Protein AF-A0A9W6B743-F1 (afdb_monomer_lite)

Structure (mmCIF, N/CA/C/O backbone):
data_AF-A0A9W6B743-F1
#
_entry.id   AF-A0A9W6B743-F1
#
loop_
_atom_site.group_PDB
_atom_site.id
_atom_site.type_symbol
_atom_site.label_atom_id
_atom_site.label_alt_id
_atom_site.label_comp_id
_atom_site.label_asym_id
_atom_site.label_entity_id
_atom_site.label_seq_id
_atom_site.pdbx_PDB_ins_code
_atom_site.Cartn_x
_atom_site.Cartn_y
_atom_site.Cartn_z
_atom_site.occupancy
_atom_site.B_iso_or_equiv
_atom_site.auth_seq_id
_atom_site.auth_comp_id
_atom_site.auth_asym_id
_atom_site.auth_atom_id
_atom_site.pdbx_PDB_model_num
ATOM 1 N N . MET A 1 1 ? -15.825 15.349 13.143 1.00 51.44 1 MET A N 1
ATOM 2 C CA . MET A 1 1 ? -16.443 15.523 14.476 1.00 51.44 1 MET A CA 1
ATOM 3 C C . MET A 1 1 ? -15.326 15.690 15.490 1.00 51.44 1 MET A C 1
ATOM 5 O O . MET A 1 1 ? -14.362 14.942 15.382 1.00 51.44 1 MET A O 1
ATOM 9 N N . THR A 1 2 ? -15.443 16.677 16.383 1.00 74.19 2 THR A N 1
ATOM 10 C CA . THR A 1 2 ? -14.440 17.073 17.397 1.00 74.19 2 THR A CA 1
ATOM 11 C C . THR A 1 2 ? -14.872 16.599 18.791 1.00 74.19 2 THR A C 1
ATOM 13 O O . THR A 1 2 ? -16.073 16.420 19.014 1.00 74.19 2 THR A O 1
ATOM 16 N N . ALA A 1 3 ? -13.926 16.357 19.707 1.00 82.81 3 ALA A N 1
ATOM 17 C CA . ALA A 1 3 ? -14.220 15.984 21.091 1.00 82.81 3 ALA A CA 1
ATOM 18 C C . ALA A 1 3 ? -15.004 17.115 21.773 1.00 82.81 3 ALA A C 1
ATOM 20 O O . ALA A 1 3 ? -14.620 18.278 21.638 1.00 82.81 3 ALA A O 1
ATOM 21 N N . GLN A 1 4 ? -16.113 16.783 22.437 1.00 88.75 4 GLN A N 1
ATOM 22 C CA . GLN A 1 4 ? -16.964 17.776 23.099 1.00 88.75 4 GLN A CA 1
ATOM 23 C C . GLN A 1 4 ? -16.544 17.960 24.559 1.00 88.75 4 GLN A C 1
ATOM 25 O O . GLN A 1 4 ? -16.124 17.009 25.216 1.00 88.75 4 GLN A O 1
ATOM 30 N N . ALA A 1 5 ? -16.665 19.185 25.068 1.00 91.94 5 ALA A N 1
ATOM 31 C CA . ALA A 1 5 ? -16.438 19.494 26.470 1.00 91.94 5 ALA A CA 1
ATOM 32 C C . ALA A 1 5 ? -17.481 18.774 27.329 1.00 91.94 5 ALA A C 1
ATOM 34 O O . ALA A 1 5 ? -18.670 18.778 26.993 1.00 91.94 5 ALA A O 1
ATOM 35 N N . PHE A 1 6 ? -17.038 18.167 28.426 1.00 95.56 6 PHE A N 1
ATOM 36 C CA . PHE A 1 6 ? -17.925 17.499 29.368 1.00 95.56 6 PHE A CA 1
ATOM 37 C C . PHE A 1 6 ? -18.788 18.502 30.129 1.00 95.56 6 PHE A C 1
ATOM 39 O O . PHE A 1 6 ? -18.414 19.660 30.332 1.00 95.56 6 PHE A O 1
ATOM 46 N N . GLU A 1 7 ? -19.964 18.042 30.533 1.00 96.38 7 GLU A N 1
ATOM 47 C CA . GLU A 1 7 ? -20.745 18.708 31.567 1.00 96.38 7 GLU A CA 1
ATOM 48 C C . GLU A 1 7 ? -20.257 18.265 32.948 1.00 96.38 7 GLU A C 1
ATOM 50 O O . GLU A 1 7 ? -19.462 17.334 33.062 1.00 96.38 7 GLU A O 1
ATOM 55 N N . LYS A 1 8 ? -20.707 18.928 34.012 1.00 97.62 8 LYS A N 1
ATOM 56 C CA . LYS A 1 8 ? -20.326 18.563 35.383 1.00 97.62 8 LYS A CA 1
ATOM 57 C C . LYS A 1 8 ? -21.458 17.813 36.055 1.00 97.62 8 LYS A C 1
ATOM 59 O O . LYS A 1 8 ? -22.624 18.148 35.853 1.00 97.62 8 LYS A O 1
ATOM 64 N N . ILE A 1 9 ? -21.140 16.842 36.901 1.00 98.19 9 ILE A N 1
ATOM 65 C CA . ILE A 1 9 ? -22.142 16.156 37.718 1.00 98.19 9 ILE A CA 1
ATOM 66 C C . ILE A 1 9 ? -21.630 15.873 39.125 1.00 98.19 9 ILE A C 1
ATOM 68 O O . ILE A 1 9 ? -20.561 15.306 39.319 1.00 98.19 9 ILE A O 1
ATOM 72 N N . ILE A 1 10 ? -22.435 16.239 40.117 1.00 97.88 10 ILE A N 1
ATOM 73 C CA . ILE A 1 10 ? -22.211 15.913 41.520 1.00 97.88 10 ILE A CA 1
ATOM 74 C C . ILE A 1 10 ? -22.958 14.618 41.825 1.00 97.88 10 ILE A C 1
ATOM 76 O O . ILE A 1 10 ? -24.191 14.560 41.761 1.00 97.88 10 ILE A O 1
ATOM 80 N N . PHE A 1 11 ? -22.218 13.574 42.177 1.00 96.12 11 PHE A N 1
ATOM 81 C CA . PHE A 1 11 ? -22.769 12.266 42.504 1.00 96.12 11 PHE A CA 1
ATOM 82 C C . PHE A 1 11 ? -22.083 11.701 43.744 1.00 96.12 11 PHE A C 1
ATOM 84 O O . PHE A 1 11 ? -20.864 11.717 43.852 1.00 96.12 11 PHE A O 1
ATOM 91 N N . ASN A 1 12 ? -22.864 11.217 44.714 1.00 90.88 12 ASN A N 1
ATOM 92 C CA . ASN A 1 12 ? -22.347 10.740 46.004 1.00 90.88 12 ASN A CA 1
ATOM 93 C C . ASN A 1 12 ? -21.459 11.758 46.760 1.00 90.88 12 ASN A C 1
ATOM 95 O O . ASN A 1 12 ? -20.627 11.366 47.571 1.00 90.88 12 ASN A O 1
ATOM 99 N N . GLY A 1 13 ? -21.668 13.059 46.531 1.00 91.31 13 GLY A N 1
ATOM 100 C CA . GLY A 1 13 ? -20.910 14.134 47.179 1.00 91.31 13 GLY A CA 1
ATOM 101 C C . GLY A 1 13 ? -19.589 14.500 46.496 1.00 91.31 13 GLY A C 1
ATOM 102 O O . GLY A 1 13 ? -18.921 15.413 46.971 1.00 91.31 13 GLY A O 1
ATOM 103 N N . GLU A 1 14 ? -19.237 13.846 45.387 1.00 95.44 14 GLU A N 1
ATOM 104 C CA . GLU A 1 14 ? -18.054 14.158 44.576 1.00 95.44 14 GLU A CA 1
ATOM 105 C C . GLU A 1 14 ? -18.462 14.742 43.216 1.00 95.44 14 GLU A C 1
ATOM 107 O O . GLU A 1 14 ? -19.536 14.428 42.700 1.00 95.44 14 GLU A O 1
ATOM 112 N N . GLU A 1 15 ? -17.617 15.608 42.654 1.00 97.06 15 GLU A N 1
ATOM 113 C CA . GLU A 1 15 ? -17.788 16.191 41.317 1.00 97.06 15 GLU A CA 1
ATOM 114 C C . GLU A 1 15 ? -17.073 15.328 40.271 1.00 97.06 15 GLU A C 1
ATOM 116 O O . GLU A 1 15 ? -15.934 14.908 40.477 1.00 97.06 15 GLU A O 1
ATOM 121 N N . TYR A 1 16 ? -17.744 15.078 39.149 1.00 97.38 16 TYR A N 1
ATOM 122 C CA . TYR A 1 16 ? -17.241 14.282 38.035 1.00 97.38 16 TYR A CA 1
ATOM 123 C C . TYR A 1 16 ? -17.573 14.922 36.683 1.00 97.38 16 TYR A C 1
ATOM 125 O O . TYR A 1 16 ? -18.474 15.760 36.580 1.00 97.38 16 TYR A O 1
ATOM 133 N N . ASP A 1 17 ? -16.905 14.431 35.639 1.00 97.38 17 ASP A N 1
ATOM 134 C CA . ASP A 1 17 ? -17.206 14.759 34.249 1.00 97.38 17 ASP A CA 1
ATOM 135 C C . ASP A 1 17 ? -18.375 13.909 33.724 1.00 97.38 17 ASP A C 1
ATOM 137 O O . ASP A 1 17 ? -18.391 12.675 33.815 1.00 97.38 17 ASP A O 1
ATOM 141 N N . LEU A 1 18 ? -19.365 14.582 33.142 1.00 97.31 18 LEU A N 1
ATOM 142 C CA . LEU A 1 18 ? -20.550 14.003 32.524 1.00 97.31 18 LEU A CA 1
ATOM 143 C C . LEU A 1 18 ? -20.397 14.002 30.997 1.00 97.31 18 LEU A C 1
ATOM 145 O O . LEU A 1 18 ? -20.399 15.039 30.335 1.00 97.31 18 LEU A O 1
ATOM 149 N N . ALA A 1 19 ? -20.308 12.798 30.442 1.00 95.00 19 ALA A N 1
ATOM 150 C CA . ALA A 1 19 ? -20.199 12.478 29.022 1.00 95.00 19 ALA A CA 1
ATOM 151 C C . ALA A 1 19 ? -21.579 12.249 28.380 1.00 95.00 19 ALA A C 1
ATOM 153 O O . ALA A 1 19 ? -21.806 11.275 27.659 1.00 95.00 19 ALA A O 1
ATOM 154 N N . THR A 1 20 ? -22.547 13.092 28.725 1.00 93.00 20 THR A N 1
ATOM 155 C CA . THR A 1 20 ? -23.944 13.042 28.270 1.00 93.00 20 THR A CA 1
ATOM 156 C C . THR A 1 20 ? -24.509 14.459 28.333 1.00 93.00 20 THR A C 1
ATOM 158 O O . THR A 1 20 ? -24.020 15.258 29.127 1.00 93.00 20 THR A O 1
ATOM 161 N N . GLU A 1 21 ? -25.524 14.764 27.524 1.00 94.06 21 GLU A N 1
ATOM 162 C CA . GLU A 1 21 ? -26.088 16.114 27.364 1.00 94.06 21 GLU A CA 1
ATOM 163 C C . GLU A 1 21 ? -27.587 16.116 27.750 1.00 94.06 21 GLU A C 1
ATOM 165 O O . GLU A 1 21 ? -28.455 16.228 26.891 1.00 94.06 21 GLU A O 1
ATOM 170 N N . PRO A 1 22 ? -27.960 15.967 29.041 1.00 94.25 22 PRO A N 1
ATOM 171 C CA . PRO A 1 22 ? -29.348 15.685 29.446 1.00 94.25 22 PRO A CA 1
ATOM 172 C C . PRO A 1 22 ? -30.294 16.884 29.286 1.00 94.25 22 PRO A C 1
ATOM 174 O O . PRO A 1 22 ? -31.513 16.752 29.412 1.00 94.25 22 PRO A O 1
ATOM 177 N N . LEU A 1 23 ? -29.739 18.079 29.068 1.00 93.94 23 LEU A N 1
ATOM 178 C CA . LEU A 1 23 ? -30.514 19.281 28.776 1.00 93.94 23 LEU A CA 1
ATOM 179 C C . LEU A 1 23 ? -31.015 19.291 27.326 1.00 93.94 23 LEU A C 1
ATOM 181 O O . LEU A 1 23 ? -32.033 19.924 27.064 1.00 93.94 23 LEU A O 1
ATOM 185 N N . GLU A 1 24 ? -30.359 18.575 26.408 1.00 90.62 24 GLU A N 1
ATOM 186 C CA . GLU A 1 24 ? -30.736 18.544 24.989 1.00 90.62 24 GLU A CA 1
ATOM 187 C C . GLU A 1 24 ? -32.181 18.053 24.808 1.00 90.62 24 GLU A C 1
ATOM 189 O O . GLU A 1 24 ? -32.949 18.656 24.061 1.00 90.62 24 GLU A O 1
ATOM 194 N N . ASP A 1 25 ? -32.602 17.057 25.595 1.00 88.19 25 ASP A N 1
ATOM 195 C CA . ASP A 1 25 ? -33.978 16.542 25.598 1.00 88.19 25 ASP A CA 1
ATOM 196 C C . ASP A 1 25 ? -35.018 17.615 25.953 1.00 88.19 25 ASP A C 1
ATOM 198 O O . ASP A 1 25 ? -36.106 17.635 25.386 1.00 88.19 25 ASP A O 1
ATOM 202 N N . TYR A 1 26 ? -34.692 18.535 26.867 1.00 89.94 26 TYR A N 1
ATOM 203 C CA . TYR A 1 26 ? -35.569 19.666 27.188 1.00 89.94 26 TYR A CA 1
ATOM 204 C C . TYR A 1 26 ? -35.590 20.701 26.063 1.00 89.94 26 TYR A C 1
ATOM 206 O O . TYR A 1 26 ? -36.628 21.296 25.773 1.00 89.94 26 TYR A O 1
ATOM 214 N N . LEU A 1 27 ? -34.430 20.944 25.447 1.00 88.88 27 LEU A N 1
ATOM 215 C CA . LEU A 1 27 ? -34.277 21.969 24.422 1.00 88.88 27 LEU A CA 1
ATOM 216 C C . LEU A 1 27 ? -34.954 21.585 23.110 1.00 88.88 27 LEU A C 1
ATOM 218 O O . LEU A 1 27 ? -35.492 22.475 22.455 1.00 88.88 27 LEU A O 1
ATOM 222 N N . ASN A 1 28 ? -34.991 20.294 22.774 1.00 83.12 28 ASN A N 1
ATOM 223 C CA . ASN A 1 28 ? -35.679 19.770 21.591 1.00 83.12 28 ASN A CA 1
ATOM 224 C C . ASN A 1 28 ? -37.174 20.137 21.555 1.00 83.12 28 ASN A C 1
ATOM 226 O O . ASN A 1 28 ? -37.721 20.359 20.475 1.00 83.12 28 ASN A O 1
ATOM 230 N N . ASP A 1 29 ? -37.809 20.272 22.722 1.00 75.19 29 ASP A N 1
ATOM 231 C CA . ASP A 1 29 ? -39.212 20.682 22.863 1.00 75.19 29 ASP A CA 1
ATOM 232 C C . ASP A 1 29 ? -39.383 22.204 23.069 1.00 75.19 29 ASP A C 1
ATOM 234 O O . ASP A 1 29 ? -40.498 22.704 23.250 1.00 75.19 29 ASP A O 1
ATOM 238 N N . SER A 1 30 ? -38.287 22.969 23.035 1.00 76.38 30 SER A N 1
ATOM 239 C CA . SER A 1 30 ? -38.258 24.415 23.270 1.00 76.38 30 SER A CA 1
ATOM 240 C C . SER A 1 30 ? -37.907 25.198 21.997 1.00 76.38 30 SER A C 1
ATOM 242 O O . SER A 1 30 ? -37.222 24.709 21.107 1.00 76.38 30 SER A O 1
ATOM 244 N N . ALA A 1 31 ? -38.316 26.467 21.917 1.00 80.44 31 ALA A N 1
ATOM 245 C CA . ALA A 1 31 ? -37.880 27.378 20.849 1.00 80.44 31 ALA A CA 1
ATOM 246 C C . ALA A 1 31 ? -36.506 28.030 21.133 1.00 80.44 31 ALA A C 1
ATOM 248 O O . ALA A 1 31 ? -36.194 29.083 20.577 1.00 80.44 31 ALA A O 1
ATOM 249 N N . ILE A 1 32 ? -35.720 27.463 22.052 1.00 83.88 32 ILE A N 1
ATOM 250 C CA . ILE A 1 32 ? -34.496 28.065 22.584 1.00 83.88 32 ILE A CA 1
ATOM 251 C C . ILE A 1 32 ? -33.283 27.450 21.886 1.00 83.88 32 ILE A C 1
ATOM 253 O O . ILE A 1 32 ? -33.117 26.234 21.869 1.00 83.88 32 ILE A O 1
ATOM 257 N N . SER A 1 33 ? -32.407 28.299 21.350 1.00 85.31 33 SER A N 1
ATOM 258 C CA . SER A 1 33 ? -31.156 27.892 20.706 1.00 85.31 33 SER A CA 1
ATOM 259 C C . SER A 1 33 ? -29.963 28.589 21.347 1.00 85.31 33 SER A C 1
ATOM 261 O O . SER A 1 33 ? -30.036 29.778 21.648 1.00 85.31 33 SER A O 1
ATOM 263 N N . PHE A 1 34 ? -28.858 27.866 21.493 1.00 90.25 34 PHE A N 1
ATOM 264 C CA . PHE A 1 34 ? -27.587 28.400 21.973 1.00 90.25 34 PHE A CA 1
ATOM 265 C C . PHE A 1 34 ? -26.638 28.700 20.813 1.00 90.25 34 PHE A C 1
ATOM 267 O O . PHE A 1 34 ? -26.711 28.077 19.751 1.00 90.25 34 PHE A O 1
ATOM 274 N N . ASP A 1 35 ? -25.725 29.640 21.032 1.00 89.94 35 ASP A N 1
ATOM 275 C CA . ASP A 1 35 ? -24.734 30.031 20.039 1.00 89.94 35 ASP A CA 1
ATOM 276 C C . ASP A 1 35 ? -23.651 28.956 19.885 1.00 89.94 35 ASP A C 1
ATOM 278 O O . ASP A 1 35 ? -23.135 28.401 20.859 1.00 89.94 35 ASP A O 1
ATOM 282 N N . PHE A 1 36 ? -23.223 28.717 18.646 1.00 88.19 36 PHE A N 1
ATOM 283 C CA . PHE A 1 36 ? -22.034 27.915 18.382 1.00 88.19 36 PHE A CA 1
ATOM 284 C C . PHE A 1 36 ? -20.788 28.670 18.862 1.00 88.19 36 PHE A C 1
ATOM 286 O O . PHE A 1 36 ? -20.385 29.662 18.255 1.00 88.19 36 PHE A O 1
ATOM 293 N N . LEU A 1 37 ? -20.148 28.191 19.931 1.00 82.75 37 LEU A N 1
ATOM 294 C CA . LEU A 1 37 ? -18.958 28.846 20.481 1.00 82.75 37 LEU A CA 1
ATOM 295 C C . LEU A 1 37 ? -17.676 28.395 19.775 1.00 82.75 37 LEU A C 1
ATOM 297 O O . LEU A 1 37 ? -16.874 29.212 19.326 1.00 82.75 37 LEU A O 1
ATOM 301 N N . ASN A 1 38 ? -17.454 27.085 19.689 1.00 83.62 38 ASN A N 1
ATOM 302 C CA . ASN A 1 38 ? -16.325 26.482 18.985 1.00 83.62 38 ASN A CA 1
ATOM 303 C C . ASN A 1 38 ? -16.590 24.990 18.741 1.00 83.62 38 ASN A C 1
ATOM 305 O O . ASN A 1 38 ? -17.550 24.418 19.248 1.00 83.62 38 ASN A O 1
ATOM 309 N N . THR A 1 39 ? -15.707 24.324 17.996 1.00 80.94 39 THR A N 1
ATOM 310 C CA . THR A 1 39 ? -15.897 22.910 17.639 1.00 80.94 39 THR A CA 1
ATOM 311 C C . THR A 1 39 ? -15.857 21.945 18.827 1.00 80.94 39 THR A C 1
ATOM 313 O O . THR A 1 39 ? -16.353 20.833 18.684 1.00 80.94 39 THR A O 1
ATOM 316 N N . SER A 1 40 ? -15.264 22.328 19.965 1.00 83.12 40 SER A N 1
ATOM 317 C CA . SER A 1 40 ? -15.258 21.531 21.206 1.00 83.12 40 SER A CA 1
ATOM 318 C C . SER A 1 40 ? -16.431 21.835 22.143 1.00 83.12 40 SER A C 1
ATOM 320 O O . SER A 1 40 ? -16.584 21.165 23.155 1.00 83.12 40 SER A O 1
ATOM 322 N N . LEU A 1 41 ? -17.260 22.829 21.825 1.00 88.38 41 LEU A N 1
ATOM 323 C CA . LEU A 1 41 ? -18.476 23.164 22.561 1.00 88.38 41 LEU A CA 1
ATOM 324 C C . LEU A 1 41 ? -19.526 23.660 21.565 1.00 88.38 41 LEU A C 1
ATOM 326 O O . LEU A 1 41 ? -19.962 24.812 21.601 1.00 88.38 41 LEU A O 1
ATOM 330 N N . SER A 1 42 ? -19.892 22.794 20.619 1.00 86.06 42 SER A N 1
ATOM 331 C CA . SER A 1 42 ? -20.794 23.186 19.533 1.00 86.06 42 SER A CA 1
ATOM 332 C C . SER A 1 42 ? -22.211 23.458 20.024 1.00 86.06 42 SER A C 1
ATOM 334 O O . SER A 1 42 ? -22.916 24.243 19.402 1.00 86.06 42 SER A O 1
ATOM 336 N N . ARG A 1 43 ? -22.604 22.839 21.145 1.00 90.56 43 ARG A N 1
ATOM 337 C CA . ARG A 1 43 ? -23.909 23.034 21.793 1.00 90.56 43 ARG A CA 1
ATOM 338 C C . ARG A 1 43 ? -24.060 24.379 22.512 1.00 90.56 43 ARG A C 1
ATOM 340 O O . ARG A 1 43 ? -25.166 24.731 22.888 1.00 90.56 43 ARG A O 1
ATOM 347 N N . GLY A 1 44 ? -22.968 25.110 22.750 1.00 90.88 44 GLY A N 1
ATOM 348 C CA . GLY A 1 44 ? -23.027 26.465 23.312 1.00 90.88 44 GLY A CA 1
ATOM 349 C C . GLY A 1 44 ? -23.357 26.587 24.807 1.00 90.88 44 GLY A C 1
ATOM 350 O O . GLY A 1 44 ? -23.489 27.712 25.292 1.00 90.88 44 GLY A O 1
ATOM 351 N N . TYR A 1 45 ? -23.463 25.476 25.548 1.00 94.19 45 TYR A N 1
ATOM 352 C CA . TYR A 1 45 ? -23.708 25.480 26.996 1.00 94.19 45 TYR A CA 1
ATOM 353 C C . TYR A 1 45 ? -22.996 24.351 27.757 1.00 94.19 45 TYR A C 1
ATOM 355 O O . TYR A 1 45 ? -22.685 23.296 27.206 1.00 94.19 45 TYR A O 1
ATOM 363 N N . ILE A 1 46 ? -22.785 24.549 29.057 1.00 95.94 46 ILE A N 1
ATOM 364 C CA . ILE A 1 46 ? -22.311 23.543 30.010 1.00 95.94 46 ILE A CA 1
ATOM 365 C C . ILE A 1 46 ? -23.274 23.519 31.200 1.00 95.94 46 ILE A C 1
ATOM 367 O O . ILE A 1 46 ? -23.452 24.524 31.890 1.00 95.94 46 ILE A O 1
ATOM 371 N N . GLY A 1 47 ? -23.901 22.366 31.434 1.00 95.94 47 GLY A N 1
ATOM 372 C CA . GLY A 1 47 ? -24.712 22.114 32.619 1.00 95.94 47 GLY A CA 1
ATOM 373 C C . GLY A 1 47 ? -23.870 21.630 33.798 1.00 95.94 47 GLY A C 1
ATOM 374 O O . GLY A 1 47 ? -22.886 20.905 33.634 1.00 95.94 47 GLY A O 1
ATOM 375 N N . THR A 1 48 ? -24.282 22.011 35.005 1.00 97.19 48 THR A N 1
ATOM 376 C CA . THR A 1 48 ? -23.827 21.386 36.251 1.00 97.19 48 THR A CA 1
ATOM 377 C C . THR A 1 48 ? -24.997 20.650 36.881 1.00 97.19 48 THR A C 1
ATOM 379 O O . THR A 1 48 ? -25.982 21.264 37.291 1.00 97.19 48 THR A O 1
ATOM 382 N N . TRP A 1 49 ? -24.886 19.333 36.980 1.00 98.12 49 TRP A N 1
ATOM 383 C CA . TRP A 1 49 ? -25.932 18.441 37.463 1.00 98.12 49 TRP A CA 1
ATOM 384 C C . TRP A 1 49 ? -25.645 17.942 38.874 1.00 98.12 49 TRP A C 1
ATOM 386 O O . TRP A 1 49 ? -24.508 17.925 39.335 1.00 98.12 49 TRP A O 1
ATOM 396 N N . GLU A 1 50 ? -26.680 17.502 39.574 1.00 97.88 50 GLU A N 1
ATOM 397 C CA . GLU A 1 50 ? -26.566 16.866 40.882 1.00 97.88 50 GLU A CA 1
ATOM 398 C C . GLU A 1 50 ? -27.579 15.728 40.983 1.00 97.88 50 GLU A C 1
ATOM 400 O O . GLU A 1 50 ? -28.766 15.915 40.714 1.00 97.88 50 GLU A O 1
ATOM 405 N N . VAL A 1 51 ? -27.121 14.549 41.400 1.00 97.50 51 VAL A N 1
ATOM 406 C CA . VAL A 1 51 ? -28.016 13.457 41.787 1.00 97.50 51 VAL A CA 1
ATOM 407 C C . VAL A 1 51 ? -28.115 13.431 43.306 1.00 97.50 51 VAL A C 1
ATOM 409 O O . VAL A 1 51 ? -27.167 13.061 44.000 1.00 97.50 51 VAL A O 1
ATOM 412 N N . LYS A 1 52 ? -29.288 13.798 43.823 1.00 95.25 52 LYS A N 1
ATOM 413 C CA . LYS A 1 52 ? -29.578 13.876 45.257 1.00 95.25 52 LYS A CA 1
ATOM 414 C C . LYS A 1 52 ? -30.866 13.127 45.563 1.00 95.25 52 LYS A C 1
ATOM 416 O O . LYS A 1 52 ? -31.873 13.346 44.903 1.00 95.25 52 LYS A O 1
ATOM 421 N N . GLU A 1 53 ? -30.833 12.232 46.553 1.00 93.81 53 GLU A N 1
ATOM 422 C CA . GLU A 1 53 ? -31.999 11.419 46.954 1.00 93.81 53 GLU A CA 1
ATOM 423 C C . GLU A 1 53 ? -32.657 10.685 45.762 1.00 93.81 53 GLU A C 1
ATOM 425 O O . GLU A 1 53 ? -33.876 10.691 45.599 1.00 93.81 53 GLU A O 1
ATOM 430 N N . ASN A 1 54 ? -31.832 10.069 44.903 1.00 95.19 54 ASN A N 1
ATOM 431 C CA . ASN A 1 54 ? -32.237 9.384 43.663 1.00 95.19 54 ASN A CA 1
ATOM 432 C C . ASN A 1 54 ? -32.991 10.263 42.653 1.00 95.19 54 ASN A C 1
ATOM 434 O O . ASN A 1 54 ? -33.719 9.750 41.806 1.00 95.19 54 ASN A O 1
ATOM 438 N N . LYS A 1 55 ? -32.816 11.581 42.715 1.00 97.56 55 LYS A N 1
ATOM 439 C CA . LYS A 1 55 ? -33.389 12.533 41.766 1.00 97.56 55 LYS A CA 1
ATOM 440 C C . LYS A 1 55 ? -32.278 13.313 41.082 1.00 97.56 55 LYS A C 1
ATOM 442 O O . LYS A 1 55 ? -31.334 13.746 41.740 1.00 97.56 55 LYS A O 1
ATOM 447 N N . LEU A 1 56 ? -32.405 13.481 39.773 1.00 98.31 56 LEU A N 1
ATOM 448 C CA . LEU A 1 56 ? -31.523 14.294 38.951 1.00 98.31 56 LEU A CA 1
ATOM 449 C C . LEU A 1 56 ? -31.987 15.752 38.981 1.00 98.31 56 LEU A C 1
ATOM 451 O O . LEU A 1 56 ? -33.158 16.058 38.741 1.00 98.31 56 LEU A O 1
ATOM 455 N N . TYR A 1 57 ? -31.050 16.651 39.247 1.00 97.31 57 TYR A N 1
ATOM 456 C CA . TYR A 1 57 ? -31.264 18.088 39.230 1.00 97.31 57 TYR A CA 1
ATOM 457 C C . TYR A 1 57 ? -30.250 18.759 38.314 1.00 97.31 57 TYR A C 1
ATOM 459 O O . TYR A 1 57 ? -29.066 18.438 38.369 1.00 97.31 57 TYR A O 1
ATOM 467 N N . LEU A 1 58 ? -30.699 19.742 37.540 1.00 97.19 58 LEU A N 1
ATOM 468 C CA . LEU A 1 58 ? -29.810 20.737 36.951 1.00 97.19 58 LEU A CA 1
ATOM 469 C C . LEU A 1 58 ? -29.597 21.836 37.994 1.00 97.19 58 LEU A C 1
ATOM 471 O O . LEU A 1 58 ? -30.554 22.492 38.406 1.00 97.19 58 LEU A O 1
ATOM 475 N N . LYS A 1 59 ? -28.370 21.984 38.483 1.00 95.06 59 LYS A N 1
ATOM 476 C CA . LYS A 1 59 ? -27.997 22.903 39.565 1.00 95.06 59 LYS A CA 1
ATOM 477 C C . LYS A 1 59 ? -27.565 24.262 39.040 1.00 95.06 59 LYS A C 1
ATOM 479 O O . LYS A 1 59 ? -27.904 25.273 39.648 1.00 95.06 59 LYS A O 1
ATOM 484 N N . ASP A 1 60 ? -26.830 24.253 37.937 1.00 95.06 60 ASP A N 1
ATOM 485 C CA . ASP A 1 60 ? -26.343 25.457 37.284 1.00 95.06 60 ASP A CA 1
ATOM 486 C C . ASP A 1 60 ? -26.246 25.259 35.772 1.00 95.06 60 ASP A C 1
ATOM 488 O O . ASP A 1 60 ? -26.177 24.126 35.285 1.00 95.06 60 ASP A O 1
ATOM 492 N N . LEU A 1 61 ? -26.239 26.367 35.044 1.00 94.56 61 LEU A N 1
ATOM 493 C CA . LEU A 1 61 ? -26.120 26.403 33.598 1.00 94.56 61 LEU A CA 1
ATOM 494 C C . LEU A 1 61 ? -25.276 27.604 33.200 1.00 94.56 61 LEU A C 1
ATOM 496 O O . LEU A 1 61 ? -25.602 28.736 33.547 1.00 94.56 61 LEU A O 1
ATOM 500 N N . GLU A 1 62 ? -24.257 27.353 32.391 1.00 94.31 62 GLU A N 1
ATOM 501 C CA . GLU A 1 62 ? -23.493 28.392 31.716 1.00 94.31 62 GLU A CA 1
ATOM 502 C C . GLU A 1 62 ? -23.693 28.235 30.212 1.00 94.31 62 GLU A C 1
ATOM 504 O O . GLU A 1 62 ? -23.275 27.235 29.633 1.00 94.31 62 GLU A O 1
ATOM 509 N N . GLY A 1 63 ? -24.326 29.203 29.555 1.00 93.00 63 GLY A N 1
ATOM 510 C CA . GLY A 1 63 ? -24.510 29.171 28.106 1.00 93.00 63 GLY A CA 1
ATOM 511 C C . GLY A 1 63 ? -24.447 30.550 27.471 1.00 93.00 63 GLY A C 1
ATOM 512 O O . GLY A 1 63 ? -24.352 31.564 28.161 1.00 93.00 63 GLY A O 1
ATOM 513 N N . THR A 1 64 ? -24.459 30.595 26.142 1.00 90.94 64 THR A N 1
ATOM 514 C CA . THR A 1 64 ? -24.494 31.851 25.377 1.00 90.94 64 THR A CA 1
ATOM 515 C C . THR A 1 64 ? -25.606 31.810 24.333 1.00 90.94 64 THR A C 1
ATOM 517 O O . THR A 1 64 ? -25.747 30.813 23.630 1.00 90.94 64 THR A O 1
ATOM 520 N N . THR A 1 65 ? -26.392 32.880 24.237 1.00 89.50 65 THR A N 1
ATOM 521 C CA . THR A 1 65 ? -27.393 33.094 23.180 1.00 89.50 65 THR A CA 1
ATOM 522 C C . THR A 1 65 ? -27.328 34.546 22.728 1.00 89.50 65 THR A C 1
ATOM 524 O O . THR A 1 65 ? -27.273 35.447 23.563 1.00 89.50 65 THR A O 1
ATOM 527 N N . ASN A 1 66 ? -27.359 34.801 21.420 1.00 87.75 66 ASN A N 1
ATOM 528 C CA . ASN A 1 66 ? -27.256 36.154 20.855 1.00 87.75 66 ASN A CA 1
ATOM 529 C C . ASN A 1 66 ? -26.043 36.957 21.382 1.00 87.75 66 ASN A C 1
ATOM 531 O O . ASN A 1 66 ? -26.127 38.171 21.563 1.00 87.75 66 ASN A O 1
ATOM 535 N N . ASN A 1 67 ? -24.909 36.290 21.613 1.00 85.50 67 ASN A N 1
ATOM 536 C CA . ASN A 1 67 ? -23.690 36.818 22.237 1.00 85.50 67 ASN A CA 1
ATOM 537 C C . ASN A 1 67 ? -23.836 37.282 23.701 1.00 85.50 67 ASN A C 1
ATOM 539 O O . ASN A 1 67 ? -22.934 37.938 24.227 1.00 85.50 67 ASN A O 1
ATOM 543 N N . GLU A 1 68 ? -24.925 36.927 24.382 1.00 89.31 68 GLU A N 1
ATOM 544 C CA . GLU A 1 68 ? -25.133 37.203 25.802 1.00 89.31 68 GLU A CA 1
ATOM 545 C C . GLU A 1 68 ? -25.003 35.925 26.630 1.00 89.31 68 GLU A C 1
ATOM 547 O O . GLU A 1 68 ? -25.493 34.858 26.254 1.00 89.31 68 GLU A O 1
ATOM 552 N N . LYS A 1 69 ? -24.333 36.030 27.783 1.00 91.25 69 LYS A N 1
ATOM 553 C CA . LYS A 1 69 ? -24.229 34.918 28.730 1.00 91.25 69 LYS A CA 1
ATOM 554 C C . LYS A 1 69 ? -25.559 34.719 29.437 1.00 91.25 69 LYS A C 1
ATOM 556 O O . LYS A 1 69 ? -26.095 35.664 30.012 1.00 91.25 69 LYS A O 1
ATOM 561 N N . ILE A 1 70 ? -26.031 33.481 29.459 1.00 91.88 70 ILE A N 1
ATOM 562 C CA . ILE A 1 70 ? -27.254 33.092 30.151 1.00 91.88 70 ILE A CA 1
ATOM 563 C C . ILE A 1 70 ? -26.989 31.941 31.113 1.00 91.88 70 ILE A C 1
ATOM 565 O O . ILE A 1 70 ? -25.989 31.229 31.002 1.00 91.88 70 ILE A O 1
ATOM 569 N N . GLY A 1 71 ? -27.914 31.763 32.049 1.00 91.69 71 GLY A N 1
ATOM 570 C CA . GLY A 1 71 ? -27.905 30.638 32.970 1.00 91.69 71 GLY A CA 1
ATOM 571 C C . GLY A 1 71 ? -29.310 30.207 33.358 1.00 91.69 71 GLY A C 1
ATOM 572 O O . GLY A 1 71 ? -30.260 30.392 32.598 1.00 91.69 71 GLY A O 1
ATOM 573 N N . MET A 1 72 ? -29.453 29.636 34.550 1.00 92.19 72 MET A N 1
ATOM 574 C CA . MET A 1 72 ? -30.692 28.980 34.997 1.00 92.19 72 MET A CA 1
ATOM 575 C C . MET A 1 72 ? -31.956 29.844 34.876 1.00 92.19 72 MET A C 1
ATOM 577 O O . MET A 1 72 ? -33.012 29.345 34.478 1.00 92.19 72 MET A O 1
ATOM 581 N N . GLU A 1 73 ? -31.853 31.138 35.183 1.00 89.75 73 GLU A N 1
ATOM 582 C CA . GLU A 1 73 ? -32.988 32.068 35.153 1.00 89.75 73 GLU A CA 1
ATOM 583 C C . GLU A 1 73 ? -33.586 32.221 33.754 1.00 89.75 73 GLU A C 1
ATOM 585 O O . GLU A 1 73 ? -34.798 32.368 33.632 1.00 89.75 73 GLU A O 1
ATOM 590 N N . PHE A 1 74 ? -32.764 32.108 32.710 1.00 89.06 74 PHE A N 1
ATOM 591 C CA . PHE A 1 74 ? -33.207 32.218 31.323 1.00 89.06 74 PHE A CA 1
ATOM 592 C C . PHE A 1 74 ? -34.087 31.036 30.896 1.00 89.06 74 PHE A C 1
ATOM 594 O O . PHE A 1 74 ? -35.067 31.230 30.182 1.00 89.06 74 PHE A O 1
ATOM 601 N N . LEU A 1 75 ? -33.776 29.816 31.353 1.00 87.25 75 LEU A N 1
ATOM 602 C CA . LEU A 1 75 ? -34.548 28.623 30.984 1.00 87.25 75 LEU A CA 1
ATOM 603 C C . LEU A 1 75 ? -35.758 28.373 31.887 1.00 87.25 75 LEU A C 1
ATOM 605 O O . LEU A 1 75 ? -36.778 27.871 31.416 1.00 87.25 75 LEU A O 1
ATOM 609 N N . PHE A 1 76 ? -35.650 28.676 33.184 1.00 86.69 76 PHE A N 1
ATOM 610 C CA . PHE A 1 76 ? -36.645 28.250 34.175 1.00 86.69 76 PHE A CA 1
ATOM 611 C C . PHE A 1 76 ? -37.329 29.400 34.920 1.00 86.69 76 PHE A C 1
ATOM 613 O O . PHE A 1 76 ? -38.137 29.128 35.811 1.00 86.69 76 PHE A O 1
ATOM 620 N N . ASN A 1 77 ? -37.021 30.663 34.592 1.00 82.62 77 ASN A N 1
ATOM 621 C CA . ASN A 1 77 ? -37.532 31.857 35.283 1.00 82.62 77 ASN A CA 1
ATOM 622 C C . ASN A 1 77 ? -37.367 31.796 36.816 1.00 82.62 77 ASN A C 1
ATOM 624 O O . ASN A 1 77 ? -38.169 32.352 37.568 1.00 82.62 77 ASN A O 1
ATOM 628 N N . LYS A 1 78 ? -36.343 31.079 37.294 1.00 80.31 78 LYS A N 1
ATOM 629 C CA . LYS A 1 78 ? -36.004 30.943 38.713 1.00 80.31 78 LYS A CA 1
ATOM 630 C C . LYS A 1 78 ? -34.513 30.687 38.885 1.00 80.31 78 LYS A C 1
ATOM 632 O O . LYS A 1 78 ? -33.894 30.018 38.059 1.00 80.31 78 LYS A O 1
ATOM 637 N N . SER A 1 79 ? -33.974 31.157 40.001 1.00 73.88 79 SER A N 1
ATOM 638 C CA . SER A 1 79 ? -32.622 30.831 40.444 1.00 73.88 79 SER A CA 1
ATOM 639 C C . SER A 1 79 ? -32.630 29.512 41.238 1.00 73.88 79 SER A C 1
ATOM 641 O O . SER A 1 79 ? -33.580 29.213 41.967 1.00 73.88 79 SER A O 1
ATOM 643 N N . GLY A 1 80 ? -31.557 28.727 41.122 1.00 81.62 80 GLY A N 1
ATOM 644 C CA . GLY A 1 80 ? -31.350 27.488 41.881 1.00 81.62 80 GLY A CA 1
ATOM 645 C C . GLY A 1 80 ? -31.742 26.199 41.151 1.00 81.62 80 GLY A C 1
ATOM 646 O O . GLY A 1 80 ? -32.154 26.204 39.992 1.00 81.62 80 GLY A O 1
ATOM 647 N N . SER A 1 81 ? -31.592 25.071 41.851 1.00 89.06 81 SER A N 1
ATOM 648 C CA . SER A 1 81 ? -31.694 23.739 41.252 1.00 89.06 81 SER A CA 1
ATOM 649 C C . SER A 1 81 ? -33.085 23.425 40.687 1.00 89.06 81 SER A C 1
ATOM 651 O O . SER A 1 81 ? -34.116 23.606 41.345 1.00 89.06 81 SER A O 1
ATOM 653 N N . CYS A 1 82 ? -33.120 22.877 39.475 1.00 94.12 82 CYS A N 1
ATOM 654 C CA . CYS A 1 82 ? -34.329 22.437 38.792 1.00 94.12 82 CYS A CA 1
ATOM 655 C C . CYS A 1 82 ? -34.392 20.908 38.740 1.00 94.12 82 CYS A C 1
ATOM 657 O O . CYS A 1 82 ? -33.445 20.268 38.293 1.00 94.12 82 CYS A O 1
ATOM 659 N N . PHE A 1 83 ? -35.498 20.316 39.203 1.00 96.06 83 PHE A N 1
ATOM 660 C CA . PHE A 1 83 ? -35.707 18.872 39.081 1.00 96.06 83 PHE A CA 1
ATOM 661 C C . PHE A 1 83 ? -35.893 18.500 37.608 1.00 96.06 83 PHE A C 1
ATOM 663 O O . PHE A 1 83 ? -36.777 19.044 36.945 1.00 96.06 83 PHE A O 1
ATOM 670 N N . ALA A 1 84 ? -35.078 17.567 37.121 1.00 95.62 84 ALA A N 1
ATOM 671 C CA . ALA A 1 84 ? -34.980 17.207 35.712 1.00 95.62 84 ALA A CA 1
ATOM 672 C C . ALA A 1 84 ? -36.059 16.206 35.276 1.00 95.62 84 ALA A C 1
ATOM 674 O O . ALA A 1 84 ? -35.756 15.143 34.741 1.00 95.62 84 ALA A O 1
ATOM 675 N N . TYR A 1 85 ? -37.332 16.528 35.526 1.00 95.06 85 TYR A N 1
ATOM 676 C CA . TYR A 1 85 ? -38.463 15.627 35.261 1.00 95.06 85 TYR A CA 1
ATOM 677 C C . TYR A 1 85 ? -38.614 15.237 33.781 1.00 95.06 85 TYR A C 1
ATOM 679 O O . TYR A 1 85 ? -39.289 14.256 33.474 1.00 95.06 85 TYR A O 1
ATOM 687 N N . TRP A 1 86 ? -38.017 16.015 32.875 1.00 94.69 86 TRP A N 1
ATOM 688 C CA . TRP A 1 86 ? -38.045 15.783 31.433 1.00 94.69 86 TRP A CA 1
ATOM 689 C C . TRP A 1 86 ? -37.120 14.640 30.995 1.00 94.69 86 TRP A C 1
ATOM 691 O O . TRP A 1 86 ? -37.425 13.956 30.024 1.00 94.69 86 TRP A O 1
ATOM 701 N N . TYR A 1 87 ? -36.010 14.403 31.700 1.00 96.31 87 TYR A N 1
ATOM 702 C CA . TYR A 1 87 ? -34.962 13.509 31.214 1.00 96.31 87 TYR A CA 1
ATOM 703 C C . TYR A 1 87 ? -35.274 12.039 31.515 1.00 96.31 87 TYR A C 1
ATOM 705 O O . TYR A 1 87 ? -35.518 11.671 32.669 1.00 96.31 87 TYR A O 1
ATOM 713 N N . SER A 1 88 ? -35.224 11.194 30.482 1.00 94.94 88 SER A N 1
ATOM 714 C CA . SER A 1 88 ? -35.296 9.732 30.597 1.00 94.94 88 SER A CA 1
ATOM 715 C C . SER A 1 88 ? -34.241 9.101 29.690 1.00 94.94 88 SER A C 1
ATOM 717 O O . SER A 1 88 ? -34.383 9.107 28.471 1.00 94.94 88 SER A O 1
ATOM 719 N N . GLY A 1 89 ? -33.172 8.561 30.269 1.00 94.25 89 GLY A N 1
ATOM 720 C CA . GLY A 1 89 ? -32.011 8.116 29.508 1.00 94.25 89 GLY A CA 1
ATOM 721 C C . GLY A 1 89 ? -30.878 7.593 30.382 1.00 94.25 89 GLY A C 1
ATOM 722 O O . GLY A 1 89 ? -31.040 7.365 31.580 1.00 94.25 89 GLY A O 1
ATOM 723 N N . SER A 1 90 ? -29.719 7.366 29.769 1.00 96.12 90 SER A N 1
ATOM 724 C CA . SER A 1 90 ? -28.511 6.917 30.467 1.00 96.12 90 SER A CA 1
ATOM 725 C C . SER A 1 90 ? -27.509 8.056 30.585 1.00 96.12 90 SER A C 1
ATOM 727 O O . SER A 1 90 ? -27.006 8.533 29.573 1.00 96.12 90 SER A O 1
ATOM 729 N N . LEU A 1 91 ? -27.166 8.433 31.814 1.00 96.81 91 LEU A N 1
ATOM 730 C CA . LEU A 1 91 ? -26.060 9.340 32.096 1.00 96.81 91 LEU A CA 1
ATOM 731 C C . LEU A 1 91 ? -24.759 8.544 32.171 1.00 96.81 91 LEU A C 1
ATOM 733 O O . LEU A 1 91 ? -24.645 7.607 32.968 1.00 96.81 91 LEU A O 1
ATOM 737 N N . LYS A 1 92 ? -23.768 8.942 31.377 1.00 97.00 92 LYS A N 1
ATOM 738 C CA . LYS A 1 92 ? -22.412 8.398 31.420 1.00 97.00 92 LYS A CA 1
ATOM 739 C C . LYS A 1 92 ? -21.491 9.361 32.166 1.00 97.00 92 LYS A C 1
ATOM 741 O O . LYS A 1 92 ? -21.162 10.423 31.654 1.00 97.00 92 LYS A O 1
ATOM 746 N N . ILE A 1 93 ? -21.046 8.973 33.355 1.00 97.12 93 ILE A N 1
ATOM 747 C CA . ILE A 1 93 ? -20.040 9.702 34.140 1.00 97.12 93 ILE A CA 1
ATOM 748 C C . ILE A 1 93 ? -18.686 9.043 33.905 1.00 97.12 93 ILE A C 1
ATOM 750 O O . ILE A 1 93 ? -18.601 7.820 34.013 1.00 97.12 93 ILE A O 1
ATOM 754 N N . VAL A 1 94 ? -17.641 9.816 33.620 1.00 95.50 94 VAL A N 1
ATOM 755 C CA . VAL A 1 94 ? -16.277 9.310 33.392 1.00 95.50 94 VAL A CA 1
ATOM 756 C C . VAL A 1 94 ? -15.321 9.830 34.467 1.00 95.50 94 VAL A C 1
ATOM 758 O O . VAL A 1 94 ? -15.435 10.978 34.887 1.00 95.50 94 VAL A O 1
ATOM 761 N N . PHE A 1 95 ? -14.418 8.978 34.965 1.00 94.00 95 PHE A N 1
ATOM 762 C CA . PHE A 1 95 ? -13.465 9.352 36.019 1.00 94.00 95 PHE A CA 1
ATOM 763 C C . PHE A 1 95 ? -12.252 8.411 36.096 1.00 94.00 95 PHE A C 1
ATOM 765 O O . PHE A 1 95 ? -12.285 7.270 35.623 1.00 94.00 95 PHE A O 1
ATOM 772 N N . GLY A 1 96 ? -11.189 8.892 36.744 1.00 92.12 96 GLY A N 1
ATOM 773 C CA . GLY A 1 96 ? -9.861 8.274 36.712 1.00 92.12 96 GLY A CA 1
ATOM 774 C C . GLY A 1 96 ? -9.067 8.709 35.481 1.00 92.12 96 GLY A C 1
ATOM 775 O O . GLY A 1 96 ? -9.444 9.670 34.803 1.00 92.12 96 GLY A O 1
ATOM 776 N N . ASP A 1 97 ? -7.975 8.009 35.191 1.00 85.69 97 ASP A N 1
ATOM 777 C CA . ASP A 1 97 ? -7.107 8.365 34.068 1.00 85.69 97 ASP A CA 1
ATOM 778 C C . ASP A 1 97 ? -7.798 8.125 32.710 1.00 85.69 97 ASP A C 1
ATOM 780 O O . ASP A 1 97 ? -8.600 7.200 32.524 1.00 85.69 97 ASP A O 1
ATOM 784 N N . MET A 1 98 ? -7.499 8.981 31.728 1.00 85.12 98 MET A N 1
ATOM 785 C CA . MET A 1 98 ? -7.935 8.777 30.346 1.00 85.12 98 MET A CA 1
ATOM 786 C C . MET A 1 98 ? -7.028 7.732 29.692 1.00 85.12 98 MET A C 1
ATOM 788 O O . MET A 1 98 ? -5.866 8.000 29.402 1.00 85.12 98 MET A O 1
ATOM 792 N N . LEU A 1 99 ? -7.585 6.553 29.428 1.00 78.00 99 LEU A N 1
ATOM 793 C CA . LEU A 1 99 ? -6.869 5.402 28.878 1.00 78.00 99 LEU A CA 1
ATOM 794 C C . LEU A 1 99 ? -6.697 5.487 27.357 1.00 78.00 99 LEU A C 1
ATOM 796 O O . LEU A 1 99 ? -5.729 4.982 26.800 1.00 78.00 99 LEU A O 1
ATOM 800 N N . SER A 1 100 ? -7.657 6.098 26.657 1.00 74.44 100 SER A N 1
ATOM 801 C CA . SER A 1 100 ? -7.588 6.292 25.207 1.00 74.44 100 SER A CA 1
ATOM 802 C C . SER A 1 100 ? -8.343 7.547 24.793 1.00 74.44 100 SER A C 1
ATOM 804 O O . SER A 1 100 ? -9.508 7.742 25.154 1.00 74.44 100 SER A O 1
ATOM 806 N N . TYR A 1 101 ? -7.676 8.396 24.015 1.00 76.25 101 TYR A N 1
ATOM 807 C CA . TYR A 1 101 ? -8.256 9.623 23.490 1.00 76.25 101 TYR A CA 1
ATOM 808 C C . TYR A 1 101 ? -8.999 9.367 22.176 1.00 76.25 101 TYR A C 1
ATOM 810 O O . TYR A 1 101 ? -8.450 8.787 21.240 1.00 76.25 101 TYR A O 1
ATOM 818 N N . SER A 1 102 ? -10.224 9.886 22.066 1.00 74.19 102 SER A N 1
ATOM 819 C CA . SER A 1 102 ? -10.950 9.965 20.800 1.00 74.19 102 SER A CA 1
ATOM 820 C C . SER A 1 102 ? -11.254 11.413 20.452 1.00 74.19 102 SER A C 1
ATOM 822 O O . SER A 1 102 ? -11.864 12.146 21.226 1.00 74.19 102 SER A O 1
ATOM 824 N N . HIS A 1 103 ? -10.916 11.812 19.227 1.00 76.50 103 HIS A N 1
ATOM 825 C CA . HIS A 1 103 ? -11.228 13.148 18.721 1.00 76.50 103 HIS A CA 1
ATOM 826 C C . HIS A 1 103 ? -12.729 13.313 18.388 1.00 76.50 103 HIS A C 1
ATOM 828 O O . HIS A 1 103 ? -13.133 14.335 17.849 1.00 76.50 103 HIS A O 1
ATOM 834 N N . ARG A 1 104 ? -13.599 12.331 18.642 1.00 62.09 104 ARG A N 1
ATOM 835 C CA . ARG A 1 104 ? -15.027 12.410 18.294 1.00 62.09 104 ARG A CA 1
ATOM 836 C C . ARG A 1 104 ? -15.878 12.450 19.566 1.00 62.09 104 ARG A C 1
ATOM 838 O O . ARG A 1 104 ? -15.842 11.501 20.340 1.00 62.09 104 ARG A O 1
ATOM 845 N N . GLY A 1 105 ? -16.682 13.503 19.744 1.00 79.38 105 GLY A N 1
ATOM 846 C CA . GLY A 1 105 ? -17.728 13.561 20.773 1.00 79.38 105 GLY A CA 1
ATOM 847 C C . GLY A 1 105 ? -17.225 13.200 22.173 1.00 79.38 105 GLY A C 1
ATOM 848 O O . GLY A 1 105 ? -16.218 13.741 22.621 1.00 79.38 105 GLY A O 1
ATOM 849 N N . PHE A 1 106 ? -17.902 12.245 22.812 1.00 83.31 106 PHE A N 1
ATOM 850 C CA . PHE A 1 106 ? -17.543 11.689 24.121 1.00 83.31 106 PHE A CA 1
ATOM 851 C C . PHE A 1 106 ? -16.994 10.252 24.043 1.00 83.31 106 PHE A C 1
ATOM 853 O O . PHE A 1 106 ? -17.188 9.445 24.951 1.00 83.31 106 PHE A O 1
ATOM 860 N N . PHE A 1 107 ? -16.337 9.893 22.934 1.00 79.56 107 PHE A N 1
ATOM 861 C CA . PHE A 1 107 ? -15.870 8.521 22.695 1.00 79.56 107 PHE A CA 1
ATOM 862 C C . PHE A 1 107 ? -14.513 8.188 23.342 1.00 79.56 107 PHE A C 1
ATOM 864 O O . PHE A 1 107 ? -14.000 7.093 23.116 1.00 79.56 107 PHE A O 1
ATOM 871 N N . SER A 1 108 ? -13.915 9.100 24.117 1.00 77.69 108 SER A N 1
ATOM 872 C CA . SER A 1 108 ? -12.714 8.791 24.904 1.00 77.69 108 SER A CA 1
ATOM 873 C C . SER A 1 108 ? -13.017 7.730 25.966 1.00 77.69 108 SER A C 1
ATOM 875 O O . SER A 1 108 ? -14.124 7.663 26.505 1.00 77.69 108 SER A O 1
ATOM 877 N N . ILE A 1 109 ? -12.024 6.894 26.261 1.00 81.31 109 ILE A N 1
ATOM 878 C CA . ILE A 1 109 ? -12.127 5.805 27.234 1.00 81.31 109 ILE A CA 1
ATOM 879 C C . ILE A 1 109 ? -11.388 6.225 28.500 1.00 81.31 109 ILE A C 1
ATOM 881 O O . ILE A 1 109 ? -10.211 6.573 28.440 1.00 81.31 109 ILE A O 1
ATOM 885 N N . PHE A 1 110 ? -12.071 6.149 29.637 1.00 87.06 110 PHE A N 1
ATOM 886 C CA . PHE A 1 110 ? -11.516 6.426 30.964 1.00 87.06 110 PHE A CA 1
ATOM 887 C C . PHE A 1 110 ? -11.441 5.150 31.791 1.00 87.06 110 PHE A C 1
ATOM 889 O O . PHE A 1 110 ? -12.153 4.187 31.499 1.00 87.06 110 PHE A O 1
ATOM 896 N N . GLU A 1 111 ? -10.605 5.143 32.828 1.00 88.12 111 GLU A N 1
ATOM 897 C CA . GLU A 1 111 ? -10.449 4.012 33.748 1.00 88.12 111 GLU A CA 1
ATOM 898 C C . GLU A 1 111 ? -11.775 3.491 34.285 1.00 88.12 111 GLU A C 1
ATOM 900 O O . GLU A 1 111 ? -11.993 2.274 34.327 1.00 88.12 111 GLU A O 1
ATOM 905 N N . ASN A 1 112 ? -12.664 4.404 34.673 1.00 91.31 112 ASN A N 1
ATOM 906 C CA . ASN A 1 112 ? -13.936 4.071 35.276 1.00 91.31 112 ASN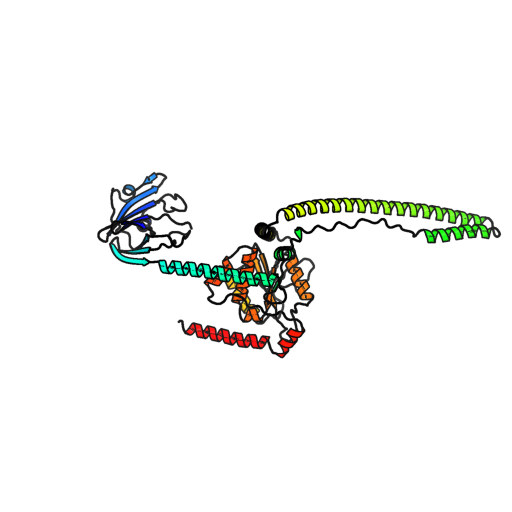 A CA 1
ATOM 907 C C . ASN A 1 112 ? -15.071 4.881 34.650 1.00 91.31 112 ASN A C 1
ATOM 909 O O . ASN A 1 112 ? -14.928 6.060 34.322 1.00 91.31 112 ASN A O 1
ATOM 913 N N . GLU A 1 113 ? -16.228 4.237 34.525 1.00 94.62 113 GLU A N 1
ATOM 914 C CA . GLU A 1 113 ? -17.458 4.879 34.075 1.00 94.62 113 GLU A CA 1
ATOM 915 C C . GLU A 1 113 ? -18.613 4.498 35.008 1.00 94.62 113 GLU A C 1
ATOM 917 O O . GLU A 1 113 ? -18.788 3.318 35.331 1.00 94.62 113 GLU A O 1
ATOM 922 N N . TYR A 1 114 ? -19.434 5.467 35.419 1.00 96.00 114 TYR A N 1
ATOM 923 C CA . TYR A 1 114 ? -20.776 5.167 35.918 1.00 96.00 114 TYR A CA 1
ATOM 924 C C . TYR A 1 114 ? -21.782 5.296 34.782 1.00 96.00 114 TYR A C 1
ATOM 926 O O . TYR A 1 114 ? -21.814 6.314 34.097 1.00 96.00 114 TYR A O 1
ATOM 934 N N . ILE A 1 115 ? -22.642 4.290 34.637 1.00 96.94 115 ILE A N 1
ATOM 935 C CA . ILE A 1 115 ? -23.851 4.367 33.818 1.00 96.94 115 ILE A CA 1
ATOM 936 C C . ILE A 1 115 ? -25.038 4.458 34.767 1.00 96.94 115 ILE A C 1
ATOM 938 O O . ILE A 1 115 ? -25.332 3.505 35.500 1.00 96.94 115 ILE A O 1
ATOM 942 N N . LEU A 1 116 ? -25.679 5.621 34.788 1.00 96.50 116 LEU A N 1
ATOM 943 C CA . LEU A 1 116 ? -26.857 5.891 35.600 1.00 96.50 116 LEU A CA 1
ATOM 944 C C . LEU A 1 116 ? -28.088 5.917 34.693 1.00 96.50 116 LEU A C 1
ATOM 946 O O . LEU A 1 116 ? -28.208 6.799 33.849 1.00 96.50 116 LEU A O 1
ATOM 950 N N . GLU A 1 117 ? -29.000 4.965 34.858 1.00 96.56 117 GLU A N 1
ATOM 951 C CA . GLU A 1 117 ? -30.271 4.962 34.129 1.00 96.56 117 GLU A CA 1
ATOM 952 C C . GLU A 1 117 ? -31.282 5.815 34.899 1.00 96.56 117 GLU A C 1
ATOM 954 O O . GLU A 1 117 ? -31.515 5.597 36.094 1.00 96.56 117 GLU A O 1
ATOM 959 N N . VAL A 1 118 ? -31.867 6.792 34.213 1.00 97.69 118 VAL A N 1
ATOM 960 C CA . VAL A 1 118 ? -32.813 7.768 34.752 1.00 97.69 118 VAL A CA 1
ATOM 961 C C . VAL A 1 118 ? -34.144 7.634 34.016 1.00 97.69 118 VAL A C 1
ATOM 963 O O . VAL A 1 118 ? -34.163 7.586 32.790 1.00 97.69 118 VAL A O 1
ATOM 966 N N . ASP A 1 119 ? -35.250 7.605 34.755 1.00 96.81 119 ASP A N 1
ATOM 967 C CA . ASP A 1 119 ? -36.619 7.651 34.229 1.00 96.81 119 ASP A CA 1
ATOM 968 C C . ASP A 1 119 ? -37.339 8.872 34.810 1.00 96.81 119 ASP A C 1
ATOM 970 O O . ASP A 1 119 ? -37.517 8.978 36.026 1.00 96.81 119 ASP A O 1
ATOM 974 N N . LYS A 1 120 ? -37.708 9.829 33.952 1.00 96.25 120 LYS A N 1
ATOM 975 C CA . LYS A 1 120 ? -38.378 11.095 34.313 1.00 96.25 120 LYS A CA 1
ATOM 976 C C . LYS A 1 120 ? -37.721 11.817 35.493 1.00 96.25 120 LYS A C 1
ATOM 978 O O . LYS A 1 120 ? -38.380 12.233 36.450 1.00 96.25 120 LYS A O 1
ATOM 983 N N . GLY A 1 121 ? -36.397 11.925 35.444 1.00 96.56 121 GLY A N 1
ATOM 984 C CA . GLY A 1 121 ? -35.576 12.547 36.483 1.00 96.56 121 GLY A CA 1
ATOM 985 C C . GLY A 1 121 ? -35.304 11.679 37.716 1.00 96.56 121 GLY A C 1
ATOM 986 O O . GLY A 1 121 ? -34.558 12.113 38.593 1.00 96.56 121 GLY A O 1
ATOM 987 N N . PHE A 1 122 ? -35.848 10.463 37.814 1.00 97.75 122 PHE A N 1
ATOM 988 C CA . PHE A 1 122 ? -35.555 9.528 38.904 1.00 97.75 122 PHE A CA 1
ATOM 989 C C . PHE A 1 122 ? -34.450 8.551 38.510 1.00 97.75 122 PHE A C 1
ATOM 991 O O . PHE A 1 122 ? -34.549 7.864 37.499 1.00 97.75 122 PHE A O 1
ATOM 998 N N . LEU A 1 123 ? -33.407 8.445 39.331 1.00 97.31 123 LEU A N 1
ATOM 999 C CA . LEU A 1 123 ? -32.369 7.430 39.181 1.00 97.31 123 LEU A CA 1
ATOM 1000 C C . LEU A 1 123 ? -32.955 6.050 39.503 1.00 97.31 123 LEU A C 1
ATOM 1002 O O . LEU A 1 123 ? -33.293 5.778 40.657 1.00 97.31 123 LEU A O 1
ATOM 1006 N N . VAL A 1 124 ? -33.028 5.172 38.503 1.00 96.25 124 VAL A N 1
ATOM 1007 C CA . VAL A 1 124 ? -33.595 3.820 38.645 1.00 96.25 124 VAL A CA 1
ATOM 1008 C C . VAL A 1 124 ? -32.529 2.732 38.718 1.00 96.25 124 VAL A C 1
ATOM 1010 O O . VAL A 1 124 ? -32.745 1.707 39.366 1.00 96.25 124 VAL A O 1
ATOM 1013 N N . LYS A 1 125 ? -31.357 2.942 38.105 1.00 96.00 125 LYS A N 1
ATOM 1014 C CA . LYS A 1 125 ? -30.264 1.962 38.129 1.00 96.00 125 LYS A CA 1
ATOM 1015 C C . LYS A 1 125 ? -28.895 2.620 38.035 1.00 96.00 125 LYS A C 1
ATOM 1017 O O . LYS A 1 125 ? -28.708 3.623 37.357 1.00 96.00 125 LYS A O 1
ATOM 1022 N N . LYS A 1 126 ? -27.922 2.006 38.708 1.00 96.31 126 LYS A N 1
ATOM 1023 C CA . LYS A 1 126 ? -26.508 2.387 38.694 1.00 96.31 126 LYS A CA 1
ATOM 1024 C C . LYS A 1 126 ? -25.665 1.181 38.301 1.00 96.31 126 LYS A C 1
ATOM 1026 O O . LYS A 1 126 ? -25.744 0.141 38.950 1.00 96.31 126 LYS A O 1
ATOM 1031 N N . THR A 1 127 ? -24.801 1.357 37.309 1.00 93.75 127 THR A N 1
ATOM 1032 C CA . THR A 1 127 ? -23.774 0.383 36.920 1.00 93.75 127 THR A CA 1
ATOM 1033 C C . THR A 1 127 ? -22.406 1.055 36.967 1.00 93.75 127 THR A C 1
ATOM 1035 O O . THR A 1 127 ? -22.284 2.211 36.574 1.00 93.75 127 THR A O 1
ATOM 1038 N N . ILE A 1 128 ? -21.378 0.351 37.448 1.00 93.62 128 ILE A N 1
ATOM 1039 C CA . ILE A 1 128 ? -19.980 0.796 37.358 1.00 93.62 128 ILE A CA 1
ATOM 1040 C C . ILE A 1 128 ? -19.228 -0.105 36.379 1.00 93.62 128 ILE A C 1
ATOM 1042 O O . ILE A 1 128 ? -19.316 -1.330 36.463 1.00 93.62 128 ILE A O 1
ATOM 1046 N N . ILE A 1 129 ? -18.498 0.505 35.452 1.00 87.56 129 ILE A N 1
ATOM 1047 C CA . ILE A 1 129 ? -17.674 -0.174 34.454 1.00 87.56 129 ILE A CA 1
ATOM 1048 C C . ILE A 1 129 ? -16.218 0.198 34.727 1.00 87.56 129 ILE A C 1
ATOM 1050 O O . ILE A 1 129 ? -15.898 1.375 34.854 1.00 87.56 129 ILE A O 1
ATOM 1054 N N . LYS A 1 130 ? -15.339 -0.807 34.806 1.00 88.94 130 LYS A N 1
ATOM 1055 C CA . LYS A 1 130 ? -13.883 -0.623 34.895 1.00 88.94 130 LYS A CA 1
ATOM 1056 C C . LYS A 1 130 ? -13.250 -1.022 33.566 1.00 88.94 130 LYS A C 1
ATOM 1058 O O . LYS A 1 130 ? -13.436 -2.153 33.120 1.00 88.94 130 LYS A O 1
ATOM 1063 N N . ASN A 1 131 ? -12.511 -0.117 32.932 1.00 77.56 131 ASN A N 1
ATOM 1064 C CA . ASN A 1 131 ? -11.955 -0.306 31.587 1.00 77.56 131 ASN A CA 1
ATOM 1065 C C . ASN A 1 131 ? -10.471 -0.737 31.576 1.00 77.56 131 ASN A C 1
ATOM 1067 O O . ASN A 1 131 ? -9.897 -0.879 30.500 1.00 77.56 131 ASN A O 1
ATOM 1071 N N . ILE A 1 132 ? -9.863 -1.022 32.731 1.00 66.19 132 ILE A N 1
ATOM 1072 C CA . ILE A 1 132 ? -8.439 -1.405 32.855 1.00 66.19 132 ILE A CA 1
ATOM 1073 C C . ILE A 1 132 ? -8.087 -2.651 32.004 1.00 66.19 132 ILE A C 1
ATOM 1075 O O . ILE A 1 132 ? -7.028 -2.721 31.384 1.00 66.19 132 ILE A O 1
ATOM 1079 N N . ASP A 1 133 ? -9.000 -3.623 31.877 1.00 60.50 133 ASP A N 1
ATOM 1080 C CA . ASP A 1 133 ? -8.789 -4.795 31.006 1.00 60.50 133 ASP A CA 1
ATOM 1081 C C . ASP A 1 133 ? -8.971 -4.487 29.507 1.00 60.50 133 ASP A C 1
ATOM 1083 O O . ASP A 1 133 ? -8.469 -5.222 28.651 1.00 60.50 133 ASP A O 1
ATOM 1087 N N . LYS A 1 134 ? -9.682 -3.404 29.160 1.00 54.16 134 LYS A N 1
ATOM 1088 C CA . LYS A 1 134 ? -9.810 -2.939 27.771 1.00 54.16 134 LYS A CA 1
ATOM 1089 C C . LYS A 1 134 ? -8.547 -2.231 27.302 1.00 54.16 134 LYS A C 1
ATOM 1091 O O . LYS A 1 134 ? -8.161 -2.462 26.166 1.00 54.16 134 LYS A O 1
ATOM 1096 N N . GLU A 1 135 ? -7.888 -1.443 28.145 1.00 52.34 135 GLU A N 1
ATOM 1097 C CA . GLU A 1 135 ? -6.614 -0.793 27.802 1.00 52.34 135 GLU A CA 1
ATOM 1098 C C . GLU A 1 135 ? -5.538 -1.819 27.456 1.00 52.34 135 GLU A C 1
ATOM 1100 O O . GLU A 1 135 ? -4.944 -1.746 26.386 1.00 52.34 135 GLU A O 1
ATOM 1105 N N . LYS A 1 136 ? -5.370 -2.858 28.286 1.00 50.44 136 LYS A N 1
ATOM 1106 C CA . LYS A 1 136 ? -4.458 -3.965 27.963 1.00 50.44 136 LYS A CA 1
ATOM 1107 C C . LYS A 1 136 ? -4.803 -4.614 26.626 1.00 50.44 136 LYS A C 1
ATOM 1109 O O . LYS A 1 136 ? -3.901 -4.909 25.857 1.00 50.44 136 LYS A O 1
ATOM 1114 N N . LYS A 1 137 ? -6.088 -4.807 26.307 1.00 51.34 137 LYS A N 1
ATOM 1115 C CA . LYS A 1 137 ? -6.515 -5.331 24.997 1.00 51.34 137 LYS A CA 1
ATOM 1116 C C . LYS A 1 137 ? -6.266 -4.355 23.843 1.00 51.34 137 LYS A C 1
ATOM 1118 O O . LYS A 1 137 ? -5.988 -4.822 22.747 1.00 51.34 137 LYS A O 1
ATOM 1123 N N . ILE A 1 138 ? -6.376 -3.047 24.063 1.00 54.59 138 ILE A N 1
ATOM 1124 C CA . ILE A 1 138 ? -6.103 -2.010 23.057 1.00 54.59 138 ILE A CA 1
ATOM 1125 C C . ILE A 1 138 ? -4.602 -1.942 22.780 1.00 54.59 138 ILE A C 1
ATOM 1127 O O . ILE A 1 138 ? -4.209 -2.080 21.632 1.00 54.59 138 ILE A O 1
ATOM 1131 N N . ILE A 1 139 ? -3.773 -1.859 23.821 1.00 52.72 139 ILE A N 1
ATOM 1132 C CA . ILE A 1 139 ? -2.310 -1.856 23.703 1.00 52.72 139 ILE A CA 1
ATOM 1133 C C . ILE A 1 139 ? -1.822 -3.157 23.057 1.00 52.72 139 ILE A C 1
ATOM 1135 O O . ILE A 1 139 ? -1.000 -3.120 22.149 1.00 52.72 139 ILE A O 1
ATOM 1139 N N . LEU A 1 140 ? -2.355 -4.315 23.468 1.00 53.22 140 LEU A N 1
ATOM 1140 C CA . LEU A 1 140 ? -2.017 -5.594 22.836 1.00 53.22 140 LEU A CA 1
ATOM 1141 C C . LEU A 1 140 ? -2.421 -5.625 21.356 1.00 53.22 140 LEU A C 1
ATOM 1143 O O . LEU A 1 140 ? -1.649 -6.132 20.555 1.00 53.22 140 LEU A O 1
ATOM 1147 N N . ARG A 1 141 ? -3.576 -5.055 20.979 1.00 60.59 141 ARG A N 1
ATOM 1148 C CA . ARG A 1 141 ? -3.994 -4.938 19.571 1.00 60.59 141 ARG A CA 1
ATOM 1149 C C . ARG A 1 141 ? -3.127 -3.965 18.777 1.00 60.59 141 ARG A C 1
ATOM 1151 O O . ARG A 1 141 ? -2.779 -4.274 17.651 1.00 60.59 141 ARG A O 1
ATOM 1158 N N . GLU A 1 142 ? -2.750 -2.820 19.336 1.00 58.84 142 GLU A N 1
ATOM 1159 C CA . GLU A 1 142 ? -1.864 -1.861 18.661 1.00 58.84 142 GLU A CA 1
ATOM 1160 C C . GLU A 1 142 ? -0.447 -2.421 18.470 1.00 58.84 142 GLU A C 1
ATOM 1162 O O . GLU A 1 142 ? 0.154 -2.237 17.412 1.00 58.84 142 GLU A O 1
ATOM 1167 N N . ILE A 1 143 ? 0.077 -3.149 19.462 1.00 57.06 143 ILE A N 1
ATOM 1168 C CA . ILE A 1 143 ? 1.352 -3.872 19.350 1.00 57.06 143 ILE A CA 1
ATOM 1169 C C . ILE A 1 143 ? 1.255 -4.970 18.281 1.00 57.06 143 ILE A C 1
ATOM 1171 O O . ILE A 1 143 ? 2.164 -5.094 17.462 1.00 57.06 143 ILE A O 1
ATOM 1175 N N . ASP A 1 144 ? 0.153 -5.724 18.253 1.00 68.94 144 ASP A N 1
ATOM 1176 C CA . ASP A 1 144 ? -0.104 -6.766 17.252 1.00 68.94 144 ASP A CA 1
ATOM 1177 C C . ASP A 1 144 ? -0.192 -6.172 15.834 1.00 68.94 144 ASP A C 1
ATOM 1179 O O . ASP A 1 144 ? 0.457 -6.653 14.908 1.00 68.94 144 ASP A O 1
ATOM 1183 N N . TYR A 1 145 ? -0.883 -5.038 15.669 1.00 80.00 145 TYR A N 1
ATOM 1184 C CA . TYR A 1 145 ? -0.995 -4.348 14.380 1.00 80.00 145 TYR A CA 1
ATOM 1185 C C . TYR A 1 145 ? 0.366 -3.882 13.874 1.00 80.00 145 TYR A C 1
ATOM 1187 O O . TYR A 1 145 ? 0.717 -4.162 12.730 1.00 80.00 145 TYR A O 1
ATOM 1195 N N . ASN A 1 146 ? 1.149 -3.213 14.724 1.00 79.25 146 ASN A N 1
ATOM 1196 C CA . ASN A 1 146 ? 2.481 -2.743 14.350 1.00 79.25 146 ASN A CA 1
ATOM 1197 C C . ASN A 1 146 ? 3.408 -3.910 13.990 1.00 79.25 146 ASN A C 1
ATOM 1199 O O . ASN A 1 146 ? 4.121 -3.824 12.996 1.00 79.25 146 ASN A O 1
ATOM 1203 N N . SER A 1 147 ? 3.345 -5.021 14.731 1.00 84.44 147 SER A N 1
ATOM 1204 C CA . SER A 1 147 ? 4.127 -6.223 14.426 1.00 84.44 147 SER A CA 1
ATOM 1205 C C . SER A 1 147 ? 3.780 -6.801 13.052 1.00 84.44 147 SER A C 1
ATOM 1207 O O . SER A 1 147 ? 4.678 -7.095 12.264 1.00 84.44 147 SER A O 1
ATOM 1209 N N . ILE A 1 148 ? 2.487 -6.940 12.742 1.00 87.25 148 ILE A N 1
ATOM 1210 C CA . ILE A 1 148 ? 2.018 -7.475 11.456 1.00 87.25 148 ILE A CA 1
ATOM 1211 C C . ILE A 1 148 ? 2.394 -6.532 10.303 1.00 87.25 148 ILE A C 1
ATOM 1213 O O . ILE A 1 148 ? 2.830 -6.992 9.247 1.00 87.25 148 ILE A O 1
ATOM 1217 N N . ILE A 1 149 ? 2.255 -5.215 10.500 1.00 88.44 149 ILE A N 1
ATOM 1218 C CA . ILE A 1 149 ? 2.655 -4.198 9.517 1.00 88.44 149 ILE A CA 1
ATOM 1219 C C . ILE A 1 149 ? 4.167 -4.264 9.261 1.00 88.44 149 ILE A C 1
ATOM 1221 O O . ILE A 1 149 ? 4.603 -4.280 8.112 1.00 88.44 149 ILE A O 1
ATOM 1225 N N . ASP A 1 150 ? 4.984 -4.319 10.312 1.00 87.94 150 ASP A N 1
ATOM 1226 C CA . ASP A 1 150 ? 6.440 -4.366 10.178 1.00 87.94 150 ASP A CA 1
ATOM 1227 C C . ASP A 1 150 ? 6.905 -5.640 9.460 1.00 87.94 150 ASP A C 1
ATOM 1229 O O . ASP A 1 150 ? 7.800 -5.592 8.606 1.00 87.94 150 ASP A O 1
ATOM 1233 N N . GLU A 1 151 ? 6.276 -6.778 9.760 1.00 91.19 151 GLU A N 1
ATOM 1234 C CA . GLU A 1 151 ? 6.558 -8.047 9.094 1.00 91.19 151 GLU A CA 1
ATOM 1235 C C . GLU A 1 151 ? 6.131 -8.027 7.618 1.00 91.19 151 GLU A C 1
ATOM 1237 O O . GLU A 1 151 ? 6.904 -8.449 6.753 1.00 91.19 151 GLU A O 1
ATOM 1242 N N . SER A 1 152 ? 4.971 -7.450 7.283 1.00 91.81 152 SER A N 1
ATOM 1243 C CA . SER A 1 152 ? 4.534 -7.331 5.886 1.00 91.81 152 SER A CA 1
ATOM 1244 C C . SER A 1 152 ? 5.431 -6.395 5.075 1.00 91.81 152 SER A C 1
ATOM 1246 O O . SER A 1 152 ? 5.790 -6.706 3.936 1.00 91.81 152 SER A O 1
ATOM 1248 N N . LEU A 1 153 ? 5.886 -5.290 5.674 1.00 91.75 153 LEU A N 1
ATOM 1249 C CA . LEU A 1 153 ? 6.858 -4.387 5.060 1.00 91.75 153 LEU A CA 1
ATOM 1250 C C . LEU A 1 153 ? 8.222 -5.052 4.858 1.00 91.75 153 LEU A C 1
ATOM 1252 O O . LEU A 1 153 ? 8.932 -4.720 3.906 1.00 91.75 153 LEU A O 1
ATOM 1256 N N . LYS A 1 154 ? 8.611 -5.992 5.724 1.00 91.75 154 LYS A N 1
ATOM 1257 C CA . LYS A 1 154 ? 9.821 -6.796 5.522 1.00 91.75 154 LYS A CA 1
ATOM 1258 C C . LYS A 1 154 ? 9.677 -7.711 4.306 1.00 91.75 154 LYS A C 1
ATOM 1260 O O . LYS A 1 154 ? 10.582 -7.736 3.477 1.00 91.75 154 LYS A O 1
ATOM 1265 N N . VAL A 1 155 ? 8.538 -8.392 4.155 1.00 93.00 155 VAL A N 1
ATOM 1266 C CA . VAL A 1 155 ? 8.259 -9.213 2.962 1.00 93.00 155 VAL A CA 1
ATOM 1267 C C . VAL A 1 155 ? 8.265 -8.358 1.694 1.00 93.00 155 VAL A C 1
ATOM 1269 O O . VAL A 1 155 ? 8.912 -8.734 0.720 1.00 93.00 155 VAL A O 1
ATOM 1272 N N . LEU A 1 156 ? 7.633 -7.179 1.719 1.00 94.25 156 LEU A N 1
ATOM 1273 C CA . LEU A 1 156 ? 7.650 -6.232 0.600 1.00 94.25 156 LEU A CA 1
ATOM 1274 C C . LEU A 1 156 ? 9.079 -5.824 0.215 1.00 94.25 156 LEU A C 1
ATOM 1276 O O . LEU A 1 156 ? 9.442 -5.901 -0.957 1.00 94.25 156 LEU A O 1
ATOM 1280 N N . ARG A 1 157 ? 9.907 -5.417 1.186 1.00 90.94 157 ARG A N 1
ATOM 1281 C CA . ARG A 1 157 ? 11.307 -5.035 0.933 1.00 90.94 157 ARG A CA 1
ATOM 1282 C C . ARG A 1 157 ? 12.125 -6.189 0.374 1.00 90.94 157 ARG A C 1
ATOM 1284 O O . ARG A 1 157 ? 12.910 -5.983 -0.548 1.00 90.94 157 ARG A O 1
ATOM 1291 N N . ASP A 1 158 ? 11.930 -7.396 0.892 1.00 91.81 158 ASP A N 1
ATOM 1292 C CA . ASP A 1 158 ? 12.588 -8.576 0.346 1.00 91.81 158 ASP A CA 1
ATOM 1293 C C . ASP A 1 158 ? 12.194 -8.808 -1.118 1.00 91.81 158 ASP A C 1
ATOM 1295 O O . ASP A 1 158 ? 13.069 -9.107 -1.925 1.00 91.81 158 ASP A O 1
ATOM 1299 N N . SER A 1 159 ? 10.914 -8.649 -1.471 1.00 93.62 159 SER A N 1
ATOM 1300 C CA . SER A 1 159 ? 10.441 -8.754 -2.857 1.00 93.62 159 SER A CA 1
ATOM 1301 C C . SER A 1 159 ? 11.024 -7.664 -3.759 1.00 93.62 159 SER A C 1
ATOM 1303 O O . SER A 1 159 ? 11.324 -7.935 -4.918 1.00 93.62 159 SER A O 1
ATOM 1305 N N . ILE A 1 160 ? 11.224 -6.444 -3.244 1.00 91.00 160 ILE A N 1
ATOM 1306 C CA . ILE A 1 160 ? 11.895 -5.360 -3.985 1.00 91.00 160 ILE A CA 1
ATOM 1307 C C . ILE A 1 160 ? 13.347 -5.741 -4.297 1.00 91.00 160 ILE A C 1
ATOM 1309 O O . ILE A 1 160 ? 13.836 -5.473 -5.392 1.00 91.00 160 ILE A O 1
ATOM 1313 N N . MET A 1 161 ? 14.036 -6.375 -3.346 1.00 87.00 161 MET A N 1
ATOM 1314 C CA . MET A 1 161 ? 15.458 -6.709 -3.470 1.00 87.00 161 MET A CA 1
ATOM 1315 C C . MET A 1 161 ? 15.720 -8.038 -4.195 1.00 87.00 161 MET A C 1
ATOM 1317 O O . MET A 1 161 ? 16.792 -8.216 -4.773 1.00 87.00 161 MET A O 1
ATOM 1321 N N . ASN A 1 162 ? 14.778 -8.982 -4.156 1.00 85.56 162 ASN A N 1
ATOM 1322 C CA . ASN A 1 162 ? 14.928 -10.326 -4.706 1.00 85.56 162 ASN A CA 1
ATOM 1323 C C . ASN A 1 162 ? 13.825 -10.636 -5.723 1.00 85.56 162 ASN A C 1
ATOM 1325 O O . ASN A 1 162 ? 12.648 -10.710 -5.390 1.00 85.56 162 ASN A O 1
ATOM 1329 N N . SER A 1 163 ? 14.233 -10.902 -6.964 1.00 83.81 163 SER A N 1
ATOM 1330 C CA . SER A 1 163 ? 13.325 -11.128 -8.092 1.00 83.81 163 SER A CA 1
ATOM 1331 C C . SER A 1 163 ? 12.993 -12.600 -8.375 1.00 83.81 163 SER A C 1
ATOM 1333 O O . SER A 1 163 ? 12.252 -12.873 -9.322 1.00 83.81 163 SER A O 1
ATOM 1335 N N . ASN A 1 164 ? 13.504 -13.536 -7.565 1.00 88.12 164 ASN A N 1
ATOM 1336 C CA . ASN A 1 164 ? 13.400 -14.983 -7.807 1.00 88.12 164 ASN A CA 1
ATOM 1337 C C . ASN A 1 164 ? 12.130 -15.631 -7.228 1.00 88.12 164 ASN A C 1
ATOM 1339 O O . ASN A 1 164 ? 11.884 -16.812 -7.464 1.00 88.12 164 ASN A O 1
ATOM 1343 N N . SER A 1 165 ? 11.331 -14.895 -6.457 1.00 93.75 165 SER A N 1
ATOM 1344 C CA . SER A 1 165 ? 10.132 -15.422 -5.796 1.00 93.75 165 SER A CA 1
ATOM 1345 C C . SER A 1 165 ? 8.919 -14.529 -6.017 1.00 93.75 165 SER A C 1
ATOM 1347 O O . SER A 1 165 ? 9.058 -13.311 -6.122 1.00 93.75 165 SER A O 1
ATOM 1349 N N . TYR A 1 166 ? 7.737 -15.134 -6.018 1.00 95.06 166 TYR A N 1
ATOM 135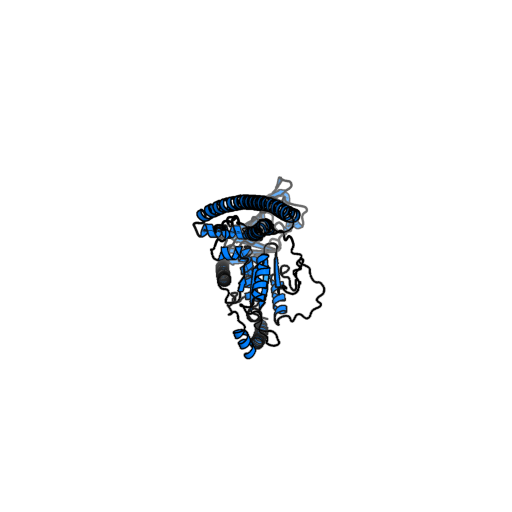0 C CA . TYR A 1 166 ? 6.486 -14.437 -5.778 1.00 95.06 166 TYR A CA 1
ATOM 1351 C C . TYR A 1 166 ? 6.289 -14.164 -4.270 1.00 95.06 166 TYR A C 1
ATOM 1353 O O . TYR A 1 166 ? 6.773 -14.952 -3.456 1.00 95.06 166 TYR A O 1
ATOM 1361 N N . PRO A 1 167 ? 5.578 -13.092 -3.863 1.00 96.31 167 PRO A N 1
ATOM 1362 C CA . PRO A 1 167 ? 5.122 -12.009 -4.730 1.00 96.31 167 PRO A CA 1
ATOM 1363 C C . PRO A 1 167 ? 6.323 -11.257 -5.314 1.00 96.31 167 PRO A C 1
ATOM 1365 O O . PRO A 1 167 ? 7.266 -10.911 -4.598 1.00 96.31 167 PRO A O 1
ATOM 1368 N N . PHE A 1 168 ? 6.301 -11.042 -6.625 1.00 95.25 168 PHE A N 1
ATOM 1369 C CA . PHE A 1 168 ? 7.350 -10.328 -7.341 1.00 95.25 168 PHE A CA 1
ATOM 1370 C C . PHE A 1 168 ? 6.922 -8.876 -7.501 1.00 95.25 168 PHE A C 1
ATOM 1372 O O . PHE A 1 168 ? 5.762 -8.603 -7.800 1.00 95.25 168 PHE A O 1
ATOM 1379 N N . ILE A 1 169 ? 7.856 -7.945 -7.326 1.00 95.06 169 ILE A N 1
ATOM 1380 C CA . ILE A 1 169 ? 7.593 -6.525 -7.528 1.00 95.06 169 ILE A CA 1
ATOM 1381 C C . ILE A 1 169 ? 8.652 -5.921 -8.441 1.00 95.06 169 ILE A C 1
ATOM 1383 O O . ILE A 1 169 ? 9.855 -6.126 -8.264 1.00 95.06 169 ILE A O 1
ATOM 1387 N N . LYS A 1 170 ? 8.201 -5.147 -9.425 1.00 93.56 170 LYS A N 1
ATOM 1388 C CA . LYS A 1 170 ? 9.070 -4.331 -10.263 1.00 93.56 170 LYS A CA 1
ATOM 1389 C C . LYS A 1 170 ? 8.692 -2.869 -10.098 1.00 93.56 170 LYS A C 1
ATOM 1391 O O . LYS A 1 170 ? 7.567 -2.459 -10.368 1.00 93.56 170 LYS A O 1
ATOM 1396 N N . LEU A 1 171 ? 9.669 -2.085 -9.660 1.00 92.12 171 LEU A N 1
ATOM 1397 C CA . LEU A 1 171 ? 9.525 -0.648 -9.475 1.00 92.12 171 LEU A CA 1
ATOM 1398 C C . LEU A 1 171 ? 10.050 0.105 -10.708 1.00 92.12 171 LEU A C 1
ATOM 1400 O O . LEU A 1 171 ? 10.988 -0.375 -11.358 1.00 92.12 171 LEU A O 1
ATOM 1404 N N . PRO A 1 172 ? 9.524 1.312 -10.988 1.00 89.19 172 PRO A N 1
ATOM 1405 C CA . PRO A 1 172 ? 10.175 2.274 -11.873 1.00 89.19 172 PRO A CA 1
ATOM 1406 C C . PRO A 1 172 ? 11.649 2.440 -11.506 1.00 89.19 172 PRO A C 1
ATOM 1408 O O . PRO A 1 172 ? 11.968 2.550 -10.321 1.00 89.19 172 PRO A O 1
ATOM 1411 N N . GLN A 1 173 ? 12.545 2.484 -12.502 1.00 84.44 173 GLN A N 1
ATOM 1412 C CA . GLN A 1 173 ? 14.000 2.452 -12.275 1.00 84.44 173 GLN A CA 1
ATOM 1413 C C . GLN A 1 173 ? 14.451 3.486 -11.234 1.00 84.44 173 GLN A C 1
ATOM 1415 O O . GLN A 1 173 ? 15.185 3.148 -10.314 1.00 84.44 173 GLN A O 1
ATOM 1420 N N . LYS A 1 174 ? 13.926 4.714 -11.311 1.00 79.94 174 LYS A N 1
ATOM 1421 C CA . LYS A 1 174 ? 14.239 5.784 -10.351 1.00 79.94 174 LYS A CA 1
ATOM 1422 C C . LYS A 1 174 ? 13.914 5.405 -8.903 1.00 79.94 174 LYS A C 1
ATOM 1424 O O . LYS A 1 174 ? 14.720 5.653 -8.013 1.00 79.94 174 LYS A O 1
ATOM 1429 N N . ILE A 1 175 ? 12.754 4.790 -8.669 1.00 84.19 175 ILE A N 1
ATOM 1430 C CA . ILE A 1 175 ? 12.352 4.321 -7.336 1.00 84.19 175 ILE A CA 1
ATOM 1431 C C . ILE A 1 175 ? 13.214 3.122 -6.933 1.00 84.19 175 ILE A C 1
ATOM 1433 O O . ILE A 1 175 ? 13.753 3.102 -5.832 1.00 84.19 175 ILE A O 1
ATOM 1437 N N . HIS A 1 176 ? 13.385 2.145 -7.826 1.00 84.62 176 HIS A N 1
ATOM 1438 C CA . HIS A 1 176 ? 14.175 0.945 -7.553 1.00 84.62 176 HIS A CA 1
ATOM 1439 C C . HIS A 1 176 ? 15.596 1.284 -7.085 1.00 84.62 176 HIS A C 1
ATOM 1441 O O . HIS A 1 176 ? 16.063 0.768 -6.072 1.00 84.62 176 HIS A O 1
ATOM 1447 N N . SER A 1 177 ? 16.276 2.190 -7.788 1.00 78.00 177 SER A N 1
ATOM 1448 C CA . SER A 1 177 ? 17.628 2.623 -7.441 1.00 78.00 177 SER A CA 1
ATOM 1449 C C . SER A 1 177 ? 17.665 3.256 -6.046 1.00 78.00 177 SER A C 1
ATOM 1451 O O . SER A 1 177 ? 18.499 2.876 -5.216 1.00 78.00 177 SER A O 1
ATOM 1453 N N . LEU A 1 178 ? 16.700 4.129 -5.727 1.00 78.00 178 LEU A N 1
ATOM 1454 C CA . LEU A 1 178 ? 16.565 4.717 -4.390 1.00 78.00 178 LEU A CA 1
ATOM 1455 C C . LEU A 1 178 ? 16.392 3.663 -3.293 1.00 78.00 178 LEU A C 1
ATOM 1457 O O . LEU A 1 178 ? 17.044 3.777 -2.247 1.00 78.00 178 LEU A O 1
ATOM 1461 N N . GLU A 1 179 ? 15.565 2.643 -3.528 1.00 79.75 179 GLU A N 1
ATOM 1462 C CA . GLU A 1 179 ? 15.334 1.536 -2.592 1.00 79.75 179 GLU A CA 1
ATOM 1463 C C . GLU A 1 179 ? 16.604 0.711 -2.362 1.00 79.75 179 GLU A C 1
ATOM 1465 O O . GLU A 1 179 ? 17.003 0.495 -1.216 1.00 79.75 179 GLU A O 1
ATOM 1470 N N . CYS A 1 180 ? 17.339 0.382 -3.428 1.00 71.62 180 CYS A N 1
ATOM 1471 C CA . CYS A 1 180 ? 18.626 -0.312 -3.338 1.00 71.62 180 CYS A CA 1
ATOM 1472 C C . CYS A 1 180 ? 19.747 0.530 -2.693 1.00 71.62 180 CYS A C 1
ATOM 1474 O O . CYS A 1 180 ? 20.871 0.052 -2.546 1.00 71.62 180 CYS A O 1
ATOM 1476 N N . GLY A 1 181 ? 19.481 1.790 -2.327 1.00 65.75 181 GLY A N 1
ATOM 1477 C CA . GLY A 1 181 ? 20.495 2.710 -1.796 1.00 65.75 181 GLY A CA 1
ATOM 1478 C C . GLY A 1 181 ? 21.452 3.240 -2.861 1.00 65.75 181 GLY A C 1
ATOM 1479 O O . GLY A 1 181 ? 22.408 3.948 -2.540 1.00 65.75 181 GLY A O 1
ATOM 1480 N N . VAL A 1 182 ? 21.169 2.944 -4.129 1.00 59.25 182 VAL A N 1
ATOM 1481 C CA . VAL A 1 182 ? 21.850 3.506 -5.286 1.00 59.25 182 VAL A CA 1
ATOM 1482 C C . VAL A 1 182 ? 21.136 4.803 -5.631 1.00 59.25 182 VAL A C 1
ATOM 1484 O O . VAL A 1 182 ? 20.128 4.838 -6.327 1.00 59.25 182 VAL A O 1
ATOM 1487 N N . LEU A 1 183 ? 21.648 5.914 -5.119 1.00 63.88 183 LEU A N 1
ATOM 1488 C CA . LEU A 1 183 ? 21.176 7.233 -5.520 1.00 63.88 183 LEU A CA 1
ATOM 1489 C C . LEU A 1 183 ? 21.673 7.515 -6.951 1.00 63.88 183 LEU A C 1
ATOM 1491 O O . LEU A 1 183 ? 22.619 8.274 -7.127 1.00 63.88 183 LEU A O 1
ATOM 1495 N N . GLU A 1 184 ? 21.069 6.876 -7.960 1.00 56.88 184 GLU A N 1
ATOM 1496 C CA . GLU A 1 184 ? 21.386 7.043 -9.394 1.00 56.88 184 GLU A CA 1
ATOM 1497 C C . GLU A 1 184 ? 21.324 8.523 -9.795 1.00 56.88 184 GLU A C 1
ATOM 1499 O O . GLU A 1 184 ? 22.204 9.028 -10.487 1.00 56.88 184 GLU A O 1
ATOM 1504 N N . ASP A 1 185 ? 20.356 9.262 -9.244 1.00 57.91 185 ASP A N 1
ATOM 1505 C CA . ASP A 1 185 ? 20.240 10.713 -9.414 1.00 57.91 185 ASP A CA 1
ATOM 1506 C C . ASP A 1 185 ? 21.431 11.500 -8.839 1.00 57.91 185 ASP A C 1
ATOM 1508 O O . ASP A 1 185 ? 21.578 12.680 -9.151 1.00 57.91 185 ASP A O 1
ATOM 1512 N N . LEU A 1 186 ? 22.295 10.886 -8.025 1.00 61.88 186 LEU A N 1
ATOM 1513 C CA . LEU A 1 186 ? 23.547 11.460 -7.520 1.00 61.88 186 LEU A CA 1
ATOM 1514 C C . LEU A 1 186 ? 24.791 10.932 -8.237 1.00 61.88 186 LEU A C 1
ATOM 1516 O O . LEU A 1 186 ? 25.884 11.453 -7.978 1.00 61.88 186 LEU A O 1
ATOM 1520 N N . GLU A 1 187 ? 24.665 9.926 -9.105 1.00 68.56 187 GLU A N 1
ATOM 1521 C CA . GLU A 1 187 ? 25.797 9.497 -9.914 1.00 68.56 187 GLU A CA 1
ATOM 1522 C C . GLU A 1 187 ? 26.207 10.615 -10.884 1.00 68.56 187 GLU A C 1
ATOM 1524 O O . GLU A 1 187 ? 25.358 11.354 -11.398 1.00 68.56 187 GLU A O 1
ATOM 1529 N N . PRO A 1 188 ? 27.516 10.798 -11.130 1.00 74.56 188 PRO A N 1
ATOM 1530 C CA . PRO A 1 188 ? 27.966 11.805 -12.074 1.00 74.56 188 PRO A CA 1
ATOM 1531 C C . PRO A 1 188 ? 27.447 11.471 -13.475 1.00 74.56 188 PRO A C 1
ATOM 1533 O O . PRO A 1 188 ? 27.745 10.409 -14.020 1.00 74.56 188 PRO A O 1
ATOM 1536 N N . LEU A 1 189 ? 26.723 12.406 -14.091 1.00 83.31 189 LEU A N 1
ATOM 1537 C CA . LEU A 1 189 ? 26.361 12.319 -15.500 1.00 83.31 189 LEU A CA 1
ATOM 1538 C C . LEU A 1 189 ? 27.626 12.164 -16.344 1.00 83.31 189 LEU A C 1
ATOM 1540 O O . LEU A 1 189 ? 28.619 12.873 -16.135 1.00 83.31 189 LEU A O 1
ATOM 1544 N N . LYS A 1 190 ? 27.562 11.258 -17.323 1.00 84.94 190 LYS A N 1
ATOM 1545 C CA . LYS A 1 190 ? 28.633 11.055 -18.299 1.00 84.94 190 LYS A CA 1
ATOM 1546 C C . LYS A 1 190 ? 28.796 12.309 -19.154 1.00 84.94 190 LYS A C 1
ATOM 1548 O O . LYS A 1 190 ? 27.817 12.875 -19.637 1.00 84.94 190 LYS A O 1
ATOM 1553 N N . ALA A 1 191 ? 30.043 12.724 -19.352 1.00 84.38 191 ALA A N 1
ATOM 1554 C CA . ALA A 1 191 ? 30.354 13.818 -20.260 1.00 84.38 191 ALA A CA 1
ATOM 1555 C C . ALA A 1 191 ? 30.000 13.425 -21.709 1.00 84.38 191 ALA A C 1
ATOM 1557 O O . ALA A 1 191 ? 30.204 12.264 -22.080 1.00 84.38 191 ALA A O 1
ATOM 1558 N N . PRO A 1 192 ? 29.500 14.365 -22.533 1.00 87.31 192 PRO A N 1
ATOM 1559 C CA . PRO A 1 192 ? 29.269 14.108 -23.951 1.00 87.31 192 PRO A CA 1
ATOM 1560 C C . PRO A 1 192 ? 30.579 13.729 -24.657 1.00 87.31 192 PRO A C 1
ATOM 1562 O O . PRO A 1 192 ? 31.670 14.107 -24.227 1.00 87.31 192 PRO A O 1
ATOM 1565 N N . GLU A 1 193 ? 30.490 12.990 -25.761 1.00 87.88 193 GLU A N 1
ATOM 1566 C CA . GLU A 1 193 ? 31.676 12.630 -26.541 1.00 87.88 193 GLU A CA 1
ATOM 1567 C C . GLU A 1 193 ? 32.248 13.846 -27.275 1.00 87.88 193 GLU A C 1
ATOM 1569 O O . GLU A 1 193 ? 31.535 14.614 -27.928 1.00 87.88 193 GLU A O 1
ATOM 1574 N N . LYS A 1 194 ? 33.571 14.015 -27.201 1.00 88.62 194 LYS A N 1
ATOM 1575 C CA . LYS A 1 194 ? 34.252 15.127 -27.863 1.00 88.62 194 LYS A CA 1
ATOM 1576 C C . LYS A 1 194 ? 34.196 14.948 -29.388 1.00 88.62 194 LYS A C 1
ATOM 1578 O O . LYS A 1 194 ? 34.604 13.897 -29.885 1.00 88.62 194 LYS A O 1
ATOM 1583 N N . PRO A 1 195 ? 33.767 15.963 -30.161 1.00 87.00 195 PRO A N 1
ATOM 1584 C CA . PRO A 1 195 ? 33.711 15.851 -31.612 1.00 87.00 195 PRO A CA 1
ATOM 1585 C C . PRO A 1 195 ? 35.112 15.678 -32.208 1.00 87.00 195 PRO A C 1
ATOM 1587 O O . PRO A 1 195 ? 36.073 16.320 -31.785 1.00 87.00 195 PRO A O 1
ATOM 1590 N N . ILE A 1 196 ? 35.211 14.830 -33.233 1.00 83.88 196 ILE A N 1
ATOM 1591 C CA . ILE A 1 196 ? 36.454 14.542 -33.958 1.00 83.88 196 ILE A CA 1
ATOM 1592 C C . ILE A 1 196 ? 36.336 15.099 -35.378 1.00 83.88 196 ILE A C 1
ATOM 1594 O O . ILE A 1 196 ? 35.352 14.845 -36.079 1.00 83.88 196 ILE A O 1
ATOM 1598 N N . LEU A 1 197 ? 37.348 15.848 -35.822 1.00 81.44 197 LEU A N 1
ATOM 1599 C CA . LEU A 1 197 ? 37.433 16.324 -37.200 1.00 81.44 197 LEU A CA 1
ATOM 1600 C C . LEU A 1 197 ? 37.846 15.160 -38.112 1.00 81.44 197 LEU A C 1
ATOM 1602 O O . LEU A 1 197 ? 38.982 14.693 -38.056 1.00 81.44 197 LEU A O 1
ATOM 1606 N N . LYS A 1 198 ? 36.930 14.685 -38.960 1.00 70.12 198 LYS A N 1
ATOM 1607 C CA . LYS A 1 198 ? 37.236 13.634 -39.940 1.00 70.12 198 LYS A CA 1
ATOM 1608 C C . LYS A 1 198 ? 38.018 14.229 -41.116 1.00 70.12 198 LYS A C 1
ATOM 1610 O O . LYS A 1 198 ? 37.503 15.093 -41.820 1.00 70.12 198 LYS A O 1
ATOM 1615 N N . SER A 1 199 ? 39.239 13.754 -41.368 1.00 61.16 199 SER A N 1
ATOM 1616 C CA . SER A 1 199 ? 39.979 14.100 -42.588 1.00 61.16 199 SER A CA 1
ATOM 1617 C C . SER A 1 199 ? 39.456 13.280 -43.770 1.00 61.16 199 SER A C 1
ATOM 1619 O O . SER A 1 199 ? 39.622 12.061 -43.796 1.00 61.16 199 SER A O 1
ATOM 1621 N N . LYS A 1 200 ? 38.834 13.925 -44.762 1.00 61.19 200 LYS A N 1
ATOM 1622 C CA . LYS A 1 200 ? 38.408 13.254 -45.999 1.00 61.19 200 LYS A CA 1
ATOM 1623 C C . LYS A 1 200 ? 39.570 13.259 -47.005 1.00 61.19 200 LYS A C 1
ATOM 1625 O O . LYS A 1 200 ? 39.888 14.306 -47.561 1.00 61.19 200 LYS A O 1
ATOM 1630 N N . ASN A 1 201 ? 40.209 12.109 -47.224 1.00 56.97 201 ASN A N 1
ATOM 1631 C CA . ASN A 1 201 ? 41.330 11.936 -48.166 1.00 56.97 201 ASN A CA 1
ATOM 1632 C C . ASN A 1 201 ? 40.878 11.309 -49.504 1.00 56.97 201 ASN A C 1
ATOM 1634 O O . ASN A 1 201 ? 41.521 10.405 -50.022 1.00 56.97 201 ASN A O 1
ATOM 1638 N N . GLU A 1 202 ? 39.765 11.765 -50.083 1.00 56.50 202 GLU A N 1
ATOM 1639 C CA . GLU A 1 202 ? 39.212 11.179 -51.325 1.00 56.50 202 GLU A CA 1
ATOM 1640 C C . GLU A 1 202 ? 39.753 11.824 -52.621 1.00 56.50 202 GLU A C 1
ATOM 1642 O O . GLU A 1 202 ? 39.527 11.312 -53.714 1.00 56.50 202 GLU A O 1
ATOM 1647 N N . GLY A 1 203 ? 40.525 12.913 -52.528 1.00 58.59 203 GLY A N 1
ATOM 1648 C CA . GLY A 1 203 ? 41.047 13.631 -53.703 1.00 58.59 203 GLY A CA 1
ATOM 1649 C C . GLY A 1 203 ? 42.219 12.953 -54.429 1.00 58.59 203 GLY A C 1
ATOM 1650 O O . GLY A 1 203 ? 42.566 13.365 -55.534 1.00 58.59 203 GLY A O 1
ATOM 1651 N N . TYR A 1 204 ? 42.830 11.921 -53.836 1.00 60.78 204 TYR A N 1
ATOM 1652 C CA . TYR A 1 204 ? 44.084 11.341 -54.335 1.00 60.78 204 TYR A CA 1
ATOM 1653 C C . TYR A 1 204 ? 43.903 10.574 -55.659 1.00 60.78 204 TYR A C 1
ATOM 1655 O O . TYR A 1 204 ? 44.735 10.669 -56.561 1.00 60.78 204 TYR A O 1
ATOM 1663 N N . LEU A 1 205 ? 42.777 9.872 -55.826 1.00 59.97 205 LEU A N 1
ATOM 1664 C CA . LEU A 1 205 ? 42.491 9.086 -57.034 1.00 59.97 205 LEU A CA 1
ATOM 1665 C C . LEU A 1 205 ? 42.259 9.974 -58.265 1.00 59.97 205 LEU A C 1
ATOM 1667 O O . LEU A 1 205 ? 42.763 9.686 -59.350 1.00 59.97 205 LEU A O 1
ATOM 1671 N N . TRP A 1 206 ? 41.573 11.103 -58.085 1.00 62.72 206 TRP A N 1
ATOM 1672 C CA . TRP A 1 206 ? 41.320 12.064 -59.158 1.00 62.72 206 TRP A CA 1
ATOM 1673 C C . TRP A 1 206 ? 42.584 12.826 -59.576 1.00 62.72 206 TRP A C 1
ATOM 1675 O O . TRP A 1 206 ? 42.785 13.075 -60.765 1.00 62.72 206 TRP A O 1
ATOM 1685 N N . SER A 1 207 ? 43.490 13.121 -58.633 1.00 66.25 207 SER A N 1
ATOM 1686 C CA . SER A 1 207 ? 44.785 13.734 -58.964 1.00 66.25 207 SER A CA 1
ATOM 1687 C C . SER A 1 207 ? 45.674 12.837 -59.831 1.00 66.25 207 SER A C 1
ATOM 1689 O O . SER A 1 207 ? 46.373 13.346 -60.705 1.00 66.25 207 SER A O 1
ATOM 1691 N N . VAL A 1 208 ? 45.608 11.511 -59.660 1.00 70.50 208 VAL A N 1
ATOM 1692 C CA . VAL A 1 208 ? 46.361 10.552 -60.488 1.00 70.50 208 VAL A CA 1
ATOM 1693 C C . VAL A 1 208 ? 45.816 10.505 -61.920 1.00 70.50 208 VAL A C 1
ATOM 1695 O O . VAL A 1 208 ? 46.598 10.528 -62.869 1.00 70.50 208 VAL A O 1
ATOM 1698 N N . GLY A 1 209 ? 44.489 10.521 -62.097 1.00 70.69 209 GLY A N 1
ATOM 1699 C CA . GLY A 1 209 ? 43.858 10.563 -63.423 1.00 70.69 209 GLY A CA 1
ATOM 1700 C C . GLY A 1 209 ? 44.166 11.845 -64.208 1.00 70.69 209 GLY A C 1
ATOM 1701 O O . GLY A 1 209 ? 44.414 11.794 -65.411 1.00 70.69 209 GLY A O 1
ATOM 1702 N N . ILE A 1 210 ? 44.235 12.993 -63.529 1.00 71.25 210 ILE A N 1
ATOM 1703 C CA . ILE A 1 210 ? 44.605 14.271 -64.160 1.00 71.25 210 ILE A CA 1
ATOM 1704 C C . ILE A 1 210 ? 46.087 14.311 -64.527 1.00 71.25 210 ILE A C 1
ATOM 1706 O O . ILE A 1 210 ? 46.426 14.750 -65.625 1.00 71.25 210 ILE A O 1
ATOM 1710 N N . LEU A 1 211 ? 46.973 13.821 -63.654 1.00 75.81 211 LEU A N 1
ATOM 1711 C CA . LEU A 1 211 ? 48.398 13.688 -63.973 1.00 75.81 211 LEU A CA 1
ATOM 1712 C C . LEU A 1 211 ? 48.615 12.777 -65.187 1.00 75.81 211 LEU A C 1
ATOM 1714 O O . LEU A 1 211 ? 49.473 13.065 -66.017 1.00 75.81 211 LEU A O 1
ATOM 1718 N N . PHE A 1 212 ? 47.806 11.726 -65.334 1.00 76.94 212 PHE A N 1
ATOM 1719 C CA . PHE A 1 212 ? 47.823 10.856 -66.507 1.00 76.94 212 PHE A CA 1
ATOM 1720 C C . PHE A 1 212 ? 47.368 11.578 -67.786 1.00 76.94 212 PHE A C 1
ATOM 1722 O O . PHE A 1 212 ? 48.028 11.442 -68.813 1.00 76.94 212 PHE A O 1
ATOM 1729 N N . LEU A 1 213 ? 46.309 12.397 -67.733 1.00 72.25 213 LEU A N 1
ATOM 1730 C CA . LEU A 1 213 ? 45.860 13.215 -68.873 1.00 72.25 213 LEU A CA 1
ATOM 1731 C C . LEU A 1 213 ? 46.902 14.268 -69.286 1.00 72.25 213 LEU A C 1
ATOM 1733 O O . LEU A 1 213 ? 47.191 14.414 -70.473 1.00 72.25 213 LEU A O 1
ATOM 1737 N N . LEU A 1 214 ? 47.514 14.947 -68.311 1.00 72.62 214 LEU A N 1
ATOM 1738 C CA . LEU A 1 214 ? 48.608 15.900 -68.537 1.00 72.62 214 LEU A CA 1
ATOM 1739 C C . LEU A 1 214 ? 49.872 15.209 -69.084 1.00 72.62 214 LEU A C 1
ATOM 1741 O O . LEU A 1 214 ? 50.603 15.772 -69.897 1.00 72.62 214 LEU A O 1
ATOM 1745 N N . PHE A 1 215 ? 50.131 13.964 -68.679 1.00 77.69 215 PHE A N 1
ATOM 1746 C CA . PHE A 1 215 ? 51.213 13.149 -69.231 1.00 77.69 215 PHE A CA 1
ATOM 1747 C C . PHE A 1 215 ? 50.920 12.693 -70.670 1.00 77.69 215 PHE A C 1
ATOM 1749 O O . PHE A 1 215 ? 51.809 12.725 -71.525 1.00 77.69 215 PHE A O 1
ATOM 1756 N N . LEU A 1 216 ? 49.669 12.326 -70.970 1.00 70.50 216 LEU A N 1
ATOM 1757 C CA . LEU A 1 216 ? 49.215 11.972 -72.317 1.00 70.50 216 LEU A CA 1
ATOM 1758 C C . LEU A 1 216 ? 49.360 13.141 -73.296 1.00 70.50 216 LEU A C 1
ATOM 1760 O O . LEU A 1 216 ? 49.828 12.917 -74.413 1.00 70.50 216 LEU A O 1
ATOM 1764 N N . SER A 1 217 ? 49.065 14.379 -72.876 1.00 68.69 217 SER A N 1
ATOM 1765 C CA . SER A 1 217 ? 49.295 15.560 -73.724 1.00 68.69 217 SER A CA 1
ATOM 1766 C C . SER A 1 217 ? 50.775 15.748 -74.082 1.00 68.69 217 SER A C 1
ATOM 1768 O O . SER A 1 217 ? 51.096 16.127 -75.202 1.00 68.69 217 SER A O 1
ATOM 1770 N N . ILE A 1 218 ? 51.704 15.396 -73.186 1.00 71.12 218 ILE A N 1
ATOM 1771 C CA . ILE A 1 218 ? 53.151 15.485 -73.460 1.00 71.12 218 ILE A CA 1
ATOM 1772 C C . ILE A 1 218 ? 53.601 14.394 -74.452 1.00 71.12 218 ILE A C 1
ATOM 1774 O O . ILE A 1 218 ? 54.430 14.652 -75.326 1.00 71.12 218 ILE A O 1
ATOM 1778 N N . LYS A 1 219 ? 53.053 13.175 -74.340 1.00 68.50 219 LYS A N 1
ATOM 1779 C CA . LYS A 1 219 ? 53.392 12.021 -75.199 1.00 68.50 219 LYS A CA 1
ATOM 1780 C C . LYS A 1 219 ? 52.785 12.095 -76.607 1.00 68.50 219 LYS A C 1
ATOM 1782 O O . LYS A 1 219 ? 53.384 11.557 -77.533 1.00 68.50 219 LYS A O 1
ATOM 1787 N N . LEU A 1 220 ? 51.635 12.753 -76.776 1.00 63.25 220 LEU A N 1
ATOM 1788 C CA . LEU A 1 220 ? 50.909 12.868 -78.052 1.00 63.25 220 LEU A CA 1
ATOM 1789 C C . LEU A 1 220 ? 51.467 13.929 -79.021 1.00 63.25 220 LEU A C 1
ATOM 1791 O O . LEU A 1 220 ? 50.973 14.035 -80.138 1.00 63.25 220 LEU A O 1
ATOM 1795 N N . ASN A 1 221 ? 52.530 14.655 -78.661 1.00 56.78 221 ASN A N 1
ATOM 1796 C CA . ASN A 1 221 ? 53.164 15.708 -79.477 1.00 56.78 221 ASN A CA 1
ATOM 1797 C C . ASN A 1 221 ? 53.716 15.275 -80.862 1.00 56.78 221 ASN A C 1
ATOM 1799 O O . ASN A 1 221 ? 54.347 16.083 -81.537 1.00 56.78 221 ASN A O 1
ATOM 1803 N N . TRP A 1 222 ? 53.504 14.028 -81.296 1.00 59.16 222 TRP A N 1
ATOM 1804 C CA . TRP A 1 222 ? 53.880 13.514 -82.622 1.00 59.16 222 TRP A CA 1
ATOM 1805 C C . TRP A 1 222 ? 52.695 13.361 -83.597 1.00 59.16 222 TRP A C 1
ATOM 1807 O O . TRP A 1 222 ? 52.916 13.041 -84.761 1.00 59.16 222 TRP A O 1
ATOM 1817 N N . ILE A 1 223 ? 51.451 13.608 -83.161 1.00 56.28 223 ILE A N 1
ATOM 1818 C CA . ILE A 1 223 ? 50.242 13.585 -84.005 1.00 56.28 223 ILE A CA 1
ATOM 1819 C C . ILE A 1 223 ? 49.405 14.837 -83.682 1.00 56.28 223 ILE A C 1
ATOM 1821 O O . ILE A 1 223 ? 48.926 14.965 -82.563 1.00 56.28 223 ILE A O 1
ATOM 1825 N N . GLU A 1 224 ? 49.254 15.744 -84.658 1.00 62.22 224 GLU A N 1
ATOM 1826 C CA . GLU A 1 224 ? 48.373 16.938 -84.679 1.00 62.22 224 GLU A CA 1
ATOM 1827 C C . GLU A 1 224 ? 48.385 17.837 -83.411 1.00 62.22 224 GLU A C 1
ATOM 1829 O O . GLU A 1 224 ? 47.742 17.567 -82.393 1.00 62.22 224 GLU A O 1
ATOM 1834 N N . SER A 1 225 ? 49.061 18.991 -83.502 1.00 66.88 225 SER A N 1
ATOM 1835 C CA . SER A 1 225 ? 49.317 19.943 -82.399 1.00 66.88 225 SER A CA 1
ATOM 1836 C C . SER A 1 225 ? 48.071 20.452 -81.656 1.00 66.88 225 SER A C 1
ATOM 1838 O O . SER A 1 225 ? 48.164 20.842 -80.492 1.00 66.88 225 SER A O 1
ATOM 1840 N N . PHE A 1 226 ? 46.896 20.423 -82.285 1.00 71.38 226 PHE A N 1
ATOM 1841 C CA . PHE A 1 226 ? 45.647 20.927 -81.710 1.00 71.38 226 PHE A CA 1
ATOM 1842 C C . PHE A 1 226 ? 45.066 20.019 -80.610 1.00 71.38 226 PHE A C 1
ATOM 1844 O O . PHE A 1 226 ? 44.549 20.505 -79.602 1.00 71.38 226 PHE A O 1
ATOM 1851 N N . ILE A 1 227 ? 45.187 18.697 -80.762 1.00 72.56 227 ILE A N 1
ATOM 1852 C CA . ILE A 1 227 ? 44.594 17.718 -79.835 1.00 72.56 227 ILE A CA 1
ATOM 1853 C C . ILE A 1 227 ? 45.321 17.746 -78.483 1.00 72.56 227 ILE A C 1
ATOM 1855 O O . ILE A 1 227 ? 44.689 17.697 -77.427 1.00 72.56 227 ILE A O 1
ATOM 1859 N N . SER A 1 228 ? 46.648 17.898 -78.508 1.00 70.12 228 SER A N 1
ATOM 1860 C CA . SER A 1 228 ? 47.483 18.018 -77.306 1.00 70.12 228 SER A CA 1
ATOM 1861 C C . SER A 1 228 ? 47.108 19.242 -76.454 1.00 70.12 228 SER A C 1
ATOM 1863 O O . SER A 1 228 ? 46.933 19.128 -75.238 1.00 70.12 228 SER A O 1
ATOM 1865 N N . VAL A 1 229 ? 46.882 20.395 -77.096 1.00 78.19 229 VAL A N 1
ATOM 1866 C CA . VAL A 1 229 ? 46.458 21.634 -76.420 1.00 78.19 229 VAL A CA 1
ATOM 1867 C C . VAL A 1 229 ? 45.078 21.472 -75.775 1.00 78.19 229 VAL A C 1
ATOM 1869 O O . VAL A 1 229 ? 44.877 21.909 -74.641 1.00 78.19 229 VAL A O 1
ATOM 1872 N N . LEU A 1 230 ? 44.140 20.797 -76.447 1.00 80.56 230 LEU A N 1
ATOM 1873 C CA . LEU A 1 230 ? 42.805 20.539 -75.906 1.00 80.56 230 LEU A CA 1
ATOM 1874 C C . LEU A 1 230 ? 42.855 19.662 -74.643 1.00 80.56 230 LEU A C 1
ATOM 1876 O O . LEU A 1 230 ? 42.240 20.013 -73.636 1.00 80.56 230 LEU A O 1
ATOM 1880 N N . PHE A 1 231 ? 43.624 18.566 -74.655 1.00 78.62 231 PHE A N 1
ATOM 1881 C CA . PHE A 1 231 ? 43.794 17.711 -73.472 1.00 78.62 231 PHE A CA 1
ATOM 1882 C C . PHE A 1 231 ? 44.452 18.447 -72.302 1.00 78.62 231 PHE A C 1
ATOM 1884 O O . PHE A 1 231 ? 44.044 18.258 -71.155 1.00 78.62 231 PHE A O 1
ATOM 1891 N N . PHE A 1 232 ? 45.421 19.322 -72.582 1.00 80.88 232 PHE A N 1
ATOM 1892 C CA . PHE A 1 232 ? 46.068 20.136 -71.557 1.00 80.88 232 PHE A CA 1
ATOM 1893 C C . PHE A 1 232 ? 45.090 21.122 -70.898 1.00 80.88 232 PHE A C 1
ATOM 1895 O O . PHE A 1 232 ? 45.025 21.200 -69.671 1.00 80.88 232 PHE A O 1
ATOM 1902 N N . ILE A 1 233 ? 44.280 21.830 -71.694 1.00 82.38 233 ILE A N 1
ATOM 1903 C CA . ILE A 1 233 ? 43.268 22.770 -71.185 1.00 82.38 233 ILE A CA 1
ATOM 1904 C C . ILE A 1 233 ? 42.203 22.033 -70.365 1.00 82.38 233 ILE A C 1
ATOM 1906 O O . ILE A 1 233 ? 41.858 22.480 -69.271 1.00 82.38 233 ILE A O 1
ATOM 1910 N N . VAL A 1 234 ? 41.719 20.883 -70.844 1.00 84.06 234 VAL A N 1
ATOM 1911 C CA . VAL A 1 234 ? 40.756 20.050 -70.105 1.00 84.06 234 VAL A CA 1
ATOM 1912 C C . VAL A 1 234 ? 41.359 19.566 -68.783 1.00 84.06 234 VAL A C 1
ATOM 1914 O O . VAL A 1 234 ? 40.708 19.674 -67.746 1.00 84.06 234 VAL A O 1
ATOM 1917 N N . GLY A 1 235 ? 42.617 19.113 -68.782 1.00 81.31 235 GLY A N 1
ATOM 1918 C CA . GLY A 1 235 ? 43.332 18.737 -67.559 1.00 81.31 235 GLY A CA 1
ATOM 1919 C C . GLY A 1 235 ? 43.454 19.894 -66.561 1.00 81.31 235 GLY A C 1
ATOM 1920 O O . GLY A 1 235 ? 43.218 19.703 -65.366 1.00 81.31 235 GLY A O 1
ATOM 1921 N N . LEU A 1 236 ? 43.740 21.109 -67.042 1.00 83.00 236 LEU A N 1
ATOM 1922 C CA . LEU A 1 236 ? 43.796 22.322 -66.220 1.00 83.00 236 LEU A CA 1
ATOM 1923 C C . LEU A 1 236 ? 42.432 22.664 -65.608 1.00 83.00 236 LEU A C 1
ATOM 1925 O O . LEU A 1 236 ? 42.340 22.864 -64.397 1.00 83.00 236 LEU A O 1
ATOM 1929 N N . ILE A 1 237 ? 41.363 22.666 -66.403 1.00 85.31 237 ILE A N 1
ATOM 1930 C CA . ILE A 1 237 ? 40.003 22.947 -65.918 1.00 85.31 237 ILE A CA 1
ATOM 1931 C C . ILE A 1 237 ? 39.584 21.921 -64.857 1.00 85.31 237 ILE A C 1
ATOM 1933 O O . ILE A 1 237 ? 39.100 22.303 -63.790 1.00 85.31 237 ILE A O 1
ATOM 1937 N N . LEU A 1 238 ? 39.839 20.631 -65.100 1.00 83.00 238 LEU A N 1
ATOM 1938 C CA . LEU A 1 238 ? 39.551 19.567 -64.135 1.00 83.00 238 LEU A CA 1
ATOM 1939 C C . LEU A 1 238 ? 40.360 19.734 -62.840 1.00 83.00 238 LEU A C 1
ATOM 1941 O O . LEU A 1 238 ? 39.818 19.548 -61.751 1.00 83.00 238 LEU A O 1
ATOM 1945 N N . SER A 1 239 ? 41.629 20.145 -62.931 1.00 80.38 239 SER A N 1
ATOM 1946 C CA . SER A 1 239 ? 42.457 20.386 -61.744 1.00 80.38 239 SER A CA 1
ATOM 1947 C C . SER A 1 239 ? 41.956 21.562 -60.902 1.00 80.38 239 SER A C 1
ATOM 1949 O O . SER A 1 239 ? 41.857 21.442 -59.682 1.00 80.38 239 SER A O 1
ATOM 1951 N N . ILE A 1 240 ? 41.561 22.670 -61.537 1.00 83.12 240 ILE A N 1
ATOM 1952 C CA . ILE A 1 240 ? 40.985 23.835 -60.856 1.00 83.12 240 ILE A CA 1
ATOM 1953 C C . ILE A 1 240 ? 39.641 23.468 -60.205 1.00 83.12 240 ILE A C 1
ATOM 1955 O O . ILE A 1 240 ? 39.413 23.824 -59.047 1.00 83.12 240 ILE A O 1
ATOM 1959 N N . SER A 1 241 ? 38.787 22.705 -60.900 1.00 82.12 241 SER A N 1
ATOM 1960 C CA . SER A 1 241 ? 37.500 22.231 -60.368 1.00 82.12 241 SER A CA 1
ATOM 1961 C C . SER A 1 241 ? 37.684 21.382 -59.107 1.00 82.12 241 SER A C 1
ATOM 1963 O O . SER A 1 241 ? 37.045 21.641 -58.088 1.00 82.12 241 SER A O 1
ATOM 1965 N N . LEU A 1 242 ? 38.626 20.431 -59.121 1.00 79.94 242 LEU A N 1
ATOM 1966 C CA . LEU A 1 242 ? 38.937 19.615 -57.943 1.00 79.94 242 LEU A CA 1
ATOM 1967 C C . LEU A 1 242 ? 39.503 20.432 -56.781 1.00 79.94 242 LEU A C 1
ATOM 1969 O O . LEU A 1 242 ? 39.226 20.120 -55.622 1.00 79.94 242 LEU A O 1
ATOM 1973 N N . ILE A 1 243 ? 40.322 21.454 -57.051 1.00 79.88 243 ILE A N 1
ATOM 1974 C CA . ILE A 1 243 ? 40.843 22.339 -56.001 1.00 79.88 243 ILE A CA 1
ATOM 1975 C C . ILE A 1 243 ? 39.686 23.096 -55.340 1.00 79.88 243 ILE A C 1
ATOM 1977 O O . ILE A 1 243 ? 39.621 23.153 -54.110 1.00 79.88 243 ILE A O 1
ATOM 1981 N N . TYR A 1 244 ? 38.756 23.629 -56.136 1.00 79.19 244 TYR A N 1
ATOM 1982 C CA . TYR A 1 244 ? 37.594 24.358 -55.634 1.00 79.19 244 TYR A CA 1
ATOM 1983 C C . TYR A 1 244 ? 36.653 23.457 -54.819 1.00 79.19 244 TYR A C 1
ATOM 1985 O O . TYR A 1 244 ? 36.277 23.813 -53.699 1.00 79.19 244 TYR A O 1
ATOM 1993 N N . GLU A 1 245 ? 36.343 22.256 -55.315 1.00 78.38 245 GLU A N 1
ATOM 1994 C CA . GLU A 1 245 ? 35.533 21.267 -54.593 1.00 78.38 245 GLU A CA 1
ATOM 1995 C C . GLU A 1 245 ? 36.189 20.825 -53.280 1.00 78.38 245 GLU A C 1
ATOM 1997 O O . GLU A 1 245 ? 35.535 20.818 -52.235 1.00 78.38 245 GLU A O 1
ATOM 2002 N N . ASN A 1 246 ? 37.494 20.527 -53.287 1.00 78.25 246 ASN A N 1
ATOM 2003 C CA . ASN A 1 246 ? 38.224 20.155 -52.072 1.00 78.25 246 ASN A CA 1
ATOM 2004 C C . ASN A 1 246 ? 38.273 21.298 -51.052 1.00 78.25 246 ASN A C 1
ATOM 2006 O O . ASN A 1 246 ? 38.167 21.056 -49.846 1.00 78.25 246 ASN A O 1
ATOM 2010 N N . TYR A 1 247 ? 38.426 22.544 -51.507 1.00 77.38 247 TYR A N 1
ATOM 2011 C CA . TYR A 1 247 ? 38.399 23.712 -50.629 1.00 77.38 247 TYR A CA 1
ATOM 2012 C C . TYR A 1 247 ? 37.006 23.913 -50.014 1.00 77.38 247 TYR A C 1
ATOM 2014 O O . TYR A 1 247 ? 36.884 24.082 -48.797 1.00 77.38 247 TYR A O 1
ATOM 2022 N N . GLY A 1 248 ? 35.948 23.810 -50.825 1.00 79.06 248 GLY A N 1
ATOM 2023 C CA . GLY A 1 248 ? 34.558 23.883 -50.373 1.00 79.06 248 GLY A CA 1
ATOM 2024 C C . GLY A 1 248 ? 34.192 22.770 -49.385 1.00 79.06 248 GLY A C 1
ATOM 2025 O O . GLY A 1 248 ? 33.600 23.043 -48.340 1.00 79.06 248 GLY A O 1
ATOM 2026 N N . ALA A 1 249 ? 34.604 21.530 -49.658 1.00 77.81 249 ALA A N 1
ATOM 2027 C CA . ALA A 1 249 ? 34.376 20.383 -48.781 1.00 77.81 249 ALA A CA 1
ATOM 2028 C C . ALA A 1 249 ? 35.111 20.520 -47.436 1.00 77.81 249 ALA A C 1
ATOM 2030 O O . ALA A 1 249 ? 34.515 20.288 -46.382 1.00 77.81 249 ALA A O 1
ATOM 2031 N N . LYS A 1 250 ? 36.380 20.962 -47.444 1.00 79.62 250 LYS A N 1
ATOM 2032 C CA . LYS A 1 250 ? 37.141 21.249 -46.212 1.00 79.62 250 LYS A CA 1
ATOM 2033 C C . LYS A 1 250 ? 36.488 22.351 -45.383 1.00 79.62 250 LYS A C 1
ATOM 2035 O O . LYS A 1 250 ? 36.415 22.230 -44.160 1.00 79.62 250 LYS A O 1
ATOM 2040 N N . ARG A 1 251 ? 35.997 23.411 -46.032 1.00 81.38 251 ARG A N 1
ATOM 2041 C CA . ARG A 1 251 ? 35.291 24.506 -45.358 1.00 81.38 251 ARG A CA 1
ATOM 2042 C C . ARG A 1 251 ? 33.994 24.025 -44.702 1.00 81.38 251 ARG A C 1
ATOM 2044 O O . ARG A 1 251 ? 33.832 24.254 -43.508 1.00 81.38 251 ARG A O 1
ATOM 2051 N N . LYS A 1 252 ? 33.132 23.305 -45.432 1.00 81.69 252 LYS A N 1
ATOM 2052 C CA . LYS A 1 252 ? 31.883 22.735 -44.888 1.00 81.69 252 LYS A CA 1
ATOM 2053 C C . LYS A 1 252 ? 32.144 21.787 -43.717 1.00 81.69 252 LYS A C 1
ATOM 2055 O O . LYS A 1 252 ? 31.524 21.922 -42.671 1.00 81.69 252 LYS A O 1
ATOM 2060 N N . SER A 1 253 ? 33.125 20.891 -43.846 1.00 82.06 253 SER A N 1
ATOM 2061 C CA . SER A 1 253 ? 33.510 19.977 -42.761 1.00 82.06 253 SER A CA 1
ATOM 2062 C C . SER A 1 253 ? 33.996 20.722 -41.509 1.00 82.06 253 SER A C 1
ATOM 2064 O O . SER A 1 253 ? 33.669 20.328 -40.389 1.00 82.06 253 SER A O 1
ATOM 2066 N N . LYS A 1 254 ? 34.730 21.830 -41.679 1.00 85.31 254 LYS A N 1
ATOM 2067 C CA . LYS A 1 254 ? 35.156 22.695 -40.571 1.00 85.31 254 LYS A CA 1
ATOM 2068 C C . LYS A 1 254 ? 33.980 23.445 -39.935 1.00 85.31 254 LYS A C 1
ATOM 2070 O O . LYS A 1 254 ? 33.933 23.551 -38.713 1.00 85.31 254 LYS A O 1
ATOM 2075 N N . GLU A 1 255 ? 33.035 23.942 -40.731 1.00 85.06 255 GLU A N 1
ATOM 2076 C CA . GLU A 1 255 ? 31.808 24.586 -40.237 1.00 85.06 255 GLU A CA 1
ATOM 2077 C C . GLU A 1 255 ? 30.935 23.596 -39.442 1.00 85.06 255 GLU A C 1
ATOM 2079 O O . GLU A 1 255 ? 30.554 23.892 -38.311 1.00 85.06 255 GLU A O 1
ATOM 2084 N N . GLU A 1 256 ? 30.716 22.380 -39.952 1.00 86.56 256 GLU A N 1
ATOM 2085 C CA . GLU A 1 256 ? 30.017 21.304 -39.231 1.00 86.56 256 GLU A CA 1
ATOM 2086 C C . GLU A 1 256 ? 30.721 20.920 -37.924 1.00 86.56 256 GLU A C 1
ATOM 2088 O O . GLU A 1 256 ? 30.072 20.731 -36.892 1.00 86.56 256 GLU A O 1
ATOM 2093 N N . TYR A 1 257 ? 32.052 20.811 -37.947 1.00 87.81 257 TYR A N 1
ATOM 2094 C CA . TYR A 1 257 ? 32.844 20.548 -36.749 1.00 87.81 257 TYR A CA 1
ATOM 2095 C C . TYR A 1 257 ? 32.686 21.667 -35.714 1.00 87.81 257 TYR A C 1
ATOM 2097 O O . TYR A 1 257 ? 32.502 21.376 -34.532 1.00 87.81 257 TYR A O 1
ATOM 2105 N N . ASN A 1 258 ? 32.699 22.934 -36.136 1.00 88.44 258 ASN A N 1
ATOM 2106 C CA . ASN A 1 258 ? 32.495 24.071 -35.240 1.00 88.44 258 ASN A CA 1
ATOM 2107 C C . ASN A 1 258 ? 31.098 24.036 -34.602 1.00 88.44 258 ASN A C 1
ATOM 2109 O O . ASN A 1 258 ? 30.993 24.196 -33.389 1.00 88.44 258 ASN A O 1
ATOM 2113 N N . ILE A 1 259 ? 30.044 23.744 -35.374 1.00 88.56 259 ILE A N 1
ATOM 2114 C CA . ILE A 1 259 ? 28.672 23.596 -34.852 1.00 88.56 259 ILE A CA 1
ATOM 2115 C C . ILE A 1 259 ? 28.603 22.467 -33.815 1.00 88.56 259 ILE A C 1
ATOM 2117 O O . ILE A 1 259 ? 28.082 22.664 -32.716 1.00 88.56 259 ILE A O 1
ATOM 2121 N N . LYS A 1 260 ? 29.175 21.295 -34.126 1.00 89.81 260 LYS A N 1
ATOM 2122 C CA . LYS A 1 260 ? 29.250 20.165 -33.184 1.00 89.81 260 LYS A CA 1
ATOM 2123 C C . LYS A 1 260 ? 30.049 20.516 -31.930 1.00 89.81 260 LYS A C 1
ATOM 2125 O O . LYS A 1 260 ? 29.676 20.103 -30.839 1.00 89.81 260 LYS A O 1
ATOM 2130 N N . THR A 1 261 ? 31.116 21.298 -32.073 1.00 89.88 261 THR A N 1
ATOM 2131 C CA . THR A 1 261 ? 31.954 21.753 -30.956 1.00 89.88 261 THR A CA 1
ATOM 2132 C C . THR A 1 261 ? 31.203 22.715 -30.041 1.00 89.88 261 THR A C 1
ATOM 2134 O O . THR A 1 261 ? 31.279 22.574 -28.824 1.00 89.88 261 THR A O 1
ATOM 2137 N N . GLU A 1 262 ? 30.452 23.665 -30.597 1.00 89.12 262 GLU A N 1
ATOM 2138 C CA . GLU A 1 262 ? 29.626 24.581 -29.803 1.00 89.12 262 GLU A CA 1
ATOM 2139 C C . GLU A 1 262 ? 28.482 23.852 -29.091 1.00 89.12 262 GLU A C 1
ATOM 2141 O O . GLU A 1 262 ? 28.226 24.120 -27.917 1.00 89.12 262 GLU A O 1
ATOM 2146 N N . LYS A 1 263 ? 27.846 22.874 -29.750 1.00 90.81 263 LYS A N 1
ATOM 2147 C CA . LYS A 1 263 ? 26.857 21.992 -29.112 1.00 90.81 263 LYS A CA 1
ATOM 2148 C C . LYS A 1 263 ? 27.475 21.208 -27.946 1.00 90.81 263 LYS A C 1
ATOM 2150 O O . LYS A 1 263 ? 26.967 21.296 -26.832 1.00 90.81 263 LYS A O 1
ATOM 2155 N N . TYR A 1 264 ? 28.614 20.549 -28.178 1.00 91.00 264 TYR A N 1
ATOM 2156 C CA . TYR A 1 264 ? 29.371 19.830 -27.147 1.00 91.00 264 TYR A CA 1
ATOM 2157 C C . TYR A 1 264 ? 29.694 20.720 -25.940 1.00 91.00 264 TYR A C 1
ATOM 2159 O O . TYR A 1 264 ? 29.490 20.307 -24.805 1.00 91.00 264 TYR A O 1
ATOM 2167 N N . LYS A 1 265 ? 30.167 21.958 -26.159 1.00 90.88 265 LYS A N 1
ATOM 2168 C CA . LYS A 1 265 ? 30.494 22.885 -25.061 1.00 90.88 265 LYS A CA 1
ATOM 2169 C C . LYS A 1 265 ? 29.276 23.201 -24.193 1.00 90.88 265 LYS A C 1
ATOM 2171 O O . LYS A 1 265 ? 29.409 23.256 -22.975 1.00 90.88 265 LYS A O 1
ATOM 2176 N N . ARG A 1 266 ? 28.107 23.422 -24.807 1.00 87.44 266 ARG A N 1
ATOM 2177 C CA . ARG A 1 266 ? 26.862 23.707 -24.074 1.00 87.44 266 ARG A CA 1
ATOM 2178 C C . ARG A 1 266 ? 26.434 22.512 -23.228 1.00 87.44 266 ARG A C 1
ATOM 2180 O O . ARG A 1 266 ? 26.234 22.679 -22.031 1.00 87.44 266 ARG A O 1
ATOM 2187 N N . GLU A 1 267 ? 26.371 21.329 -23.837 1.00 89.31 267 GLU A N 1
ATOM 2188 C CA . GLU A 1 267 ? 26.000 20.083 -23.153 1.00 89.31 267 GLU A CA 1
ATOM 2189 C C . GLU A 1 267 ? 26.982 19.751 -22.021 1.00 89.31 267 GLU A C 1
ATOM 2191 O O . GLU A 1 267 ? 26.572 19.400 -20.919 1.00 89.31 267 GLU A O 1
ATOM 2196 N N . PHE A 1 268 ? 28.284 19.937 -22.251 1.00 91.69 268 PHE A N 1
ATOM 2197 C CA . PHE A 1 268 ? 29.317 19.721 -21.241 1.00 91.69 268 PHE A CA 1
ATOM 2198 C C . PHE A 1 268 ? 29.152 20.652 -20.028 1.00 91.69 268 PHE A C 1
ATOM 2200 O O . PHE A 1 268 ? 29.191 20.187 -18.891 1.00 91.69 268 PHE A O 1
ATOM 2207 N N . LEU A 1 269 ? 28.926 21.954 -20.250 1.00 89.88 269 LEU A N 1
ATOM 2208 C CA . LEU A 1 269 ? 28.716 22.927 -19.168 1.00 89.88 269 LEU A CA 1
ATOM 2209 C C . LEU A 1 269 ? 27.449 22.637 -18.354 1.00 89.88 269 LEU A C 1
ATOM 2211 O O . LEU A 1 269 ? 27.412 22.865 -17.144 1.00 89.88 269 LEU A O 1
ATOM 2215 N N . GLU A 1 270 ? 26.396 22.164 -19.014 1.00 88.75 270 GLU A N 1
ATOM 2216 C CA . GLU A 1 270 ? 25.163 21.749 -18.353 1.00 88.75 270 GLU A CA 1
ATOM 2217 C C . GLU A 1 270 ? 25.389 20.509 -17.483 1.00 88.75 270 GLU A C 1
ATOM 2219 O O . GLU A 1 270 ? 25.048 20.523 -16.299 1.00 88.75 270 GLU A O 1
ATOM 2224 N N . VAL A 1 271 ? 26.072 19.496 -18.023 1.00 87.75 271 VAL A N 1
ATOM 2225 C CA . VAL A 1 271 ? 26.491 18.298 -17.284 1.00 87.75 271 VAL A CA 1
ATOM 2226 C C . VAL A 1 271 ? 27.343 18.658 -16.062 1.00 87.75 271 VAL A C 1
ATOM 2228 O O . VAL A 1 271 ? 27.074 18.156 -14.970 1.00 87.75 271 VAL A O 1
ATOM 2231 N N . GLU A 1 272 ? 28.324 19.559 -16.191 1.00 86.25 272 GLU A N 1
ATOM 2232 C CA . GLU A 1 272 ? 29.135 20.013 -15.051 1.00 86.25 272 GLU A CA 1
ATOM 2233 C C . GLU A 1 272 ? 28.299 20.714 -13.976 1.00 86.25 272 GLU A C 1
ATOM 2235 O O . GLU A 1 272 ? 28.463 20.438 -12.783 1.00 86.25 272 GLU A O 1
ATOM 2240 N N . ARG A 1 273 ? 27.374 21.598 -14.375 1.00 85.12 273 ARG A N 1
ATOM 2241 C CA . ARG A 1 273 ? 26.483 22.295 -13.436 1.00 85.12 273 ARG A CA 1
ATOM 2242 C C . ARG A 1 273 ? 25.632 21.303 -12.651 1.00 85.12 273 ARG A C 1
ATOM 2244 O O . ARG A 1 273 ? 25.540 21.407 -11.425 1.00 85.12 273 ARG A O 1
ATOM 2251 N N . GLU A 1 274 ? 25.021 20.352 -13.345 1.00 81.75 274 GLU A N 1
ATOM 2252 C CA . GLU A 1 274 ? 24.159 19.350 -12.730 1.00 81.75 274 GLU A CA 1
ATOM 2253 C C . GLU A 1 274 ? 24.960 18.391 -11.834 1.00 81.75 274 GLU A C 1
ATOM 2255 O O . GLU A 1 274 ? 24.563 18.133 -10.698 1.00 81.75 274 GLU A O 1
ATOM 2260 N N . ASN A 1 275 ? 26.153 17.959 -12.252 1.00 82.94 275 ASN A N 1
ATOM 2261 C CA . ASN A 1 275 ? 27.063 17.183 -11.401 1.00 82.94 275 ASN A CA 1
ATOM 2262 C C . ASN A 1 275 ? 27.495 17.959 -10.143 1.00 82.94 275 ASN A C 1
ATOM 2264 O O . ASN A 1 275 ? 27.609 17.380 -9.061 1.00 82.94 275 ASN A O 1
ATOM 2268 N N . GLY A 1 276 ? 27.660 19.281 -10.240 1.00 81.25 276 GLY A N 1
ATOM 2269 C CA . GLY A 1 276 ? 27.905 20.150 -9.088 1.00 81.25 276 GLY A CA 1
ATOM 2270 C C . GLY A 1 276 ? 26.751 20.157 -8.076 1.00 81.25 276 GLY A C 1
ATOM 2271 O O . GLY A 1 276 ? 26.996 20.114 -6.866 1.00 81.25 276 GLY A O 1
ATOM 2272 N N . LYS A 1 277 ? 25.495 20.170 -8.545 1.00 81.19 277 LYS A N 1
ATOM 2273 C CA . LYS A 1 277 ? 24.305 20.049 -7.680 1.00 81.19 277 LYS A CA 1
ATOM 2274 C C . LYS A 1 277 ? 24.247 18.675 -7.006 1.00 81.19 277 LYS A C 1
ATOM 2276 O O . LYS A 1 277 ? 24.101 18.610 -5.784 1.00 81.19 277 LYS A O 1
ATOM 2281 N N . ARG A 1 278 ? 24.451 17.601 -7.778 1.00 79.50 278 ARG A N 1
ATOM 2282 C CA . ARG A 1 278 ? 24.486 16.211 -7.287 1.00 79.50 278 ARG A CA 1
ATOM 2283 C C . ARG A 1 278 ? 25.525 16.014 -6.189 1.00 79.50 278 ARG A C 1
ATOM 2285 O O . ARG A 1 278 ? 25.202 15.522 -5.113 1.00 79.50 278 ARG A O 1
ATOM 2292 N N . ASN A 1 279 ? 26.751 16.491 -6.400 1.00 76.19 279 ASN A N 1
ATOM 2293 C CA . ASN A 1 279 ? 27.827 16.374 -5.414 1.00 76.19 279 ASN A CA 1
ATOM 2294 C C . ASN A 1 279 ? 27.512 17.100 -4.096 1.00 76.19 279 ASN A C 1
ATOM 2296 O O . ASN A 1 279 ? 27.815 16.584 -3.019 1.00 76.19 279 ASN A O 1
ATOM 2300 N N . LYS A 1 280 ? 26.872 18.277 -4.151 1.00 78.50 280 LYS A N 1
ATOM 2301 C CA . LYS A 1 280 ? 26.419 18.984 -2.939 1.00 78.50 280 LYS A CA 1
ATOM 2302 C C . LYS A 1 280 ? 25.358 18.185 -2.184 1.00 78.50 280 LYS A C 1
ATOM 2304 O O . LYS A 1 280 ? 25.470 18.037 -0.970 1.00 78.50 280 LYS A O 1
ATOM 2309 N N . LEU A 1 281 ? 24.364 17.649 -2.892 1.00 73.81 281 LEU A N 1
ATOM 2310 C CA . LEU A 1 281 ? 23.300 16.844 -2.292 1.00 73.81 281 LEU A CA 1
ATOM 2311 C C . LEU A 1 281 ? 23.859 15.557 -1.665 1.00 73.81 281 LEU A C 1
ATOM 2313 O O . LEU A 1 281 ? 23.583 15.273 -0.501 1.00 73.81 281 LEU A O 1
ATOM 2317 N N . ARG A 1 282 ? 24.753 14.855 -2.371 1.00 74.31 282 ARG A N 1
ATOM 2318 C CA . ARG A 1 282 ? 25.470 13.678 -1.859 1.00 74.31 282 ARG A CA 1
ATOM 2319 C C . ARG A 1 282 ? 26.252 13.978 -0.581 1.00 74.31 282 ARG A C 1
ATOM 2321 O O . ARG A 1 282 ? 26.178 13.221 0.380 1.00 74.31 282 ARG A O 1
ATOM 2328 N N . ASN A 1 283 ? 26.951 15.112 -0.530 1.00 71.94 283 ASN A N 1
ATOM 2329 C CA . ASN A 1 283 ? 27.674 15.537 0.670 1.00 71.94 283 ASN A CA 1
ATOM 2330 C C . ASN A 1 283 ? 26.753 15.890 1.851 1.00 71.94 283 ASN A C 1
ATOM 2332 O O . ASN A 1 283 ? 27.203 15.838 2.996 1.00 71.94 283 ASN A O 1
ATOM 2336 N N . ASN A 1 284 ? 25.486 16.231 1.603 1.00 73.38 284 ASN A N 1
ATOM 2337 C CA . ASN A 1 284 ? 24.503 16.511 2.651 1.00 73.38 284 ASN A CA 1
ATOM 2338 C C . ASN A 1 284 ? 23.845 15.232 3.206 1.00 73.38 284 ASN A C 1
ATOM 2340 O O . ASN A 1 284 ? 23.481 15.199 4.386 1.00 73.38 284 ASN A O 1
ATOM 2344 N N . LEU A 1 285 ? 23.739 14.177 2.392 1.00 75.94 285 LEU A N 1
ATOM 2345 C CA . LEU A 1 285 ? 23.121 12.884 2.717 1.00 75.94 285 LEU A CA 1
ATOM 2346 C C . LEU A 1 285 ? 24.128 11.897 3.341 1.00 75.94 285 LEU A C 1
ATOM 2348 O O . LEU A 1 285 ? 24.409 10.838 2.792 1.00 75.94 285 LEU A O 1
ATOM 2352 N N . LYS A 1 286 ? 24.695 12.252 4.501 1.00 69.19 286 LYS A N 1
ATOM 2353 C CA . LYS A 1 286 ? 25.717 11.434 5.197 1.00 69.19 286 LYS A CA 1
ATOM 2354 C C . LYS A 1 286 ? 25.175 10.463 6.249 1.00 69.19 286 LYS A C 1
ATOM 2356 O O . LYS A 1 286 ? 25.947 9.684 6.795 1.00 69.19 286 LYS A O 1
ATOM 2361 N N . THR A 1 287 ? 23.892 10.546 6.586 1.00 72.50 287 THR A N 1
ATOM 2362 C CA . THR A 1 287 ? 23.278 9.736 7.647 1.00 72.50 287 THR A CA 1
ATOM 2363 C C . THR A 1 287 ? 22.043 9.020 7.127 1.00 72.50 287 THR A C 1
ATOM 2365 O O . THR A 1 287 ? 21.325 9.562 6.284 1.00 72.50 287 THR A O 1
ATOM 2368 N N . GLU A 1 288 ? 21.756 7.836 7.670 1.00 66.81 288 GLU A N 1
ATOM 2369 C CA . GLU A 1 288 ? 20.571 7.046 7.305 1.00 66.81 288 GLU A CA 1
ATOM 2370 C C . GLU A 1 288 ? 19.268 7.833 7.475 1.00 66.81 288 GLU A C 1
ATOM 2372 O O . GLU A 1 288 ? 18.408 7.790 6.603 1.00 66.81 288 GLU A O 1
ATOM 2377 N N . LEU A 1 289 ? 19.149 8.641 8.534 1.00 72.31 289 LEU A N 1
ATOM 2378 C CA . LEU A 1 289 ? 17.982 9.503 8.762 1.00 72.31 289 LEU A CA 1
ATOM 2379 C C . LEU A 1 289 ? 17.766 10.525 7.640 1.00 72.31 289 LEU A C 1
ATOM 2381 O O . LEU A 1 289 ? 16.633 10.765 7.231 1.00 72.31 289 LEU A O 1
ATOM 2385 N N . LYS A 1 290 ? 18.842 11.127 7.123 1.00 77.00 290 LYS A N 1
ATOM 2386 C CA . LYS A 1 290 ? 18.745 12.093 6.022 1.00 77.00 290 LYS A CA 1
ATOM 2387 C C . LYS A 1 290 ? 18.443 11.406 4.697 1.00 77.00 290 LYS A C 1
ATOM 2389 O O . LYS A 1 290 ? 17.690 11.955 3.903 1.00 77.00 290 LYS A O 1
ATOM 2394 N N . ILE A 1 291 ? 19.005 10.217 4.477 1.00 70.38 291 ILE A N 1
ATOM 2395 C CA . ILE A 1 291 ? 18.689 9.382 3.313 1.00 70.38 291 ILE A CA 1
ATOM 2396 C C . ILE A 1 291 ? 17.209 8.995 3.345 1.00 70.38 291 ILE A C 1
ATOM 2398 O O . ILE A 1 291 ? 16.529 9.141 2.336 1.00 70.38 291 ILE A O 1
ATOM 2402 N N . LYS A 1 292 ? 16.693 8.584 4.508 1.00 72.25 292 LYS A N 1
ATOM 2403 C CA . LYS A 1 292 ? 15.277 8.266 4.702 1.00 72.25 292 LYS A CA 1
ATOM 2404 C C . LYS A 1 292 ? 14.381 9.476 4.429 1.00 72.25 292 LYS A C 1
ATOM 2406 O O . LYS A 1 292 ? 13.513 9.392 3.576 1.00 72.25 292 LYS A O 1
ATOM 2411 N N . ALA A 1 293 ? 14.655 10.624 5.048 1.00 75.50 293 ALA A N 1
ATOM 2412 C CA . ALA A 1 293 ? 13.871 11.841 4.816 1.00 75.50 293 ALA A CA 1
ATOM 2413 C C . ALA A 1 293 ? 13.897 12.302 3.345 1.00 75.50 293 ALA A C 1
ATOM 2415 O O . ALA A 1 293 ? 12.896 12.790 2.823 1.00 75.50 293 ALA A O 1
ATOM 2416 N N . TYR A 1 294 ? 15.036 12.138 2.665 1.00 78.31 294 TYR A N 1
ATOM 2417 C CA . TYR A 1 294 ? 15.151 12.414 1.235 1.00 78.31 294 TYR A CA 1
ATOM 2418 C C . TYR A 1 294 ? 14.317 11.445 0.391 1.00 78.31 294 TYR A C 1
ATOM 2420 O O . TYR A 1 294 ? 13.599 11.899 -0.495 1.00 78.31 294 TYR A O 1
ATOM 2428 N N . ARG A 1 295 ? 14.365 10.140 0.691 1.00 74.19 295 ARG A N 1
ATOM 2429 C CA . ARG A 1 295 ? 13.522 9.123 0.042 1.00 74.19 295 ARG A CA 1
ATOM 2430 C C . ARG A 1 295 ? 12.041 9.445 0.215 1.00 74.19 295 ARG A C 1
ATOM 2432 O O . ARG A 1 295 ? 11.335 9.528 -0.781 1.00 74.19 295 ARG A O 1
ATOM 2439 N N . ASP A 1 296 ? 11.602 9.720 1.441 1.00 74.06 296 ASP A N 1
ATOM 2440 C CA . ASP A 1 296 ? 10.204 10.046 1.746 1.00 74.06 296 ASP A CA 1
ATOM 2441 C C . ASP A 1 296 ? 9.740 11.291 0.964 1.00 74.06 296 ASP A C 1
ATOM 2443 O O . ASP A 1 296 ? 8.656 11.310 0.379 1.00 74.06 296 ASP A O 1
ATOM 2447 N N . SER A 1 297 ? 10.588 12.325 0.892 1.00 78.31 297 SER A N 1
ATOM 2448 C CA . SER A 1 297 ? 10.311 13.528 0.097 1.00 78.31 297 SER A CA 1
ATOM 2449 C C . SER A 1 297 ? 10.256 13.239 -1.403 1.00 78.31 297 SER A C 1
ATOM 2451 O O . SER A 1 297 ? 9.386 13.777 -2.085 1.00 78.31 297 SER A O 1
ATOM 2453 N N . PHE A 1 298 ? 11.170 12.414 -1.919 1.00 79.94 298 PHE A N 1
ATOM 2454 C CA . PHE A 1 298 ? 11.215 12.049 -3.332 1.00 79.94 298 PHE A CA 1
ATOM 2455 C C . PHE A 1 298 ? 9.982 11.247 -3.733 1.00 79.94 298 PHE A C 1
ATOM 2457 O O . PHE A 1 298 ? 9.356 11.572 -4.733 1.00 79.94 298 PHE A O 1
ATOM 2464 N N . LEU A 1 299 ? 9.614 10.220 -2.959 1.00 76.00 299 LEU A N 1
ATOM 2465 C CA . LEU A 1 299 ? 8.438 9.395 -3.240 1.00 76.00 299 LEU A CA 1
ATOM 2466 C C . LEU A 1 299 ? 7.179 10.262 -3.263 1.00 76.00 299 LEU A C 1
ATOM 2468 O O . LEU A 1 299 ? 6.392 10.187 -4.204 1.00 76.00 299 LEU A O 1
ATOM 2472 N N . LYS A 1 300 ? 7.040 11.163 -2.284 1.00 74.31 300 LYS A N 1
ATOM 2473 C CA . LYS A 1 300 ? 5.932 12.118 -2.245 1.00 74.31 300 LYS A CA 1
ATOM 2474 C C . LYS A 1 300 ? 5.891 13.002 -3.491 1.00 74.31 300 LYS A C 1
ATOM 2476 O O . LYS A 1 300 ? 4.822 13.163 -4.069 1.00 74.31 300 LYS A O 1
ATOM 2481 N N . GLU A 1 301 ? 7.029 13.550 -3.914 1.00 76.38 301 GLU A N 1
ATOM 2482 C CA . GLU A 1 301 ? 7.116 14.364 -5.130 1.00 76.38 301 GLU A CA 1
ATOM 2483 C C . GLU A 1 301 ? 6.770 13.540 -6.378 1.00 76.38 301 GLU A C 1
ATOM 2485 O O . GLU A 1 301 ? 5.911 13.947 -7.158 1.00 76.38 301 GLU A O 1
ATOM 2490 N N . PHE A 1 302 ? 7.380 12.364 -6.524 1.00 76.44 302 PHE A N 1
ATOM 2491 C CA . PHE A 1 302 ? 7.225 11.454 -7.658 1.00 76.44 302 PHE A CA 1
ATOM 2492 C C . PHE A 1 302 ? 5.765 11.063 -7.890 1.00 76.44 302 PHE A C 1
ATOM 2494 O O . PHE A 1 302 ? 5.305 11.054 -9.032 1.00 76.44 302 PHE A O 1
ATOM 2501 N N . PHE A 1 303 ? 5.039 10.783 -6.809 1.00 69.75 303 PHE A N 1
ATOM 2502 C CA . PHE A 1 303 ? 3.625 10.428 -6.851 1.00 69.75 303 PHE A CA 1
ATOM 2503 C C . PHE A 1 303 ? 2.688 11.646 -6.903 1.00 69.75 303 PHE A C 1
ATOM 2505 O O . PHE A 1 303 ? 1.569 11.524 -7.387 1.00 69.75 303 PHE A O 1
ATOM 2512 N N . SER A 1 304 ? 3.133 12.838 -6.482 1.00 64.62 304 SER A N 1
ATOM 2513 C CA . SER A 1 304 ? 2.345 14.078 -6.606 1.00 64.62 304 SER A CA 1
ATOM 2514 C C . SER A 1 304 ? 2.441 14.771 -7.973 1.00 64.62 304 SER A C 1
ATOM 2516 O O . SER A 1 304 ? 1.515 15.479 -8.358 1.00 64.62 304 SER A O 1
ATOM 2518 N N . ASN A 1 305 ? 3.541 14.590 -8.716 1.00 57.44 305 ASN A N 1
ATOM 2519 C CA . ASN A 1 305 ? 3.868 15.381 -9.914 1.00 57.44 305 ASN A CA 1
ATOM 2520 C C . ASN A 1 305 ? 3.382 14.779 -11.247 1.00 57.44 305 ASN A C 1
ATOM 2522 O O . ASN A 1 305 ? 4.008 15.007 -12.282 1.00 57.44 305 ASN A O 1
ATOM 2526 N N . LYS A 1 306 ? 2.263 14.044 -11.289 1.00 55.78 306 LYS A N 1
ATOM 2527 C CA . LYS A 1 306 ? 1.711 13.578 -12.575 1.00 55.78 306 LYS A CA 1
ATOM 2528 C C . LYS A 1 306 ? 0.335 14.144 -12.909 1.00 55.78 306 LYS A C 1
ATOM 2530 O O . LYS A 1 306 ? -0.699 13.622 -12.509 1.00 55.78 306 LYS A O 1
ATOM 2535 N N . THR A 1 307 ? 0.360 15.157 -13.775 1.00 47.84 307 THR A N 1
ATOM 2536 C CA . THR A 1 307 ? -0.548 15.271 -14.920 1.00 47.84 307 THR A CA 1
ATOM 2537 C C . THR A 1 307 ? -0.253 14.133 -15.907 1.00 47.84 307 THR A C 1
ATOM 2539 O O . THR A 1 307 ? 0.866 13.982 -16.395 1.00 47.84 307 THR A O 1
ATOM 2542 N N . TYR A 1 308 ? -1.258 13.304 -16.186 1.00 57.31 308 TYR A N 1
ATOM 2543 C CA . TYR A 1 308 ? -1.210 12.187 -17.138 1.00 57.31 308 TYR A CA 1
ATOM 2544 C C . TYR A 1 308 ? -1.334 12.693 -18.580 1.00 57.31 308 TYR A C 1
ATOM 2546 O O . TYR A 1 308 ? -2.333 12.445 -19.251 1.00 57.31 308 TYR A O 1
ATOM 2554 N N . GLU A 1 309 ? -0.344 13.439 -19.070 1.00 42.94 309 GLU A N 1
ATOM 2555 C CA . GLU A 1 309 ? -0.308 13.827 -20.484 1.00 42.94 309 GLU A CA 1
ATOM 2556 C C . GLU A 1 309 ? -0.063 12.581 -21.357 1.00 42.94 309 GLU A C 1
ATOM 2558 O O . GLU A 1 309 ? 1.063 12.105 -21.485 1.00 42.94 309 GLU A O 1
ATOM 2563 N N . GLY A 1 310 ? -1.141 12.025 -21.925 1.00 46.28 310 GLY A N 1
ATOM 2564 C CA . GLY A 1 310 ? -1.095 11.008 -22.985 1.00 46.28 310 GLY A CA 1
ATOM 2565 C C . GLY A 1 310 ? -1.594 9.602 -22.628 1.00 46.28 310 GLY A C 1
ATOM 2566 O O . GLY A 1 310 ? -1.659 8.761 -23.518 1.00 46.28 310 GLY A O 1
ATOM 2567 N N . LEU A 1 311 ? -1.974 9.324 -21.374 1.00 50.94 311 LEU A N 1
ATOM 2568 C CA . LEU A 1 311 ? -2.651 8.067 -21.020 1.00 50.94 311 LEU A CA 1
ATOM 2569 C C . LEU A 1 311 ? -4.164 8.267 -21.074 1.00 50.94 311 LEU A C 1
ATOM 2571 O O . LEU A 1 311 ? -4.764 8.782 -20.132 1.00 50.94 311 LEU A O 1
ATOM 2575 N N . VAL A 1 312 ? -4.778 7.862 -22.185 1.00 49.03 312 VAL A N 1
ATOM 2576 C CA . VAL A 1 312 ? -6.235 7.766 -22.283 1.00 49.03 312 VAL A CA 1
ATOM 2577 C C . VAL A 1 312 ? -6.636 6.360 -21.848 1.00 49.03 312 VAL A C 1
ATOM 2579 O O . VAL A 1 312 ? -6.400 5.378 -22.548 1.00 49.03 312 VAL A O 1
ATOM 2582 N N . PHE A 1 313 ? -7.234 6.253 -20.664 1.00 51.59 313 PHE A N 1
ATOM 2583 C CA . PHE A 1 313 ? -7.872 5.017 -20.222 1.00 51.59 313 PHE A CA 1
ATOM 2584 C C . PHE A 1 313 ? -9.222 4.892 -20.931 1.00 51.59 313 PHE A C 1
ATOM 2586 O O . PHE A 1 313 ? -10.216 5.474 -20.497 1.00 51.59 313 PHE A O 1
ATOM 2593 N N . ASN A 1 314 ? -9.255 4.160 -22.043 1.00 47.75 314 ASN A N 1
ATOM 2594 C CA . ASN A 1 314 ? -10.503 3.854 -22.725 1.00 47.75 314 ASN A CA 1
ATOM 2595 C C . ASN A 1 314 ? -11.109 2.582 -22.132 1.00 47.75 314 ASN A C 1
ATOM 2597 O O . ASN A 1 314 ? -10.549 1.492 -22.228 1.00 47.75 314 ASN A O 1
ATOM 2601 N N . PHE A 1 315 ? -12.294 2.720 -21.536 1.00 41.25 315 PHE A N 1
ATOM 2602 C CA . PHE A 1 315 ? -13.139 1.572 -21.236 1.00 41.25 315 PHE A CA 1
ATOM 2603 C C . PHE A 1 315 ? -13.612 0.979 -22.563 1.00 41.25 315 PHE A C 1
ATOM 2605 O O . PHE A 1 315 ? -14.465 1.554 -23.244 1.00 41.25 315 PHE A O 1
ATOM 2612 N N . VAL A 1 316 ? -13.065 -0.173 -22.947 1.00 43.50 316 VAL A N 1
ATOM 2613 C CA . VAL A 1 316 ? -13.591 -0.926 -24.086 1.00 43.50 316 VAL A CA 1
ATOM 2614 C C . VAL A 1 316 ? -14.928 -1.526 -23.648 1.00 43.50 316 VAL A C 1
ATOM 2616 O O . VAL A 1 316 ? -14.987 -2.559 -22.992 1.00 43.50 316 VAL A O 1
ATOM 2619 N N . SER A 1 317 ? -16.017 -0.827 -23.974 1.00 35.53 317 SER A N 1
ATOM 2620 C CA . SER A 1 317 ? -17.394 -1.186 -23.597 1.00 35.53 317 SER A CA 1
ATOM 2621 C C . SER A 1 317 ? -17.954 -2.415 -24.328 1.00 35.53 317 SER A C 1
ATOM 2623 O O . SER A 1 317 ? -19.041 -2.878 -23.993 1.00 35.53 317 SER A O 1
ATOM 2625 N N . GLU A 1 318 ? -17.215 -2.997 -25.274 1.00 33.72 318 GLU A N 1
ATOM 2626 C CA . GLU A 1 318 ? -17.610 -4.220 -25.972 1.00 33.72 318 GLU A CA 1
ATOM 2627 C C . GLU A 1 318 ? -16.450 -5.217 -26.035 1.00 33.72 318 GLU A C 1
ATOM 2629 O O . GLU A 1 318 ? -15.593 -5.171 -26.920 1.00 33.72 318 GLU A O 1
ATOM 2634 N N . PHE A 1 319 ? -16.450 -6.188 -25.122 1.00 36.38 319 PHE A N 1
ATOM 2635 C CA . PHE A 1 319 ? -15.619 -7.377 -25.271 1.00 36.38 319 PHE A CA 1
ATOM 2636 C C . PHE A 1 319 ? -16.165 -8.254 -26.405 1.00 36.38 319 PHE A C 1
ATOM 2638 O O . PHE A 1 319 ? -17.009 -9.126 -26.210 1.00 36.38 319 PHE A O 1
ATOM 2645 N N . LYS A 1 320 ? -15.620 -8.078 -27.610 1.00 34.94 320 LYS A N 1
ATOM 2646 C CA . LYS A 1 320 ? -15.410 -9.199 -28.533 1.00 34.94 320 LYS A CA 1
ATOM 2647 C C . LYS A 1 320 ? -14.006 -9.751 -28.298 1.00 34.94 320 LYS A C 1
ATOM 2649 O O . LYS A 1 320 ? -13.090 -9.390 -29.032 1.00 34.94 320 LYS A O 1
ATOM 2654 N N . ARG A 1 321 ? -13.842 -10.630 -27.301 1.00 35.25 321 ARG A N 1
ATOM 2655 C CA . ARG A 1 321 ? -12.926 -11.787 -27.367 1.00 35.25 321 ARG A CA 1
ATOM 2656 C C . ARG A 1 321 ? -13.020 -12.677 -26.133 1.00 35.25 321 ARG A C 1
ATOM 2658 O O . ARG A 1 321 ? -12.960 -12.222 -24.999 1.00 35.25 321 ARG A O 1
ATOM 2665 N N . GLU A 1 322 ? -13.081 -13.965 -26.428 1.00 33.25 322 GLU A N 1
ATOM 2666 C CA . GLU A 1 322 ? -12.787 -15.111 -25.577 1.00 33.25 322 GLU A CA 1
ATOM 2667 C C . GLU A 1 322 ? -11.299 -15.090 -25.158 1.00 33.25 322 GLU A C 1
ATOM 2669 O O . GLU A 1 322 ? -10.507 -15.919 -25.601 1.00 33.25 322 GLU A O 1
ATOM 2674 N N . ALA A 1 323 ? -10.863 -14.101 -24.370 1.00 39.69 323 ALA A N 1
ATOM 2675 C CA . ALA A 1 323 ? -9.589 -14.218 -23.663 1.00 39.69 323 ALA A CA 1
ATOM 2676 C C . ALA A 1 323 ? -9.778 -15.280 -22.571 1.00 39.69 323 ALA A C 1
ATOM 2678 O O . ALA A 1 323 ? -10.705 -15.183 -21.763 1.00 39.69 323 ALA A O 1
ATOM 2679 N N . ILE A 1 324 ? -8.965 -16.335 -22.603 1.00 43.81 324 ILE A N 1
ATOM 2680 C CA . ILE A 1 324 ? -9.014 -17.426 -21.627 1.00 43.81 324 ILE A CA 1
ATOM 2681 C C . ILE A 1 324 ? -8.552 -16.840 -20.291 1.00 43.81 324 ILE A C 1
ATOM 26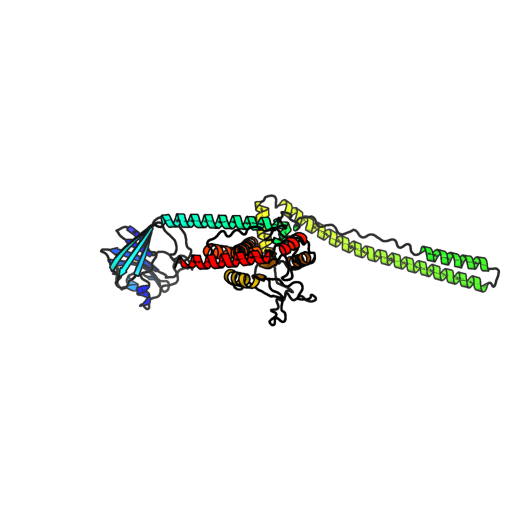83 O O . ILE A 1 324 ? -7.357 -16.762 -20.042 1.00 43.81 324 ILE A O 1
ATOM 2687 N N . ARG A 1 325 ? -9.499 -16.369 -19.473 1.00 50.88 325 ARG A N 1
ATOM 2688 C CA . ARG A 1 325 ? -9.224 -15.927 -18.102 1.00 50.88 325 ARG A CA 1
ATOM 2689 C C . ARG A 1 325 ? -8.652 -17.090 -17.299 1.00 50.88 325 ARG A C 1
ATOM 2691 O O . ARG A 1 325 ? -9.119 -18.229 -17.446 1.00 50.88 325 ARG A O 1
ATOM 2698 N N . GLY A 1 326 ? -7.683 -16.789 -16.446 1.00 54.75 326 GLY A N 1
ATOM 2699 C CA . GLY A 1 326 ? -7.188 -17.709 -15.443 1.00 54.75 326 GLY A CA 1
ATOM 2700 C C . GLY A 1 326 ? -8.323 -18.173 -14.537 1.00 54.75 326 GLY A C 1
ATOM 2701 O O . GLY A 1 326 ? -9.378 -17.540 -14.390 1.00 54.75 326 GLY A O 1
ATOM 2702 N N . ARG A 1 327 ? -8.161 -19.366 -13.964 1.00 55.81 327 ARG A N 1
ATOM 2703 C CA . ARG A 1 327 ? -9.266 -20.076 -13.304 1.00 55.81 327 ARG A CA 1
ATOM 2704 C C . ARG A 1 327 ? -9.794 -19.326 -12.073 1.00 55.81 327 ARG A C 1
ATOM 2706 O O . ARG A 1 327 ? -10.969 -19.476 -11.738 1.00 55.81 327 ARG A O 1
ATOM 2713 N N . PHE A 1 328 ? -8.945 -18.546 -11.405 1.00 57.50 328 PHE A N 1
ATOM 2714 C CA . PHE A 1 328 ? -9.249 -17.889 -10.128 1.00 57.50 328 PHE A CA 1
ATOM 2715 C C . PHE A 1 328 ? -9.453 -16.370 -10.238 1.00 57.50 328 PHE A C 1
ATOM 2717 O O . PHE A 1 328 ? -9.840 -15.733 -9.255 1.00 57.50 328 PHE A O 1
ATOM 2724 N N . ASP A 1 329 ? -9.282 -15.800 -11.431 1.00 62.53 329 ASP A N 1
ATOM 2725 C CA . ASP A 1 329 ? -9.237 -14.354 -11.670 1.00 62.53 329 ASP A CA 1
ATOM 2726 C C . ASP A 1 329 ? -10.528 -13.655 -11.243 1.00 62.53 329 ASP A C 1
ATOM 2728 O O . ASP A 1 329 ? -10.499 -12.625 -10.573 1.00 62.53 329 ASP A O 1
ATOM 2732 N N . LEU A 1 330 ? -11.690 -14.241 -11.560 1.00 68.12 330 LEU A N 1
ATOM 2733 C CA . LEU A 1 330 ? -12.983 -13.644 -11.217 1.00 68.12 330 LEU A CA 1
ATOM 2734 C C . LEU A 1 330 ? -13.225 -13.616 -9.701 1.00 68.12 330 LEU A C 1
ATOM 2736 O O . LEU A 1 330 ? -13.724 -12.624 -9.172 1.00 68.12 330 LEU A O 1
ATOM 2740 N N . GLY A 1 331 ? -12.881 -14.698 -8.998 1.00 67.38 331 GLY A N 1
ATOM 2741 C CA . GLY A 1 331 ? -13.057 -14.789 -7.548 1.00 67.38 331 GLY A CA 1
ATOM 2742 C C . GLY A 1 331 ? -12.160 -13.796 -6.816 1.00 67.38 331 GLY A C 1
ATOM 2743 O O . GLY A 1 331 ? -12.624 -13.061 -5.943 1.00 67.38 331 GLY A O 1
ATOM 2744 N N . PHE A 1 332 ? -10.895 -13.715 -7.227 1.00 79.69 332 PHE A N 1
ATOM 2745 C CA . PHE A 1 332 ? -9.953 -12.752 -6.672 1.00 79.69 332 PHE A CA 1
ATOM 2746 C C . PHE A 1 332 ? -10.343 -11.308 -6.992 1.00 79.69 332 PHE A C 1
ATOM 2748 O O . PHE A 1 332 ? -10.313 -10.454 -6.107 1.00 79.69 332 PHE A O 1
ATOM 2755 N N . TYR A 1 333 ? -10.817 -11.038 -8.209 1.00 76.69 333 TYR A N 1
ATOM 2756 C CA . TYR A 1 333 ? -11.309 -9.720 -8.595 1.00 76.69 333 TYR A CA 1
ATOM 2757 C C . TYR A 1 333 ? -12.440 -9.217 -7.687 1.00 76.69 333 TYR A C 1
ATOM 2759 O O . TYR A 1 333 ? -12.415 -8.069 -7.244 1.00 76.69 333 TYR A O 1
ATOM 2767 N N . LEU A 1 334 ? -13.405 -10.073 -7.336 1.00 73.88 334 LEU A N 1
ATOM 2768 C CA . LEU A 1 334 ? -14.485 -9.705 -6.411 1.00 73.88 334 LEU A CA 1
ATOM 2769 C C . LEU A 1 334 ? -13.956 -9.361 -5.008 1.00 73.88 334 LEU A C 1
ATOM 2771 O O . LEU A 1 334 ? -14.470 -8.451 -4.353 1.00 73.88 334 LEU A O 1
ATOM 2775 N N . ILE A 1 335 ? -12.912 -10.058 -4.547 1.00 79.56 335 ILE A N 1
ATOM 2776 C CA . ILE A 1 335 ? -12.235 -9.756 -3.278 1.00 79.56 335 ILE A CA 1
ATOM 2777 C C . ILE A 1 335 ? -11.528 -8.397 -3.365 1.00 79.56 335 ILE A C 1
ATOM 2779 O O . ILE A 1 335 ? -11.696 -7.562 -2.471 1.00 79.56 335 ILE A O 1
ATOM 2783 N N . LEU A 1 336 ? -10.801 -8.142 -4.458 1.00 83.94 336 LEU A N 1
ATOM 2784 C CA . LEU A 1 336 ? -10.143 -6.863 -4.715 1.00 83.94 336 LEU A CA 1
ATOM 2785 C C . LEU A 1 336 ? -11.154 -5.711 -4.740 1.00 83.94 336 LEU A C 1
ATOM 2787 O O . LEU A 1 336 ? -10.950 -4.721 -4.044 1.00 83.94 336 LEU A O 1
ATOM 2791 N N . GLN A 1 337 ? -12.276 -5.850 -5.449 1.00 80.56 337 GLN A N 1
ATOM 2792 C CA . GLN A 1 337 ? -13.343 -4.844 -5.459 1.00 80.56 337 GLN A CA 1
ATOM 2793 C C . GLN A 1 337 ? -13.923 -4.596 -4.064 1.00 80.56 337 GLN A C 1
ATOM 2795 O O . GLN A 1 337 ? -14.188 -3.454 -3.695 1.00 80.56 337 GLN A O 1
ATOM 2800 N N . LYS A 1 338 ? -14.103 -5.643 -3.252 1.00 79.62 338 LYS A N 1
ATOM 2801 C CA . LYS A 1 338 ? -14.618 -5.492 -1.886 1.00 79.62 338 LYS A CA 1
ATOM 2802 C C . LYS A 1 338 ? -13.667 -4.681 -0.998 1.00 79.62 338 LYS A C 1
ATOM 2804 O O . LYS A 1 338 ? -14.131 -3.871 -0.197 1.00 79.62 338 LYS A O 1
ATOM 2809 N N . ILE A 1 339 ? -12.359 -4.906 -1.124 1.00 84.56 339 ILE A N 1
ATOM 2810 C CA . ILE A 1 339 ? -11.330 -4.277 -0.281 1.00 84.56 339 ILE A CA 1
ATOM 2811 C C . ILE A 1 339 ? -10.971 -2.878 -0.794 1.00 84.56 339 ILE A C 1
ATOM 2813 O O . ILE A 1 339 ? -11.000 -1.906 -0.042 1.00 84.56 339 ILE A O 1
ATOM 2817 N N . PHE A 1 340 ? -10.668 -2.763 -2.084 1.00 86.69 340 PHE A N 1
ATOM 2818 C CA . PHE A 1 340 ? -10.124 -1.556 -2.705 1.00 86.69 340 PHE A CA 1
ATOM 2819 C C . PHE A 1 340 ? -11.185 -0.681 -3.393 1.00 86.69 340 PHE A C 1
ATOM 2821 O O . PHE A 1 340 ? -10.891 0.454 -3.774 1.00 86.69 340 PHE A O 1
ATOM 2828 N N . LYS A 1 341 ? -12.438 -1.152 -3.463 1.00 86.75 341 LYS A N 1
ATOM 2829 C CA . LYS A 1 341 ? -13.614 -0.406 -3.943 1.00 86.75 341 LYS A CA 1
ATOM 2830 C C . LYS A 1 341 ? -13.405 0.101 -5.374 1.00 86.75 341 LYS A C 1
ATOM 2832 O O . LYS A 1 341 ? -13.015 -0.660 -6.253 1.00 86.75 341 LYS A O 1
ATOM 2837 N N . ASN A 1 342 ? -13.654 1.390 -5.600 1.00 79.75 342 ASN A N 1
ATOM 2838 C CA . ASN A 1 342 ? -13.623 2.028 -6.917 1.00 79.75 342 ASN A CA 1
ATOM 2839 C C . ASN A 1 342 ? -12.205 2.224 -7.478 1.00 79.75 342 ASN A C 1
ATOM 2841 O O . ASN A 1 342 ? -12.072 2.698 -8.599 1.00 79.75 342 ASN A O 1
ATOM 2845 N N . ASN A 1 343 ? -11.164 1.873 -6.718 1.00 83.62 343 ASN A N 1
ATOM 2846 C CA . ASN A 1 343 ? -9.774 1.997 -7.157 1.00 83.62 343 ASN A CA 1
ATOM 2847 C C . ASN A 1 343 ? -9.284 0.754 -7.916 1.00 83.62 343 ASN A C 1
ATOM 2849 O O . ASN A 1 343 ? -8.116 0.693 -8.287 1.00 83.62 343 ASN A O 1
ATOM 2853 N N . ILE A 1 344 ? -10.153 -0.244 -8.124 1.00 82.44 344 ILE A N 1
ATOM 2854 C CA . ILE A 1 344 ? -9.853 -1.466 -8.871 1.00 82.44 344 ILE A CA 1
ATOM 2855 C C . ILE A 1 344 ? -10.554 -1.457 -10.219 1.00 82.44 344 ILE A C 1
ATOM 2857 O O . ILE A 1 344 ? -11.758 -1.233 -10.339 1.00 82.44 344 ILE A O 1
ATOM 2861 N N . CYS A 1 345 ? -9.767 -1.797 -11.222 1.00 71.38 345 CYS A N 1
ATOM 2862 C CA . CYS A 1 345 ? -10.073 -1.686 -12.625 1.00 71.38 345 CYS A CA 1
ATOM 2863 C C . CYS A 1 345 ? -9.643 -2.997 -13.296 1.00 71.38 345 CYS A C 1
ATOM 2865 O O . CYS A 1 345 ? -8.479 -3.369 -13.205 1.00 71.38 345 CYS A O 1
ATOM 2867 N N . ASN A 1 346 ? -10.572 -3.719 -13.925 1.00 64.06 346 ASN A N 1
ATOM 2868 C CA . ASN A 1 346 ? -10.268 -4.932 -14.697 1.00 64.06 346 ASN A CA 1
ATOM 2869 C C . ASN A 1 346 ? -10.431 -4.644 -16.185 1.00 64.06 346 ASN A C 1
ATOM 2871 O O . ASN A 1 346 ? -11.200 -3.753 -16.554 1.00 64.06 346 ASN A O 1
ATOM 2875 N N . ASP A 1 347 ? -9.724 -5.409 -17.008 1.00 53.69 347 ASP A N 1
ATOM 2876 C CA . ASP A 1 347 ? -9.883 -5.446 -18.456 1.00 53.69 347 ASP A CA 1
ATOM 2877 C C . ASP A 1 347 ? -9.696 -4.074 -19.146 1.00 53.69 347 ASP A C 1
ATOM 2879 O O . ASP A 1 347 ? -10.274 -3.797 -20.201 1.00 53.69 347 ASP A O 1
ATOM 2883 N N . LEU A 1 348 ? -8.900 -3.182 -18.548 1.00 51.84 348 LEU A N 1
ATOM 2884 C CA . LEU A 1 348 ? -8.586 -1.882 -19.136 1.00 51.84 348 LEU A CA 1
ATOM 2885 C C . LEU A 1 348 ? -7.480 -2.031 -20.177 1.00 51.84 348 LEU A C 1
ATOM 2887 O O . LEU A 1 348 ? -6.314 -2.251 -19.853 1.00 51.84 348 LEU A O 1
ATOM 2891 N N . CYS A 1 349 ? -7.844 -1.840 -21.442 1.00 49.47 349 CYS A N 1
ATOM 2892 C CA . CYS A 1 349 ? -6.870 -1.603 -22.495 1.00 49.47 349 CYS A CA 1
ATOM 2893 C C . CYS A 1 349 ? -6.295 -0.194 -22.331 1.00 49.47 349 CYS A C 1
ATOM 2895 O O . CYS A 1 349 ? -7.012 0.803 -22.428 1.00 49.47 349 CYS A O 1
ATOM 2897 N N . ILE A 1 350 ? -4.985 -0.107 -22.109 1.00 52.50 350 ILE A N 1
ATOM 2898 C CA . ILE A 1 350 ? -4.269 1.162 -22.218 1.00 52.50 350 ILE A CA 1
ATOM 2899 C C . ILE A 1 350 ? -4.073 1.426 -23.712 1.00 52.50 350 ILE A C 1
ATOM 2901 O O . ILE A 1 350 ? -3.219 0.813 -24.353 1.00 52.50 350 ILE A O 1
ATOM 2905 N N . GLU A 1 351 ? -4.892 2.309 -24.282 1.00 46.31 351 GLU A N 1
ATOM 2906 C CA . GLU A 1 351 ? -4.743 2.721 -25.675 1.00 46.31 351 GLU A CA 1
ATOM 2907 C C . GLU A 1 351 ? -3.669 3.814 -25.756 1.00 46.31 351 GLU A C 1
ATOM 2909 O O . GLU A 1 351 ? -3.751 4.851 -25.097 1.00 46.31 351 GLU A O 1
ATOM 2914 N N . LEU A 1 352 ? -2.617 3.549 -26.528 1.00 47.06 352 LEU A N 1
ATOM 2915 C CA . LEU A 1 352 ? -1.533 4.491 -26.793 1.00 47.06 352 LEU A CA 1
ATOM 2916 C C . LEU A 1 352 ? -1.457 4.724 -28.293 1.00 47.06 352 LEU A C 1
ATOM 2918 O O . LEU A 1 352 ? -1.471 3.761 -29.064 1.00 47.06 352 LEU A O 1
ATOM 2922 N N . ASP A 1 353 ? -1.301 5.984 -28.694 1.00 44.94 353 ASP A N 1
ATOM 2923 C CA . ASP A 1 353 ? -1.080 6.362 -30.088 1.00 44.94 353 ASP A CA 1
ATOM 2924 C C . ASP A 1 353 ? 0.066 5.530 -30.698 1.00 44.94 353 ASP A C 1
ATOM 2926 O O . ASP A 1 353 ? 1.242 5.711 -30.376 1.00 44.94 353 ASP A O 1
ATOM 2930 N N . GLY A 1 354 ? -0.287 4.594 -31.586 1.00 47.53 354 GLY A N 1
ATOM 2931 C CA . GLY A 1 354 ? 0.660 3.806 -32.381 1.00 47.53 354 GLY A CA 1
ATOM 2932 C C . GLY A 1 354 ? 1.032 2.407 -31.866 1.00 47.53 354 GLY A C 1
ATOM 2933 O O . GLY A 1 354 ? 1.845 1.759 -32.523 1.00 47.53 354 GLY A O 1
ATOM 2934 N N . TYR A 1 355 ? 0.448 1.905 -30.769 1.00 48.88 355 TYR A N 1
ATOM 2935 C CA . TYR A 1 355 ? 0.672 0.528 -30.287 1.00 48.88 355 TYR A CA 1
ATOM 2936 C C . TYR A 1 355 ? -0.616 -0.302 -30.286 1.00 48.88 355 TYR A C 1
ATOM 2938 O O . TYR A 1 355 ? -1.702 0.212 -30.031 1.00 48.88 355 TYR A O 1
ATOM 2946 N N . SER A 1 356 ? -0.511 -1.605 -30.578 1.00 49.28 356 SER A N 1
ATOM 2947 C CA . SER A 1 356 ? -1.680 -2.489 -30.548 1.00 49.28 356 SER A CA 1
ATOM 2948 C C . SER A 1 356 ? -2.128 -2.726 -29.100 1.00 49.28 356 SER A C 1
ATOM 2950 O O . SER A 1 356 ? -1.341 -3.174 -28.267 1.00 49.28 356 SER A O 1
ATOM 2952 N N . ALA A 1 357 ? -3.396 -2.435 -28.803 1.00 50.25 357 ALA A N 1
ATOM 2953 C CA . ALA A 1 357 ? -3.977 -2.473 -27.455 1.00 50.25 357 ALA A CA 1
ATOM 2954 C C . ALA A 1 357 ? -3.963 -3.860 -26.768 1.00 50.25 357 ALA A C 1
ATOM 2956 O O . ALA A 1 357 ? -4.292 -3.957 -25.590 1.00 50.25 357 ALA A O 1
ATOM 2957 N N . TYR A 1 358 ? -3.597 -4.928 -27.488 1.00 50.03 358 TYR A N 1
ATOM 2958 C CA . TYR A 1 358 ? -3.695 -6.319 -27.028 1.00 50.03 358 TYR A CA 1
ATOM 2959 C C . TYR A 1 358 ? -2.417 -6.880 -26.385 1.00 50.03 358 TYR A C 1
ATOM 2961 O O . TYR A 1 358 ? -2.489 -7.904 -25.718 1.00 50.03 358 TYR A O 1
ATOM 2969 N N . GLU A 1 359 ? -1.248 -6.271 -26.601 1.00 56.94 359 GLU A N 1
ATOM 2970 C CA . GLU A 1 359 ? 0.030 -6.829 -26.112 1.00 56.94 359 GLU A CA 1
ATOM 2971 C C . GLU A 1 359 ? 0.355 -6.440 -24.659 1.00 56.94 359 GLU A C 1
ATOM 2973 O O . GLU A 1 359 ? 1.205 -7.066 -24.031 1.00 56.94 359 GLU A O 1
ATOM 2978 N N . TYR A 1 360 ? -0.325 -5.427 -24.116 1.00 64.44 360 TYR A N 1
ATOM 2979 C CA . TYR A 1 360 ? -0.021 -4.835 -22.807 1.00 64.44 360 TYR A CA 1
ATOM 2980 C C . TYR A 1 360 ? -1.283 -4.644 -21.957 1.00 64.44 360 TYR A C 1
ATOM 2982 O O . TYR A 1 360 ? -1.431 -3.630 -21.276 1.00 64.44 360 TYR A O 1
ATOM 2990 N N . THR A 1 361 ? -2.217 -5.595 -22.022 1.00 68.00 361 THR A N 1
ATOM 2991 C CA . THR A 1 361 ? -3.391 -5.604 -21.142 1.00 68.00 361 THR A CA 1
ATOM 2992 C C . THR A 1 361 ? -2.984 -6.161 -19.770 1.00 68.00 361 THR A C 1
ATOM 2994 O O . THR A 1 361 ? -2.444 -7.270 -19.723 1.00 68.00 361 THR A O 1
ATOM 2997 N N . PRO A 1 362 ? -3.162 -5.397 -18.682 1.00 74.38 362 PRO A N 1
ATOM 2998 C CA . PRO A 1 362 ? -2.959 -5.865 -17.313 1.00 74.38 362 PRO A CA 1
ATOM 2999 C C . PRO A 1 362 ? -4.120 -6.741 -16.840 1.00 74.38 362 PRO A C 1
ATOM 3001 O O . PRO A 1 362 ? -5.259 -6.495 -17.249 1.00 74.38 362 PRO A O 1
ATOM 3004 N N . ASP A 1 363 ? -3.851 -7.714 -15.965 1.00 76.75 363 ASP A N 1
ATOM 3005 C CA . ASP A 1 363 ? -4.922 -8.544 -15.390 1.00 76.75 363 ASP A CA 1
ATOM 3006 C C . ASP A 1 363 ? -5.805 -7.698 -14.472 1.00 76.75 363 ASP A C 1
ATOM 3008 O O . ASP A 1 363 ? -7.030 -7.697 -14.580 1.00 76.75 363 ASP A O 1
ATOM 3012 N N . VAL A 1 364 ? -5.190 -6.921 -13.577 1.00 85.00 364 VAL A N 1
ATOM 3013 C CA . VAL A 1 364 ? -5.897 -5.952 -12.739 1.00 85.00 364 VAL A CA 1
ATOM 3014 C C . VAL A 1 364 ? -5.069 -4.683 -12.581 1.00 85.00 364 VAL A C 1
ATOM 3016 O O . VAL A 1 364 ? -3.893 -4.715 -12.240 1.00 85.00 364 VAL A O 1
ATOM 3019 N N . ILE A 1 365 ? -5.709 -3.527 -12.740 1.00 86.19 365 ILE A N 1
ATOM 3020 C CA . ILE A 1 365 ? -5.133 -2.234 -12.375 1.00 86.19 365 ILE A CA 1
ATOM 3021 C C . ILE A 1 365 ? -5.695 -1.811 -11.023 1.00 86.19 365 ILE A C 1
ATOM 3023 O O . ILE A 1 365 ? -6.913 -1.723 -10.843 1.00 86.19 365 ILE A O 1
ATOM 3027 N N . PHE A 1 366 ? -4.807 -1.457 -10.098 1.00 88.81 366 PHE A N 1
ATOM 3028 C CA . PHE A 1 366 ? -5.161 -0.540 -9.020 1.00 88.81 366 PHE A CA 1
ATOM 3029 C C . PHE A 1 366 ? -4.749 0.874 -9.419 1.00 88.81 366 PHE A C 1
ATOM 3031 O O . PHE A 1 366 ? -3.615 1.103 -9.840 1.00 88.81 366 PHE A O 1
ATOM 3038 N N . SER A 1 367 ? -5.644 1.839 -9.252 1.00 84.44 367 SER A N 1
ATOM 3039 C CA . SER A 1 367 ? -5.341 3.244 -9.491 1.00 84.44 367 SER A CA 1
ATOM 3040 C C . SER A 1 367 ? -6.030 4.125 -8.465 1.00 84.44 367 SER A C 1
ATOM 3042 O O . SER A 1 367 ? -7.219 3.978 -8.187 1.00 84.44 367 SER A O 1
ATOM 3044 N N . ASN A 1 368 ? -5.272 5.076 -7.934 1.00 78.31 368 ASN A N 1
ATOM 3045 C CA . ASN A 1 368 ? -5.815 6.264 -7.300 1.00 78.31 368 ASN A CA 1
ATOM 3046 C C . ASN A 1 368 ? -4.991 7.491 -7.720 1.00 78.31 368 ASN A C 1
ATOM 3048 O O . ASN A 1 368 ? -4.068 7.416 -8.529 1.00 78.31 368 ASN A O 1
ATOM 3052 N N . ASP A 1 369 ? -5.306 8.632 -7.130 1.00 74.31 369 ASP A N 1
ATOM 3053 C CA . ASP A 1 369 ? -4.660 9.924 -7.346 1.00 74.31 369 ASP A CA 1
ATOM 3054 C C . ASP A 1 369 ? -3.178 9.985 -6.916 1.00 74.31 369 ASP A C 1
ATOM 3056 O O . ASP A 1 369 ? -2.518 10.995 -7.151 1.00 74.31 369 ASP A O 1
ATOM 3060 N N . ARG A 1 370 ? -2.626 8.915 -6.327 1.00 76.06 370 ARG A N 1
ATOM 3061 C CA . ARG A 1 370 ? -1.237 8.843 -5.846 1.00 76.06 370 ARG A CA 1
ATOM 3062 C C . ARG A 1 370 ? -0.425 7.705 -6.453 1.00 76.06 370 ARG A C 1
ATOM 3064 O O . ARG A 1 370 ? 0.784 7.842 -6.539 1.00 76.06 370 ARG A O 1
ATOM 3071 N N . ILE A 1 371 ? -1.016 6.574 -6.825 1.00 84.75 371 ILE A N 1
ATOM 3072 C CA . ILE A 1 371 ? -0.261 5.383 -7.239 1.00 84.75 371 ILE A CA 1
ATOM 3073 C C . ILE A 1 371 ? -1.033 4.549 -8.264 1.00 84.75 371 ILE A C 1
ATOM 3075 O O . ILE A 1 371 ? -2.260 4.461 -8.219 1.00 84.75 371 ILE A O 1
ATOM 3079 N N . PHE A 1 372 ? -0.284 3.909 -9.165 1.00 86.56 372 PHE A N 1
ATOM 3080 C CA . PHE A 1 372 ? -0.785 2.949 -10.148 1.00 86.56 372 PHE A CA 1
ATOM 3081 C C . PHE A 1 372 ? -0.060 1.637 -9.935 1.00 86.56 372 PHE A C 1
ATOM 3083 O O . PHE A 1 372 ? 1.175 1.607 -9.936 1.00 86.56 372 PHE A O 1
ATOM 3090 N N . LEU A 1 373 ? -0.829 0.572 -9.761 1.00 91.75 373 LEU A N 1
ATOM 3091 C CA . LEU A 1 373 ? -0.307 -0.777 -9.679 1.00 91.75 373 LEU A CA 1
ATOM 3092 C C . LEU A 1 373 ? -0.816 -1.568 -10.875 1.00 91.75 373 LEU A C 1
ATOM 3094 O O . LEU A 1 373 ? -2.015 -1.570 -11.151 1.00 91.75 373 LEU A O 1
ATOM 3098 N N . ASP A 1 374 ? 0.113 -2.224 -11.549 1.00 91.38 374 ASP A N 1
ATOM 3099 C CA . ASP A 1 374 ? -0.164 -3.322 -12.466 1.00 91.38 374 ASP A CA 1
ATOM 3100 C C . ASP A 1 374 ? -0.125 -4.612 -11.637 1.00 91.38 374 ASP A C 1
ATOM 3102 O O . ASP A 1 374 ? 0.909 -4.911 -11.039 1.00 91.38 374 ASP A O 1
ATOM 3106 N N . ILE A 1 375 ? -1.255 -5.302 -11.492 1.00 92.06 375 ILE A N 1
ATOM 3107 C CA . ILE A 1 375 ? -1.390 -6.512 -10.676 1.00 92.06 375 ILE A CA 1
ATOM 3108 C C . ILE A 1 375 ? -1.619 -7.691 -11.612 1.00 92.06 375 ILE A C 1
ATOM 3110 O O . ILE A 1 375 ? -2.649 -7.762 -12.274 1.00 92.06 375 ILE A O 1
ATOM 3114 N N . GLU A 1 376 ? -0.685 -8.632 -11.583 1.00 91.06 376 GLU A N 1
ATOM 3115 C CA . GLU A 1 376 ? -0.627 -9.782 -12.482 1.00 91.06 376 GLU A CA 1
ATOM 3116 C C . GLU A 1 376 ? -0.773 -11.096 -11.735 1.00 91.06 376 GLU A C 1
ATOM 3118 O O . GLU A 1 376 ? -0.254 -11.260 -10.621 1.00 91.06 376 GLU A O 1
ATOM 3123 N N . ILE A 1 377 ? -1.442 -12.043 -12.381 1.00 89.12 377 ILE A N 1
ATOM 3124 C CA . ILE A 1 377 ? -1.678 -13.384 -11.871 1.00 89.12 377 ILE A CA 1
ATOM 3125 C C . ILE A 1 377 ? -0.985 -14.366 -12.812 1.00 89.12 377 ILE A C 1
ATOM 3127 O O . ILE A 1 377 ? -1.510 -14.776 -13.839 1.00 89.12 377 ILE A O 1
ATOM 3131 N N . ASP A 1 378 ? 0.216 -14.781 -12.429 1.00 91.19 378 ASP A N 1
ATOM 3132 C CA . ASP A 1 378 ? 1.049 -15.634 -13.259 1.00 91.19 378 ASP A CA 1
ATOM 3133 C C . ASP A 1 378 ? 0.641 -17.094 -13.100 1.00 91.19 378 ASP A C 1
ATOM 3135 O O . ASP A 1 378 ? 0.686 -17.670 -12.007 1.00 91.19 378 ASP A O 1
ATOM 3139 N N . GLU A 1 379 ? 0.327 -17.745 -14.212 1.00 87.81 379 GLU A N 1
ATOM 3140 C CA . GLU A 1 379 ? 0.108 -19.185 -14.238 1.00 87.81 379 GLU A CA 1
ATOM 3141 C C . GLU A 1 379 ? 1.340 -19.896 -14.793 1.00 87.81 379 GLU A C 1
ATOM 3143 O O . GLU A 1 379 ? 2.024 -19.387 -15.682 1.00 87.81 379 GLU A O 1
ATOM 3148 N N . PRO A 1 380 ? 1.651 -21.110 -14.317 1.00 89.06 380 PRO A N 1
ATOM 3149 C CA . PRO A 1 380 ? 2.833 -21.806 -14.797 1.00 89.06 380 PRO A CA 1
ATOM 3150 C C . PRO A 1 380 ? 2.696 -22.278 -16.246 1.00 89.06 380 PRO A C 1
ATOM 3152 O O . PRO A 1 380 ? 3.694 -22.381 -16.955 1.00 89.06 380 PRO A O 1
ATOM 3155 N N . TYR A 1 381 ? 1.484 -22.587 -16.703 1.00 88.06 381 TYR A N 1
ATOM 3156 C CA . TYR A 1 381 ? 1.208 -23.089 -18.050 1.00 88.06 381 TYR A CA 1
ATOM 3157 C C . TYR A 1 381 ? -0.252 -22.841 -18.448 1.00 88.06 381 TYR A C 1
ATOM 3159 O O . TYR A 1 381 ? -1.112 -22.799 -17.571 1.00 88.06 381 TYR A O 1
ATOM 3167 N N . THR A 1 382 ? -0.554 -22.751 -19.749 1.00 85.62 382 THR A N 1
ATOM 3168 C CA . THR A 1 382 ? -1.925 -22.616 -20.292 1.00 85.62 382 THR A CA 1
ATOM 3169 C C . THR A 1 382 ? -2.795 -23.841 -19.987 1.00 85.62 382 THR A C 1
ATOM 3171 O O . THR A 1 382 ? -2.283 -24.894 -19.624 1.00 85.62 382 THR A O 1
ATOM 3174 N N . LEU A 1 383 ? -4.113 -23.778 -20.200 1.00 78.75 383 LEU A N 1
ATOM 3175 C CA . LEU A 1 383 ? -4.997 -24.942 -20.001 1.00 78.75 383 LEU A CA 1
ATOM 3176 C C . LEU A 1 383 ? -4.623 -26.157 -20.877 1.00 78.75 383 LEU A C 1
ATOM 3178 O O . LEU A 1 383 ? -4.875 -27.297 -20.491 1.00 78.75 383 LEU A O 1
ATOM 3182 N N . GLU A 1 384 ? -3.967 -25.931 -22.017 1.00 82.69 384 GLU A N 1
ATOM 3183 C CA . GLU A 1 384 ? -3.429 -26.969 -22.906 1.00 82.69 384 GLU A CA 1
ATOM 3184 C C . GLU A 1 384 ? -2.046 -27.492 -22.471 1.00 82.69 384 GLU A C 1
ATOM 3186 O O . GLU A 1 384 ? -1.479 -28.358 -23.137 1.00 82.69 384 GLU A O 1
ATOM 3191 N N . GLY A 1 385 ? -1.482 -26.971 -21.377 1.00 81.44 385 GLY A N 1
ATOM 3192 C CA . GLY A 1 385 ? -0.197 -27.402 -20.827 1.00 81.44 385 GLY A CA 1
ATOM 3193 C C . GLY A 1 385 ? 1.029 -26.727 -21.443 1.00 81.44 385 GLY A C 1
ATOM 3194 O O . GLY A 1 385 ? 2.124 -27.279 -21.344 1.00 81.44 385 GLY A O 1
ATOM 3195 N N . LYS A 1 386 ? 0.883 -25.567 -22.097 1.00 86.81 386 LYS A N 1
ATOM 3196 C CA . LYS A 1 386 ? 2.027 -24.825 -22.656 1.00 86.81 386 LYS A CA 1
ATOM 3197 C C . LYS A 1 386 ? 2.641 -23.893 -21.605 1.00 86.81 386 LYS A C 1
ATOM 3199 O O . LYS A 1 386 ? 1.886 -23.102 -21.051 1.00 86.81 386 LYS A O 1
ATOM 3204 N N . PRO A 1 387 ? 3.959 -23.930 -21.348 1.00 87.38 387 PRO A N 1
ATOM 3205 C CA . PRO A 1 387 ? 4.616 -22.997 -20.431 1.00 87.38 387 PRO A CA 1
ATOM 3206 C C . PRO A 1 387 ? 4.388 -21.524 -20.785 1.00 87.38 387 PRO A C 1
ATOM 3208 O O . PRO A 1 387 ? 4.483 -21.151 -21.956 1.00 87.38 387 PRO A O 1
ATOM 3211 N N . ILE A 1 388 ? 4.110 -20.701 -19.771 1.00 86.00 388 ILE A N 1
ATOM 3212 C CA . ILE A 1 388 ? 3.935 -19.241 -19.874 1.00 86.00 388 ILE A CA 1
ATOM 3213 C C . ILE A 1 388 ? 4.527 -18.543 -18.635 1.00 86.00 388 ILE A C 1
ATOM 3215 O O . ILE A 1 388 ? 4.932 -19.210 -17.680 1.00 86.00 388 ILE A O 1
ATOM 3219 N N . HIS A 1 389 ? 4.644 -17.211 -18.685 1.00 84.00 389 HIS A N 1
ATOM 3220 C CA . HIS A 1 389 ? 5.121 -16.358 -17.582 1.00 84.00 389 HIS A CA 1
ATOM 3221 C C . HIS A 1 389 ? 6.457 -16.788 -16.957 1.00 84.00 389 HIS A C 1
ATOM 3223 O O . HIS A 1 389 ? 6.697 -16.632 -15.760 1.00 84.00 389 HIS A O 1
ATOM 3229 N N . SER A 1 390 ? 7.354 -17.348 -17.770 1.00 84.62 390 SER A N 1
ATOM 3230 C CA . SER A 1 390 ? 8.699 -17.689 -17.310 1.00 84.62 390 SER A CA 1
ATOM 3231 C C . SER A 1 390 ? 9.482 -16.411 -17.016 1.00 84.62 390 SER A C 1
ATOM 3233 O O . SER A 1 390 ? 9.470 -15.474 -17.813 1.00 84.62 390 SER A O 1
ATOM 3235 N N . PHE A 1 391 ? 10.196 -16.356 -15.888 1.00 80.69 391 PHE A N 1
ATOM 3236 C CA . PHE A 1 391 ? 10.866 -15.116 -15.460 1.00 80.69 391 PHE A CA 1
ATOM 3237 C C . PHE A 1 391 ? 11.970 -14.633 -16.421 1.00 80.69 391 PHE A C 1
ATOM 3239 O O . PHE A 1 391 ? 12.396 -13.480 -16.344 1.00 80.69 391 PHE A O 1
ATOM 3246 N N . ASN A 1 392 ? 12.446 -15.510 -17.306 1.00 81.38 392 ASN A N 1
ATOM 3247 C CA . ASN A 1 392 ? 13.447 -15.244 -18.336 1.00 81.38 392 ASN A CA 1
ATOM 3248 C C . ASN A 1 392 ? 12.840 -14.956 -19.726 1.00 81.38 392 ASN A C 1
ATOM 3250 O O . ASN A 1 392 ? 13.594 -14.769 -20.682 1.00 81.38 392 ASN A O 1
ATOM 3254 N N . ASP A 1 393 ? 11.509 -14.903 -19.858 1.00 83.00 393 ASP A N 1
ATOM 3255 C CA . ASP A 1 393 ? 10.843 -14.566 -21.117 1.00 83.00 393 ASP A CA 1
ATOM 3256 C C . ASP A 1 393 ? 11.012 -13.068 -21.430 1.00 83.00 393 ASP A C 1
ATOM 3258 O O . ASP A 1 393 ? 10.612 -12.188 -20.663 1.00 83.00 393 ASP A O 1
ATOM 3262 N N . LEU A 1 394 ? 11.593 -12.764 -22.595 1.00 81.75 394 LEU A N 1
ATOM 3263 C CA . LEU A 1 394 ? 11.795 -11.392 -23.066 1.00 81.75 394 LEU A CA 1
ATOM 3264 C C . LEU A 1 394 ? 10.480 -10.613 -23.198 1.00 81.75 394 LEU A C 1
ATOM 3266 O O . LEU A 1 394 ? 10.482 -9.396 -23.028 1.00 81.75 394 LEU A O 1
ATOM 3270 N N . ARG A 1 395 ? 9.361 -11.288 -23.485 1.00 80.75 395 ARG A N 1
ATOM 3271 C CA . ARG A 1 395 ? 8.040 -10.649 -23.572 1.00 80.75 395 ARG A CA 1
ATOM 3272 C C . ARG A 1 395 ? 7.595 -10.132 -22.210 1.00 80.75 395 ARG A C 1
ATOM 3274 O O . ARG A 1 395 ? 7.192 -8.978 -22.116 1.00 80.75 395 ARG A O 1
ATOM 3281 N N . GLU A 1 396 ? 7.768 -10.934 -21.160 1.00 82.88 396 GLU A N 1
ATOM 3282 C CA . GLU A 1 396 ? 7.464 -10.536 -19.779 1.00 82.88 396 GLU A CA 1
ATOM 3283 C C . GLU A 1 396 ? 8.364 -9.388 -19.314 1.00 82.88 396 GLU A C 1
ATOM 3285 O O . GLU A 1 396 ? 7.906 -8.440 -18.678 1.00 82.88 396 GLU A O 1
ATOM 3290 N N . LEU A 1 397 ? 9.651 -9.423 -19.673 1.00 84.12 397 LEU A N 1
ATOM 3291 C CA . LEU A 1 397 ? 10.582 -8.336 -19.364 1.00 84.12 397 LEU A CA 1
ATOM 3292 C C . LEU A 1 397 ? 10.178 -7.026 -20.053 1.00 84.12 397 LEU A C 1
ATOM 3294 O O . LEU A 1 397 ? 10.107 -5.991 -19.389 1.00 84.12 397 LEU A O 1
ATOM 3298 N N . ASN A 1 398 ? 9.858 -7.074 -21.348 1.00 84.25 398 ASN A N 1
ATOM 3299 C CA . ASN A 1 398 ? 9.405 -5.906 -22.106 1.00 84.25 398 ASN A CA 1
ATOM 3300 C C . ASN A 1 398 ? 8.082 -5.349 -21.565 1.00 84.25 398 ASN A C 1
ATOM 3302 O O . ASN A 1 398 ? 7.913 -4.132 -21.484 1.00 84.25 398 ASN A O 1
ATOM 3306 N N . ARG A 1 399 ? 7.168 -6.230 -21.148 1.00 83.38 399 ARG A N 1
ATOM 3307 C CA . ARG A 1 399 ? 5.890 -5.865 -20.533 1.00 83.38 399 ARG A CA 1
ATOM 3308 C C . ARG A 1 399 ? 6.083 -5.140 -19.207 1.00 83.38 399 ARG A C 1
ATOM 3310 O O . ARG A 1 399 ? 5.583 -4.030 -19.043 1.00 83.38 399 ARG A O 1
ATOM 3317 N N . ASN A 1 400 ? 6.897 -5.695 -18.311 1.00 86.31 400 ASN A N 1
ATOM 3318 C CA . ASN A 1 400 ? 7.235 -5.034 -17.050 1.00 86.31 400 ASN A CA 1
ATOM 3319 C C . ASN A 1 400 ? 7.869 -3.652 -17.301 1.00 86.31 400 ASN A C 1
ATOM 3321 O O . ASN A 1 400 ? 7.467 -2.661 -16.689 1.00 86.31 400 ASN A O 1
ATOM 3325 N N . SER A 1 401 ? 8.822 -3.560 -18.238 1.00 86.56 401 SER A N 1
ATOM 3326 C CA . SER A 1 401 ? 9.447 -2.288 -18.626 1.00 86.56 401 SER A CA 1
ATOM 3327 C C . SER A 1 401 ? 8.418 -1.266 -19.109 1.00 86.56 401 SER A C 1
ATOM 3329 O O . SER A 1 401 ? 8.393 -0.149 -18.600 1.00 86.56 401 SER A O 1
ATOM 3331 N N . PHE A 1 402 ? 7.497 -1.666 -19.988 1.00 83.94 402 PHE A N 1
ATOM 3332 C CA . PHE A 1 402 ? 6.457 -0.790 -20.525 1.00 83.94 402 PHE A CA 1
ATOM 3333 C C . PHE A 1 402 ? 5.614 -0.094 -19.443 1.00 83.94 402 PHE A C 1
ATOM 3335 O O . PHE A 1 402 ? 5.318 1.101 -19.581 1.00 83.94 402 PHE A O 1
ATOM 3342 N N . PHE A 1 403 ? 5.220 -0.823 -18.394 1.00 84.75 403 PHE A N 1
ATOM 3343 C CA . PHE A 1 403 ? 4.446 -0.286 -17.270 1.00 84.75 403 PHE A CA 1
ATOM 3344 C C . PHE A 1 403 ? 5.317 0.581 -16.356 1.00 84.75 403 PHE A C 1
ATOM 3346 O O . PHE A 1 403 ? 4.949 1.711 -16.017 1.00 84.75 403 PHE A O 1
ATOM 3353 N N . THR A 1 404 ? 6.513 0.106 -16.010 1.00 87.69 404 THR A N 1
ATOM 3354 C CA . THR A 1 404 ? 7.416 0.848 -15.117 1.00 87.69 404 THR A CA 1
ATOM 3355 C C . THR A 1 404 ? 7.922 2.165 -15.706 1.00 87.69 404 THR A C 1
ATOM 3357 O O . THR A 1 404 ? 8.031 3.147 -14.969 1.00 87.69 404 THR A O 1
ATOM 3360 N N . ASP A 1 405 ? 8.113 2.248 -17.026 1.00 83.00 405 ASP A N 1
ATOM 3361 C CA . ASP A 1 405 ? 8.447 3.493 -17.737 1.00 83.00 405 ASP A CA 1
ATOM 3362 C C . ASP A 1 405 ? 7.323 4.540 -17.642 1.00 83.00 405 ASP A C 1
ATOM 3364 O O . ASP A 1 405 ? 7.550 5.743 -17.788 1.00 83.00 405 ASP A O 1
ATOM 3368 N N . LYS A 1 406 ? 6.095 4.098 -17.346 1.00 79.25 406 LYS A N 1
ATOM 3369 C CA . LYS A 1 406 ? 4.921 4.954 -17.125 1.00 79.25 406 LYS A CA 1
ATOM 3370 C C . LYS A 1 406 ? 4.669 5.258 -15.652 1.00 79.25 406 LYS A C 1
ATOM 3372 O O . LYS A 1 406 ? 3.715 5.967 -15.336 1.00 79.25 406 LYS A O 1
ATOM 3377 N N . ASN A 1 407 ? 5.574 4.838 -14.771 1.00 82.50 407 ASN A N 1
ATOM 3378 C CA . ASN A 1 407 ? 5.495 4.930 -13.313 1.00 82.50 407 ASN A CA 1
ATOM 3379 C C . ASN A 1 407 ? 4.477 3.985 -12.654 1.00 82.50 407 ASN A C 1
ATOM 3381 O O . ASN A 1 407 ? 4.109 4.222 -11.504 1.00 82.50 407 ASN A O 1
ATOM 3385 N N . PHE A 1 408 ? 4.042 2.923 -13.334 1.00 87.94 408 PHE A N 1
ATOM 3386 C CA . PHE A 1 408 ? 3.325 1.849 -12.650 1.00 87.94 408 PHE A CA 1
ATOM 3387 C C . PHE A 1 408 ? 4.313 1.045 -11.806 1.00 87.94 408 PHE A C 1
ATOM 3389 O O . PHE A 1 408 ? 5.467 0.841 -12.193 1.00 87.94 408 PHE A O 1
ATOM 3396 N N . ILE A 1 409 ? 3.846 0.577 -10.657 1.00 92.62 409 ILE A N 1
ATOM 3397 C CA . ILE A 1 409 ? 4.515 -0.474 -9.898 1.00 92.62 409 ILE A CA 1
ATOM 3398 C C . ILE A 1 409 ? 3.875 -1.794 -10.309 1.00 92.62 409 ILE A C 1
ATOM 3400 O O . ILE A 1 409 ? 2.667 -1.956 -10.184 1.00 92.62 409 ILE A O 1
ATOM 3404 N N . VAL A 1 410 ? 4.678 -2.727 -10.808 1.00 94.56 410 VAL A N 1
ATOM 3405 C CA . VAL A 1 410 ? 4.183 -4.048 -11.206 1.00 94.56 410 VAL A CA 1
ATOM 3406 C C . VAL A 1 410 ? 4.285 -4.982 -10.011 1.00 94.56 410 VAL A C 1
ATOM 3408 O O . VAL A 1 410 ? 5.365 -5.114 -9.436 1.00 94.56 410 VAL A O 1
ATOM 3411 N N . ILE A 1 411 ? 3.186 -5.633 -9.650 1.00 96.56 411 ILE A N 1
ATOM 3412 C CA . ILE A 1 411 ? 3.098 -6.679 -8.634 1.00 96.56 411 ILE A CA 1
ATOM 3413 C C . ILE A 1 411 ? 2.610 -7.943 -9.331 1.00 96.56 411 ILE A C 1
ATOM 3415 O O . ILE A 1 411 ? 1.566 -7.925 -9.970 1.00 96.56 411 ILE A O 1
ATOM 3419 N N . ARG A 1 412 ? 3.338 -9.048 -9.187 1.00 95.06 412 ARG A N 1
ATOM 3420 C CA . ARG A 1 412 ? 2.940 -10.341 -9.750 1.00 95.06 412 ARG A CA 1
ATOM 3421 C C . ARG A 1 412 ? 2.790 -11.369 -8.642 1.00 95.06 412 ARG A C 1
ATOM 3423 O O . ARG A 1 412 ? 3.672 -11.487 -7.784 1.00 95.06 412 ARG A O 1
ATOM 3430 N N . PHE A 1 413 ? 1.694 -12.109 -8.675 1.00 95.12 413 PHE A N 1
ATOM 3431 C CA . PHE A 1 413 ? 1.416 -13.244 -7.800 1.00 95.12 413 PHE A CA 1
ATOM 3432 C C . PHE A 1 413 ? 1.395 -14.524 -8.623 1.00 95.12 413 PHE A C 1
ATOM 3434 O O . PHE A 1 413 ? 1.038 -14.486 -9.795 1.00 95.12 413 PHE A O 1
ATOM 3441 N N . SER A 1 414 ? 1.720 -15.665 -8.019 1.00 92.06 414 SER A N 1
ATOM 3442 C CA . SER A 1 414 ? 1.386 -16.942 -8.653 1.00 92.06 414 SER A CA 1
ATOM 3443 C C . SER A 1 414 ? -0.126 -17.186 -8.572 1.00 92.06 414 SER A C 1
ATOM 3445 O O . SER A 1 414 ? -0.779 -16.813 -7.592 1.00 92.06 414 SER A O 1
ATOM 3447 N N . GLU A 1 415 ? -0.687 -17.907 -9.543 1.00 86.31 415 GLU A N 1
ATOM 3448 C CA . GLU A 1 415 ? -2.070 -18.401 -9.474 1.00 86.31 415 GLU A CA 1
ATOM 3449 C C . GLU A 1 415 ? -2.327 -19.171 -8.163 1.00 86.31 415 GLU A C 1
ATOM 3451 O O . GLU A 1 415 ? -3.406 -19.098 -7.577 1.00 86.31 415 GLU A O 1
ATOM 3456 N N . ASN A 1 416 ? -1.314 -19.880 -7.661 1.00 85.31 416 ASN A N 1
ATOM 3457 C CA . ASN A 1 416 ? -1.399 -20.657 -6.432 1.00 85.31 416 ASN A CA 1
ATOM 3458 C C . ASN A 1 416 ? -1.483 -19.776 -5.170 1.00 85.31 416 ASN A C 1
ATOM 3460 O O . ASN A 1 416 ? -2.287 -20.071 -4.284 1.00 85.31 416 ASN A O 1
ATOM 3464 N N . GLN A 1 417 ? -0.744 -18.662 -5.104 1.00 89.44 417 GLN A N 1
ATOM 3465 C CA . GLN A 1 417 ? -0.894 -17.666 -4.036 1.00 89.44 417 GLN A CA 1
ATOM 3466 C C . GLN A 1 417 ? -2.293 -17.049 -4.041 1.00 89.44 417 GLN A C 1
ATOM 3468 O O . GLN A 1 417 ? -2.907 -16.932 -2.983 1.00 89.44 417 GLN A O 1
ATOM 3473 N N . ILE A 1 418 ? -2.824 -16.717 -5.221 1.00 86.62 418 ILE A N 1
ATOM 3474 C CA . ILE A 1 418 ? -4.190 -16.198 -5.350 1.00 86.62 418 ILE A CA 1
ATOM 3475 C C . ILE A 1 418 ? -5.224 -17.232 -4.895 1.00 86.62 418 ILE A C 1
ATOM 3477 O O . ILE A 1 418 ? -6.161 -16.894 -4.172 1.00 86.62 418 ILE A O 1
ATOM 3481 N N . ALA A 1 419 ? -5.058 -18.493 -5.294 1.00 77.25 419 ALA A N 1
ATOM 3482 C CA . ALA A 1 419 ? -6.005 -19.554 -4.978 1.00 77.25 419 ALA A CA 1
ATOM 3483 C C . ALA A 1 419 ? -6.038 -19.897 -3.480 1.00 77.25 419 ALA A C 1
ATOM 3485 O O . ALA A 1 419 ? -7.116 -20.126 -2.935 1.00 77.25 419 ALA A O 1
ATOM 3486 N N . LEU A 1 420 ? -4.878 -19.952 -2.820 1.00 79.62 420 LEU A N 1
ATOM 3487 C CA . LEU A 1 420 ? -4.769 -20.389 -1.424 1.00 79.62 420 LEU A CA 1
ATOM 3488 C C . LEU A 1 420 ? -4.836 -19.232 -0.421 1.00 79.62 420 LEU A C 1
ATOM 3490 O O . LEU A 1 420 ? -5.353 -19.407 0.683 1.00 79.62 420 LEU A O 1
ATOM 3494 N N . TYR A 1 421 ? -4.322 -18.058 -0.795 1.00 86.12 421 TYR A N 1
ATOM 3495 C CA . TYR A 1 421 ? -4.073 -16.940 0.117 1.00 86.12 421 TYR A CA 1
ATOM 3496 C C . TYR A 1 421 ? -4.541 -15.577 -0.440 1.00 86.12 421 TYR A C 1
ATOM 3498 O O . TYR A 1 421 ? -3.802 -14.588 -0.371 1.00 86.12 421 TYR A O 1
ATOM 3506 N N . PRO A 1 422 ? -5.779 -15.459 -0.966 1.00 85.00 422 PRO A N 1
ATOM 3507 C CA . PRO A 1 422 ? -6.219 -14.248 -1.663 1.00 85.00 422 PRO A CA 1
ATOM 3508 C C . PRO A 1 422 ? -6.197 -13.001 -0.769 1.00 85.00 422 PRO A C 1
ATOM 3510 O O . PRO A 1 422 ? -5.864 -11.909 -1.224 1.00 85.00 422 PRO A O 1
ATOM 3513 N N . ILE A 1 423 ? -6.507 -13.135 0.523 1.00 87.06 423 ILE A N 1
ATOM 3514 C CA . ILE A 1 423 ? -6.507 -11.988 1.440 1.00 87.06 423 ILE A CA 1
ATOM 3515 C C . ILE A 1 423 ? -5.084 -11.561 1.807 1.00 87.06 423 ILE A C 1
ATOM 3517 O O . ILE A 1 423 ? -4.832 -10.365 1.929 1.00 87.06 423 ILE A O 1
ATOM 3521 N N . GLN A 1 424 ? -4.141 -12.495 1.920 1.00 93.12 424 GLN A N 1
ATOM 3522 C CA . GLN A 1 424 ? -2.724 -12.187 2.103 1.00 93.12 424 GLN A CA 1
ATOM 3523 C C . GLN A 1 424 ? -2.161 -11.463 0.870 1.00 93.12 424 GLN A C 1
ATOM 3525 O O . GLN A 1 424 ? -1.410 -10.500 1.017 1.00 93.12 424 GLN A O 1
ATOM 3530 N N . CYS A 1 425 ? -2.583 -11.840 -0.342 1.00 94.12 425 CYS A N 1
ATOM 3531 C CA . CYS A 1 425 ? -2.270 -11.095 -1.566 1.00 94.12 425 CYS A CA 1
ATOM 3532 C C . CYS A 1 425 ? -2.826 -9.664 -1.520 1.00 94.12 425 CYS A C 1
ATOM 3534 O O . CYS A 1 425 ? -2.095 -8.710 -1.792 1.00 94.12 425 CYS A O 1
ATOM 3536 N N . CYS A 1 426 ? -4.080 -9.477 -1.090 1.00 94.50 426 CYS A N 1
ATOM 3537 C CA . CYS A 1 426 ? -4.632 -8.137 -0.865 1.00 94.50 426 CYS A CA 1
ATOM 3538 C C . CYS A 1 426 ? -3.865 -7.359 0.212 1.00 94.50 426 CYS A C 1
ATOM 3540 O O . CYS A 1 426 ? -3.635 -6.162 0.058 1.00 94.50 426 CYS A O 1
ATOM 3542 N N . PHE A 1 427 ? -3.433 -8.017 1.288 1.00 95.50 427 PHE A N 1
ATOM 3543 C CA . PHE A 1 427 ? -2.658 -7.374 2.344 1.00 95.50 427 PHE A CA 1
ATOM 3544 C C . PHE A 1 427 ? -1.265 -6.953 1.861 1.00 95.50 427 PHE A C 1
ATOM 3546 O O . PHE A 1 427 ? -0.783 -5.881 2.230 1.00 95.50 427 PHE A O 1
ATOM 3553 N N . PHE A 1 428 ? -0.643 -7.732 0.973 1.00 97.19 428 PHE A N 1
ATOM 3554 C CA . PHE A 1 428 ? 0.603 -7.359 0.304 1.00 97.19 428 PHE A CA 1
ATOM 3555 C C . PHE A 1 428 ? 0.418 -6.129 -0.601 1.00 97.19 428 PHE A C 1
ATOM 3557 O O . PHE A 1 428 ? 1.209 -5.188 -0.521 1.00 97.19 428 PHE A O 1
ATOM 3564 N N . ILE A 1 429 ? -0.662 -6.079 -1.393 1.00 97.25 429 ILE A N 1
ATOM 3565 C CA . ILE A 1 429 ? -1.026 -4.894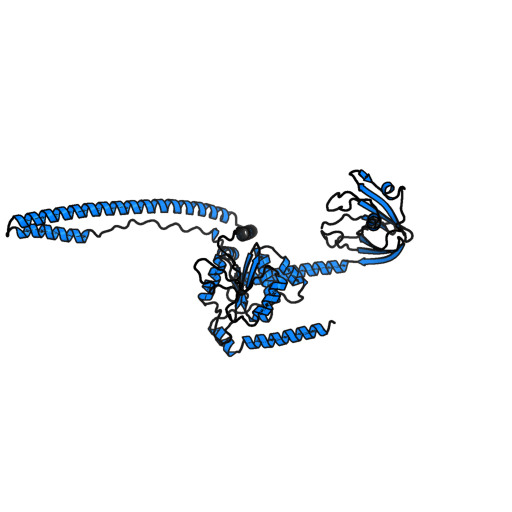 -2.196 1.00 97.25 429 ILE A CA 1
ATOM 3566 C C . ILE A 1 429 ? -1.217 -3.671 -1.285 1.00 97.25 429 ILE A C 1
ATOM 3568 O O . ILE A 1 429 ? -0.638 -2.614 -1.537 1.00 97.25 429 ILE A O 1
ATOM 3572 N N . ALA A 1 430 ? -1.971 -3.815 -0.191 1.00 95.62 430 ALA A N 1
ATOM 3573 C CA . ALA A 1 430 ? -2.183 -2.745 0.783 1.00 95.62 430 ALA A CA 1
ATOM 3574 C C . ALA A 1 430 ? -0.869 -2.283 1.436 1.00 95.62 430 ALA A C 1
ATOM 3576 O O . ALA A 1 430 ? -0.663 -1.084 1.608 1.00 95.62 430 ALA A O 1
ATOM 3577 N N . SER A 1 431 ? 0.045 -3.213 1.730 1.00 95.69 431 SER A N 1
ATOM 3578 C CA . SER A 1 431 ? 1.383 -2.908 2.251 1.00 95.69 431 SER A CA 1
ATOM 3579 C C . SER A 1 431 ? 2.211 -2.103 1.247 1.00 95.69 431 SER A C 1
ATOM 3581 O O . SER A 1 431 ? 2.894 -1.158 1.636 1.00 95.69 431 SER A O 1
ATOM 3583 N N . CYS A 1 432 ? 2.115 -2.421 -0.048 1.00 95.12 432 CYS A N 1
ATOM 3584 C CA . CYS A 1 432 ? 2.751 -1.654 -1.119 1.00 95.12 432 CYS A CA 1
ATOM 3585 C C . CYS A 1 432 ? 2.179 -0.229 -1.213 1.00 95.12 432 CYS A C 1
ATOM 3587 O O . CYS A 1 432 ? 2.936 0.741 -1.268 1.00 95.12 432 CYS A O 1
ATOM 3589 N N . ILE A 1 433 ? 0.851 -0.080 -1.170 1.00 92.44 433 ILE A N 1
ATOM 3590 C CA . ILE A 1 433 ? 0.191 1.235 -1.164 1.00 92.44 433 ILE A CA 1
ATOM 3591 C C . ILE A 1 433 ? 0.652 2.051 0.046 1.00 92.44 433 ILE A C 1
ATOM 3593 O O . ILE A 1 433 ? 1.077 3.197 -0.120 1.00 92.44 433 ILE A O 1
ATOM 3597 N N . TYR A 1 434 ? 0.627 1.464 1.244 1.00 91.56 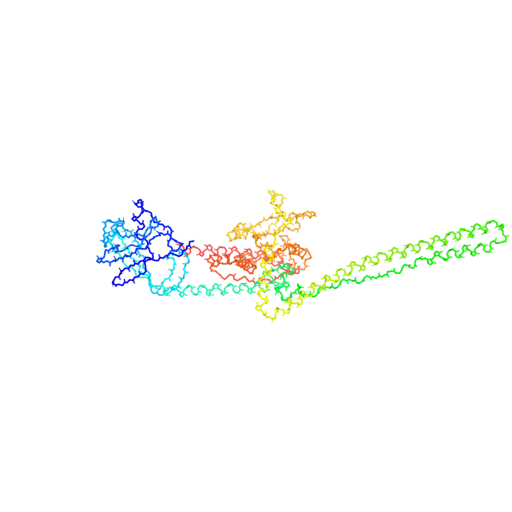434 TYR A N 1
ATOM 3598 C CA . TYR A 1 434 ? 1.080 2.121 2.466 1.00 91.56 434 TYR A CA 1
ATOM 3599 C C . TYR A 1 434 ? 2.545 2.555 2.365 1.00 91.56 434 TYR A C 1
ATOM 3601 O O . TYR A 1 434 ? 2.853 3.714 2.637 1.00 91.56 434 TYR A O 1
ATOM 3609 N N . TYR A 1 435 ? 3.433 1.675 1.896 1.00 89.06 435 TYR A N 1
ATOM 3610 C CA . TYR A 1 435 ? 4.860 1.966 1.766 1.00 89.06 435 TYR A CA 1
ATOM 3611 C C . TYR A 1 435 ? 5.143 3.196 0.896 1.00 89.06 435 TYR A C 1
ATOM 3613 O O . TYR A 1 435 ? 5.958 4.042 1.259 1.00 89.06 435 TYR A O 1
ATOM 3621 N N . PHE A 1 436 ? 4.452 3.317 -0.239 1.00 86.31 436 PHE A N 1
ATOM 3622 C CA . PHE A 1 436 ? 4.726 4.368 -1.222 1.00 86.31 436 PHE A CA 1
ATOM 3623 C C . PHE A 1 436 ? 3.883 5.636 -1.050 1.00 86.31 436 PHE A C 1
ATOM 3625 O O . PHE A 1 436 ? 4.290 6.704 -1.505 1.00 86.31 436 PHE A O 1
ATOM 3632 N N . THR A 1 437 ? 2.720 5.548 -0.399 1.00 83.06 437 THR A N 1
ATOM 3633 C CA . THR A 1 437 ? 1.769 6.673 -0.291 1.00 83.06 437 THR A CA 1
ATOM 3634 C C . THR A 1 437 ? 1.480 7.113 1.144 1.00 83.06 437 THR A C 1
ATOM 3636 O O . THR A 1 437 ? 0.824 8.140 1.344 1.00 83.06 437 THR A O 1
ATOM 3639 N N . ASN A 1 438 ? 1.960 6.353 2.135 1.00 81.56 438 ASN A N 1
ATOM 3640 C CA . ASN A 1 438 ? 1.647 6.497 3.557 1.00 81.56 438 ASN A CA 1
ATOM 3641 C C . ASN A 1 438 ? 0.138 6.394 3.874 1.00 81.56 438 ASN A C 1
ATOM 3643 O O . ASN A 1 438 ? -0.323 6.899 4.898 1.00 81.56 438 ASN A O 1
ATOM 3647 N N . ASP A 1 439 ? -0.641 5.760 2.991 1.00 82.94 439 ASP A N 1
ATOM 3648 C CA . ASP A 1 439 ? -2.053 5.445 3.213 1.00 82.94 439 ASP A CA 1
ATOM 3649 C C . ASP A 1 439 ? -2.198 4.055 3.843 1.00 82.94 439 ASP A C 1
ATOM 3651 O O . ASP A 1 439 ? -2.029 3.027 3.190 1.00 82.94 439 ASP A O 1
ATOM 3655 N N . ILE A 1 440 ? -2.490 4.038 5.142 1.00 86.75 440 ILE A N 1
ATOM 3656 C CA . ILE A 1 440 ? -2.600 2.817 5.947 1.00 86.75 440 ILE A CA 1
ATOM 3657 C C . ILE A 1 440 ? -4.014 2.213 5.931 1.00 86.75 440 ILE A C 1
ATOM 3659 O O . ILE A 1 440 ? -4.220 1.111 6.440 1.00 86.75 440 ILE A O 1
ATOM 3663 N N . GLN A 1 441 ? -5.014 2.909 5.376 1.00 88.12 441 GLN A N 1
ATOM 3664 C CA . GLN A 1 441 ? -6.418 2.564 5.613 1.00 88.12 441 GLN A CA 1
ATOM 3665 C C . GLN A 1 441 ? -6.765 1.154 5.126 1.00 88.12 441 GLN A C 1
ATOM 3667 O O . GLN A 1 441 ? -7.431 0.411 5.841 1.00 88.12 441 GLN A O 1
ATOM 3672 N N . TYR A 1 442 ? -6.257 0.748 3.958 1.00 90.25 442 TYR A N 1
ATOM 3673 C CA . TYR A 1 442 ? -6.486 -0.601 3.436 1.00 90.25 442 TYR A CA 1
ATOM 3674 C C . TYR A 1 442 ? -5.908 -1.692 4.335 1.00 90.25 442 TYR A C 1
ATOM 3676 O O . TYR A 1 442 ? -6.536 -2.734 4.512 1.00 90.25 442 TYR A O 1
ATOM 3684 N N . MET A 1 443 ? -4.739 -1.458 4.938 1.00 90.56 443 MET A N 1
ATOM 3685 C CA . MET A 1 443 ? -4.150 -2.413 5.873 1.00 90.56 443 MET A CA 1
ATOM 3686 C C . MET A 1 443 ? -5.004 -2.542 7.132 1.00 90.56 443 MET A C 1
ATOM 3688 O O . MET A 1 443 ? -5.318 -3.659 7.532 1.00 90.56 443 MET A O 1
ATOM 3692 N N . LEU A 1 444 ? -5.424 -1.419 7.725 1.00 87.38 444 LEU A N 1
ATOM 3693 C CA . LEU A 1 444 ? -6.284 -1.433 8.911 1.00 87.38 444 LEU A CA 1
ATOM 3694 C C . LEU A 1 444 ? -7.633 -2.093 8.622 1.00 87.38 444 LEU A C 1
ATOM 3696 O O . LEU A 1 444 ? -8.112 -2.882 9.433 1.00 87.38 444 LEU A O 1
ATOM 3700 N N . ASP A 1 445 ? -8.240 -1.805 7.472 1.00 83.62 445 ASP A N 1
ATOM 3701 C CA . ASP A 1 445 ? -9.499 -2.428 7.068 1.00 83.62 445 ASP A CA 1
ATOM 3702 C C . ASP A 1 445 ? -9.340 -3.948 6.939 1.00 83.62 445 ASP A C 1
ATOM 3704 O O . ASP A 1 445 ? -10.198 -4.688 7.415 1.00 83.62 445 ASP A O 1
ATOM 3708 N N . ILE A 1 446 ? -8.240 -4.438 6.361 1.00 85.88 446 ILE A N 1
ATOM 3709 C CA . ILE A 1 446 ? -7.989 -5.880 6.264 1.00 85.88 446 ILE A CA 1
ATOM 3710 C C . ILE A 1 446 ? -7.763 -6.486 7.658 1.00 85.88 446 ILE A C 1
ATOM 3712 O O . ILE A 1 446 ? -8.453 -7.435 8.022 1.00 85.88 446 ILE A O 1
ATOM 3716 N N . ILE A 1 447 ? -6.870 -5.911 8.466 1.00 85.81 447 ILE A N 1
ATOM 3717 C CA . ILE A 1 447 ? -6.557 -6.411 9.816 1.00 85.81 447 ILE A CA 1
ATOM 3718 C C . ILE A 1 447 ? -7.815 -6.494 10.690 1.00 85.81 447 ILE A C 1
ATOM 3720 O O . ILE A 1 447 ? -8.026 -7.476 11.392 1.00 85.81 447 ILE A O 1
ATOM 3724 N N . ASN A 1 448 ? -8.690 -5.487 10.623 1.00 81.69 448 ASN A N 1
ATOM 3725 C CA . ASN A 1 448 ? -9.899 -5.450 11.444 1.00 81.69 448 ASN A CA 1
ATOM 3726 C C . ASN A 1 448 ? -10.989 -6.437 10.986 1.00 81.69 448 ASN A C 1
ATOM 3728 O O . ASN A 1 448 ? -11.862 -6.776 11.785 1.00 81.69 448 ASN A O 1
ATOM 3732 N N . ASN A 1 449 ? -10.987 -6.863 9.718 1.00 78.94 449 ASN A N 1
ATOM 3733 C CA . ASN A 1 449 ? -12.056 -7.690 9.144 1.00 78.94 449 ASN A CA 1
ATOM 3734 C C . ASN A 1 449 ? -11.660 -9.158 8.916 1.00 78.94 449 ASN A C 1
ATOM 3736 O O . ASN A 1 449 ? -12.541 -9.982 8.660 1.00 78.94 449 ASN A O 1
ATOM 3740 N N . TYR A 1 450 ? -10.374 -9.506 9.008 1.00 77.25 450 TYR A N 1
ATOM 3741 C CA . TYR A 1 450 ? -9.867 -10.846 8.709 1.00 77.25 450 TYR A CA 1
ATOM 3742 C C . TYR A 1 450 ? -8.954 -11.359 9.840 1.00 77.25 450 TYR A C 1
ATOM 3744 O O . TYR A 1 450 ? -7.931 -10.760 10.143 1.00 77.25 450 TYR A O 1
ATOM 3752 N N . ASN A 1 451 ? -9.318 -12.492 10.459 1.00 60.31 451 ASN A N 1
ATOM 3753 C CA . ASN A 1 451 ? -8.675 -13.036 11.672 1.00 60.31 451 ASN A CA 1
ATOM 3754 C C . ASN A 1 451 ? -7.689 -14.197 11.393 1.00 60.31 451 ASN A C 1
ATOM 3756 O O . ASN A 1 451 ? -7.813 -15.270 11.983 1.00 60.31 451 ASN A O 1
ATOM 3760 N N . PHE A 1 452 ? -6.724 -14.035 10.487 1.00 69.88 452 PHE A N 1
ATOM 3761 C CA . PHE A 1 452 ? -5.711 -15.068 10.197 1.00 69.88 452 PHE A CA 1
ATOM 3762 C C . PHE A 1 452 ? -4.338 -14.459 9.910 1.00 69.88 452 PHE A C 1
ATOM 3764 O O . PHE A 1 452 ? -4.216 -13.247 9.788 1.00 69.88 452 PHE A O 1
ATOM 3771 N N . ASN A 1 453 ? -3.305 -15.303 9.801 1.00 82.12 453 ASN A N 1
ATOM 3772 C CA . ASN A 1 453 ? -1.963 -14.870 9.416 1.00 82.12 453 ASN A CA 1
ATOM 3773 C C . ASN A 1 453 ? -2.007 -14.159 8.049 1.00 82.12 453 ASN A C 1
ATOM 3775 O O . ASN A 1 453 ? -2.254 -14.797 7.022 1.00 82.12 453 ASN A O 1
ATOM 3779 N N . LEU A 1 454 ? -1.806 -12.839 8.065 1.00 87.75 454 LEU A N 1
ATOM 3780 C CA . LEU A 1 454 ? -1.884 -11.969 6.889 1.00 87.75 454 LEU A CA 1
ATOM 3781 C C . LEU A 1 454 ? -0.584 -11.941 6.075 1.00 87.75 454 LEU A C 1
ATOM 3783 O O . LEU A 1 454 ? -0.560 -11.374 4.981 1.00 87.75 454 LEU A O 1
ATOM 3787 N N . ILE A 1 455 ? 0.492 -12.538 6.591 1.00 91.38 455 ILE A N 1
ATOM 3788 C CA . ILE A 1 455 ? 1.789 -12.552 5.924 1.00 91.38 455 ILE A CA 1
ATOM 3789 C C . ILE A 1 455 ? 1.749 -13.554 4.775 1.00 91.38 455 ILE A C 1
ATOM 3791 O O . ILE A 1 455 ? 1.536 -14.749 4.974 1.00 91.38 455 ILE A O 1
ATOM 3795 N N . LEU A 1 456 ? 1.938 -13.046 3.557 1.00 92.25 456 LEU A N 1
ATOM 3796 C CA . LEU A 1 456 ? 1.952 -13.864 2.353 1.00 92.25 456 LEU A CA 1
ATOM 3797 C C . LEU A 1 456 ? 3.243 -14.683 2.279 1.00 92.25 456 LEU A C 1
ATOM 3799 O O . LEU A 1 456 ? 4.347 -14.134 2.316 1.00 92.25 456 LEU A O 1
ATOM 3803 N N . GLU A 1 457 ? 3.097 -15.996 2.130 1.00 89.25 457 GLU A N 1
ATOM 3804 C CA . GLU A 1 457 ? 4.227 -16.896 1.927 1.00 89.25 457 GLU A CA 1
ATOM 3805 C C . GLU A 1 457 ? 4.835 -16.717 0.533 1.00 89.25 457 GLU A C 1
ATOM 3807 O O . GLU A 1 457 ? 4.130 -16.505 -0.459 1.00 89.25 457 GLU A O 1
ATOM 3812 N N . LYS A 1 458 ? 6.166 -16.816 0.459 1.00 93.56 458 LYS A N 1
ATOM 3813 C CA . LYS A 1 458 ? 6.892 -16.735 -0.809 1.00 93.56 458 LYS A CA 1
ATOM 3814 C C . LYS A 1 458 ? 6.769 -18.043 -1.585 1.00 93.56 458 LYS A C 1
ATOM 3816 O O . LYS A 1 458 ? 6.883 -19.120 -1.008 1.00 93.56 458 LYS A O 1
ATOM 3821 N N . GLU A 1 459 ? 6.639 -17.933 -2.899 1.00 92.06 459 GLU A N 1
ATOM 3822 C CA . GLU A 1 459 ? 6.675 -19.066 -3.829 1.00 92.06 459 GLU A CA 1
ATOM 3823 C C . GLU A 1 459 ? 7.807 -18.862 -4.838 1.00 92.06 459 GLU A C 1
ATOM 3825 O O . GLU A 1 459 ? 8.089 -17.736 -5.241 1.00 92.06 459 GLU A O 1
ATOM 3830 N N . GLU A 1 460 ? 8.497 -19.926 -5.238 1.00 92.00 460 GLU A N 1
ATOM 3831 C CA . GLU A 1 460 ? 9.554 -19.834 -6.248 1.00 92.00 460 GLU A CA 1
ATOM 3832 C C . GLU A 1 460 ? 8.959 -19.493 -7.623 1.00 92.00 460 GLU A C 1
ATOM 3834 O O . GLU A 1 460 ? 7.953 -20.074 -8.040 1.00 92.00 460 GLU A O 1
ATOM 3839 N N . ARG A 1 461 ? 9.580 -18.553 -8.345 1.00 93.06 461 ARG A N 1
ATOM 3840 C CA . ARG A 1 461 ? 9.200 -18.286 -9.737 1.00 93.06 461 ARG A CA 1
ATOM 3841 C C . ARG A 1 461 ? 9.706 -19.401 -10.637 1.00 93.06 461 ARG A C 1
ATOM 3843 O O . ARG A 1 461 ? 10.797 -19.924 -10.443 1.00 93.06 461 ARG A O 1
ATOM 3850 N N . TRP A 1 462 ? 8.940 -19.725 -11.668 1.00 92.25 462 TRP A N 1
ATOM 3851 C CA . TRP A 1 462 ? 9.285 -20.797 -12.594 1.00 92.25 462 TRP A CA 1
ATOM 3852 C C . TRP A 1 462 ? 9.972 -20.289 -13.857 1.00 92.25 462 TRP A C 1
ATOM 3854 O O . TRP A 1 462 ? 9.668 -19.220 -14.391 1.00 92.25 462 TRP A O 1
ATOM 3864 N N . ASP A 1 463 ? 10.895 -21.105 -14.345 1.00 90.69 463 ASP A N 1
ATOM 3865 C CA . ASP A 1 463 ? 11.334 -21.094 -15.730 1.00 90.69 463 ASP A CA 1
ATOM 3866 C C . ASP A 1 463 ? 10.524 -22.115 -16.551 1.00 90.69 463 ASP A C 1
ATOM 3868 O O . ASP A 1 463 ? 9.626 -22.806 -16.050 1.00 90.69 463 ASP A O 1
ATOM 3872 N N . GLU A 1 464 ? 10.849 -22.219 -17.836 1.00 89.62 464 GLU A N 1
ATOM 3873 C CA . GLU A 1 464 ? 10.193 -23.152 -18.748 1.00 89.62 464 GLU A CA 1
ATOM 3874 C C . GLU A 1 464 ? 10.358 -24.619 -18.299 1.00 89.62 464 GLU A C 1
ATOM 3876 O O . GLU A 1 464 ? 9.430 -25.421 -18.425 1.00 89.62 464 GLU A O 1
ATOM 3881 N N . GLU A 1 465 ? 11.503 -24.984 -17.710 1.00 90.88 465 GLU A N 1
ATOM 3882 C CA . GLU A 1 465 ? 11.760 -26.350 -17.246 1.00 90.88 465 GLU A CA 1
ATOM 3883 C C . GLU A 1 465 ? 10.873 -26.717 -16.045 1.00 90.88 465 GLU A C 1
ATOM 3885 O O . GLU A 1 465 ? 10.265 -27.796 -16.017 1.00 90.88 465 GLU A O 1
ATOM 3890 N N . LEU A 1 466 ? 10.775 -25.827 -15.054 1.00 91.12 466 LEU A N 1
ATOM 3891 C CA . LEU A 1 466 ? 9.922 -26.011 -13.885 1.00 91.12 466 LEU A CA 1
ATOM 3892 C C . LEU A 1 466 ? 8.440 -26.015 -14.277 1.00 91.12 466 LEU A C 1
ATOM 3894 O O . LEU A 1 466 ? 7.690 -26.876 -13.811 1.00 91.12 466 LEU A O 1
ATOM 3898 N N . SER A 1 467 ? 8.032 -25.156 -15.211 1.00 90.62 467 SER A N 1
ATOM 3899 C CA . SER A 1 467 ? 6.679 -25.184 -15.772 1.00 90.62 467 SER A CA 1
ATOM 3900 C C . SER A 1 467 ? 6.336 -26.550 -16.386 1.00 90.62 467 SER A C 1
ATOM 3902 O O . SER A 1 467 ? 5.314 -27.154 -16.046 1.00 90.62 467 SER A O 1
ATOM 3904 N N . LEU A 1 468 ? 7.227 -27.124 -17.204 1.00 91.50 468 LEU A N 1
ATOM 3905 C CA . LEU A 1 468 ? 7.031 -28.461 -17.779 1.00 91.50 468 LEU A CA 1
ATOM 3906 C C . LEU A 1 468 ? 6.943 -29.562 -16.708 1.00 91.50 468 LEU A C 1
ATOM 3908 O O . LEU A 1 468 ? 6.227 -30.554 -16.891 1.00 91.50 468 LEU A O 1
ATOM 3912 N N . LYS A 1 469 ? 7.644 -29.415 -15.574 1.00 91.94 469 LYS A N 1
ATOM 3913 C CA . LYS A 1 469 ? 7.484 -30.313 -14.415 1.00 91.94 469 LYS A CA 1
ATOM 3914 C C . LYS A 1 469 ? 6.097 -30.153 -13.790 1.00 91.94 469 LYS A C 1
ATOM 3916 O O . LYS A 1 469 ? 5.445 -31.164 -13.519 1.00 91.94 469 LYS A O 1
ATOM 3921 N N . TYR A 1 470 ? 5.613 -28.925 -13.622 1.00 90.88 470 TYR A N 1
ATOM 3922 C CA . TYR A 1 470 ? 4.278 -28.645 -13.089 1.00 90.88 470 TYR A CA 1
ATOM 3923 C C . TYR A 1 470 ? 3.143 -29.167 -13.978 1.00 90.88 470 TYR A C 1
ATOM 3925 O O . TYR A 1 470 ? 2.139 -29.654 -13.446 1.00 90.88 470 TYR A O 1
ATOM 3933 N N . VAL A 1 471 ? 3.312 -29.155 -15.306 1.00 89.19 471 VAL A N 1
ATOM 3934 C CA . VAL A 1 471 ? 2.382 -29.807 -16.247 1.00 89.19 471 VAL A CA 1
ATOM 3935 C C . VAL A 1 471 ? 2.300 -31.305 -15.950 1.00 89.19 471 VAL A C 1
ATOM 3937 O O . VAL A 1 471 ? 1.220 -31.833 -15.692 1.00 89.19 471 VAL A O 1
ATOM 3940 N N . LYS A 1 472 ? 3.448 -31.997 -15.897 1.00 89.25 472 LYS A N 1
ATOM 3941 C CA . LYS A 1 472 ? 3.508 -33.450 -15.634 1.00 89.25 472 LYS A CA 1
ATOM 3942 C C . LYS A 1 472 ? 2.900 -33.839 -14.286 1.00 89.25 472 LYS A C 1
ATOM 3944 O O . LYS A 1 472 ? 2.362 -34.933 -14.141 1.00 89.25 472 LYS A O 1
ATOM 3949 N N . GLN A 1 473 ? 3.000 -32.959 -13.293 1.00 88.38 473 GLN A N 1
ATOM 3950 C CA . GLN A 1 473 ? 2.484 -33.188 -11.945 1.00 88.38 473 GLN A CA 1
ATOM 3951 C C . GLN A 1 473 ? 1.010 -32.795 -11.767 1.00 88.38 473 GLN A C 1
ATOM 3953 O O . GLN A 1 473 ? 0.486 -32.967 -10.660 1.00 88.38 473 GLN A O 1
ATOM 3958 N N . ASN A 1 474 ? 0.350 -32.283 -12.815 1.00 82.62 474 ASN A N 1
ATOM 3959 C CA . ASN A 1 474 ? -0.992 -31.696 -12.759 1.00 82.62 474 ASN A CA 1
ATOM 3960 C C . ASN A 1 474 ? -1.123 -30.634 -11.652 1.00 82.62 474 ASN A C 1
ATOM 3962 O O . ASN A 1 474 ? -2.115 -30.607 -10.923 1.00 82.62 474 ASN A O 1
ATOM 3966 N N . TYR A 1 475 ? -0.101 -29.783 -11.509 1.00 83.12 475 TYR A N 1
ATOM 3967 C CA . TYR A 1 475 ? 0.015 -28.789 -10.434 1.00 83.12 475 TYR A CA 1
ATOM 3968 C C . TYR A 1 475 ? -1.250 -27.928 -10.264 1.00 83.12 475 TYR A C 1
ATOM 3970 O O . TYR A 1 475 ? -1.856 -27.962 -9.196 1.00 83.12 475 TYR A O 1
ATOM 3978 N N . ARG A 1 476 ? -1.735 -27.280 -11.340 1.00 78.50 476 ARG A N 1
ATOM 3979 C CA . ARG A 1 476 ? -2.934 -26.414 -11.314 1.00 78.50 476 ARG A CA 1
ATOM 3980 C C . ARG A 1 476 ? -4.194 -27.151 -10.833 1.00 78.50 476 ARG A C 1
ATOM 3982 O O . ARG A 1 476 ? -5.037 -26.571 -10.155 1.00 78.50 476 ARG A O 1
ATOM 3989 N N . LYS A 1 477 ? -4.331 -28.448 -11.149 1.00 74.62 477 LYS A N 1
ATOM 3990 C CA . LYS A 1 477 ? -5.477 -29.262 -10.704 1.00 74.62 477 LYS A CA 1
ATOM 3991 C C . LYS A 1 477 ? -5.421 -29.548 -9.202 1.00 74.62 477 LYS A C 1
ATOM 3993 O O . LYS A 1 477 ? -6.445 -29.458 -8.538 1.00 74.62 477 LYS A O 1
ATOM 3998 N N . LYS A 1 478 ? -4.237 -29.846 -8.660 1.00 71.69 478 LYS A N 1
ATOM 3999 C CA . LYS A 1 478 ? -4.065 -30.101 -7.221 1.00 71.69 478 LYS A CA 1
ATOM 4000 C C . LYS A 1 478 ? -4.409 -28.876 -6.379 1.00 71.69 478 LYS A C 1
ATOM 4002 O O . LYS A 1 478 ? -5.097 -29.018 -5.374 1.00 71.69 478 LYS A O 1
ATOM 4007 N N . THR A 1 479 ? -3.973 -27.692 -6.807 1.00 66.12 479 THR A N 1
ATOM 4008 C CA . THR A 1 479 ? -4.321 -26.423 -6.152 1.00 66.12 479 THR A CA 1
ATOM 4009 C C . THR A 1 479 ? -5.836 -26.219 -6.104 1.00 66.12 479 THR A C 1
ATOM 4011 O O . THR A 1 479 ? -6.377 -25.837 -5.070 1.00 66.12 479 THR A O 1
ATOM 4014 N N . PHE A 1 480 ? -6.541 -26.543 -7.192 1.00 65.06 480 PHE A N 1
ATOM 4015 C CA . PHE A 1 480 ? -8.000 -26.462 -7.246 1.00 65.06 480 PHE A CA 1
ATOM 4016 C C . PHE A 1 480 ? -8.692 -27.426 -6.272 1.00 65.06 480 PHE A C 1
ATOM 4018 O O . PHE A 1 480 ? -9.531 -26.992 -5.486 1.00 65.06 480 PHE A O 1
ATOM 4025 N N . ASP A 1 481 ? -8.306 -28.705 -6.279 1.00 62.41 481 ASP A N 1
ATOM 4026 C CA . ASP A 1 481 ? -8.889 -29.716 -5.384 1.00 62.41 481 ASP A CA 1
ATOM 4027 C C . ASP A 1 481 ? -8.664 -29.338 -3.901 1.00 62.41 481 ASP A C 1
ATOM 4029 O O . ASP A 1 481 ? -9.522 -29.548 -3.039 1.00 62.41 481 ASP A O 1
ATOM 4033 N N . MET A 1 482 ? -7.516 -28.721 -3.598 1.00 59.81 482 MET A N 1
ATOM 4034 C CA . MET A 1 482 ? -7.192 -28.206 -2.267 1.00 59.81 482 MET A CA 1
ATOM 4035 C C . MET A 1 482 ? -8.064 -27.002 -1.884 1.00 59.81 482 MET A C 1
ATOM 4037 O O . MET A 1 482 ? -8.518 -26.922 -0.743 1.00 59.81 482 MET A O 1
ATOM 4041 N N . ASN A 1 483 ? -8.362 -26.109 -2.832 1.00 60.66 483 ASN A N 1
ATOM 4042 C CA . ASN 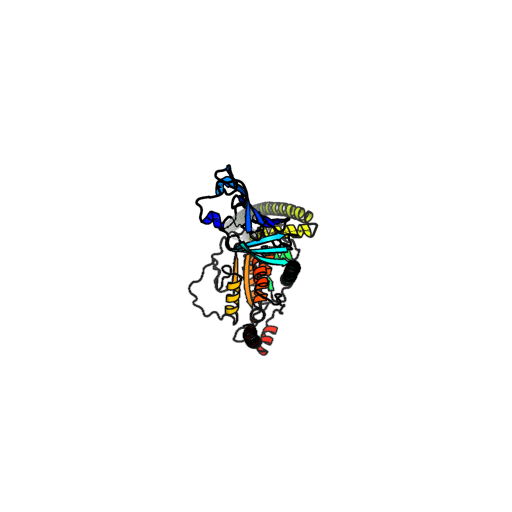A 1 483 ? -9.231 -24.955 -2.606 1.00 60.66 483 ASN A CA 1
ATOM 4043 C C . ASN A 1 483 ? -10.694 -25.370 -2.358 1.00 60.66 483 ASN A C 1
ATOM 4045 O O . ASN A 1 483 ? -11.288 -24.930 -1.378 1.00 60.66 483 ASN A O 1
ATOM 4049 N N . GLU A 1 484 ? -11.254 -26.308 -3.134 1.00 58.47 484 GLU A N 1
ATOM 4050 C CA . GLU A 1 484 ? -12.592 -26.859 -2.845 1.00 58.47 484 GLU A CA 1
ATOM 4051 C C . GLU A 1 484 ? -12.658 -27.494 -1.447 1.00 58.47 484 GLU A C 1
ATOM 4053 O O . GLU A 1 484 ? -13.650 -27.349 -0.728 1.00 58.47 484 GLU A O 1
ATOM 4058 N N . SER A 1 485 ? -11.590 -28.175 -1.022 1.00 42.69 485 SER A N 1
ATOM 4059 C CA . SER A 1 485 ? -11.488 -28.719 0.334 1.00 42.69 485 SER A CA 1
ATOM 4060 C C . SER A 1 485 ? -11.470 -27.615 1.401 1.00 42.69 485 SER A C 1
ATOM 4062 O O . SER A 1 485 ? -12.119 -27.759 2.442 1.00 42.69 485 SER A O 1
ATOM 4064 N N . ILE A 1 486 ? -10.763 -26.506 1.164 1.00 47.41 486 ILE A N 1
ATOM 4065 C CA . ILE A 1 486 ? -10.692 -25.356 2.079 1.00 47.41 486 ILE A CA 1
ATOM 4066 C C . ILE A 1 486 ? -12.033 -24.612 2.128 1.00 47.41 486 ILE A C 1
ATOM 4068 O O . ILE A 1 486 ? -12.547 -24.382 3.222 1.00 47.41 486 ILE A O 1
ATOM 4072 N N . GLU A 1 487 ? -12.664 -24.311 0.990 1.00 51.88 487 GLU A N 1
ATOM 4073 C CA . GLU A 1 487 ? -13.986 -23.674 0.941 1.00 51.88 487 GLU A CA 1
ATOM 4074 C C . GLU A 1 487 ? -15.057 -24.511 1.647 1.00 51.88 487 GLU A C 1
ATOM 4076 O O . GLU A 1 487 ? -15.875 -23.981 2.407 1.00 51.88 487 GLU A O 1
ATOM 4081 N N . ASN A 1 488 ? -15.044 -25.831 1.444 1.00 40.47 488 ASN A N 1
ATOM 4082 C CA . ASN A 1 488 ? -15.949 -26.741 2.141 1.00 40.47 488 ASN A CA 1
ATOM 4083 C C . ASN A 1 488 ? -15.654 -26.798 3.650 1.00 40.47 488 ASN A C 1
ATOM 4085 O O . ASN A 1 488 ? -16.583 -26.874 4.456 1.00 40.47 488 ASN A O 1
ATOM 4089 N N . SER A 1 489 ? -14.386 -26.690 4.055 1.00 34.09 489 SER A N 1
ATOM 4090 C CA . SER A 1 489 ? -13.987 -26.631 5.468 1.00 34.09 489 SER A CA 1
ATOM 4091 C C . SER A 1 489 ? -14.410 -25.317 6.140 1.00 34.09 489 SER A C 1
ATOM 4093 O O . SER A 1 489 ? -14.940 -25.342 7.250 1.00 34.09 489 SER A O 1
ATOM 4095 N N . ILE A 1 490 ? -14.277 -24.179 5.451 1.00 39.31 490 ILE A N 1
ATOM 4096 C CA . ILE A 1 490 ? -14.724 -22.856 5.923 1.00 39.31 490 ILE A CA 1
ATOM 4097 C C . ILE A 1 490 ? -16.258 -22.802 6.023 1.00 39.31 490 ILE A C 1
ATOM 4099 O O . ILE A 1 490 ? -16.800 -22.320 7.020 1.00 39.31 490 ILE A O 1
ATOM 4103 N N . LYS A 1 491 ? -16.983 -23.367 5.045 1.00 40.62 491 LYS A N 1
ATOM 4104 C CA . LYS A 1 491 ? -18.450 -23.522 5.114 1.00 40.62 491 LYS A CA 1
ATOM 4105 C C . LYS A 1 491 ? -18.894 -24.390 6.298 1.00 40.62 491 LYS A C 1
ATOM 4107 O O . LYS A 1 491 ? -19.933 -24.109 6.891 1.00 40.62 491 LYS A O 1
ATOM 4112 N N . ASN A 1 492 ? -18.115 -25.409 6.666 1.00 34.84 492 ASN A N 1
ATOM 4113 C CA . ASN A 1 492 ? -18.403 -26.266 7.819 1.00 34.84 492 ASN A CA 1
ATOM 4114 C C . ASN A 1 492 ? -18.070 -25.601 9.169 1.00 34.84 492 ASN A C 1
ATOM 4116 O O . ASN A 1 492 ? -18.804 -25.808 10.132 1.00 34.84 492 ASN A O 1
ATOM 4120 N N . LEU A 1 493 ? -17.038 -24.756 9.243 1.00 30.59 493 LEU A N 1
ATOM 4121 C CA . LEU A 1 493 ? -16.703 -23.977 10.447 1.00 30.59 493 LEU A CA 1
ATOM 4122 C C . LEU A 1 493 ? -17.767 -22.916 10.778 1.00 30.59 493 LEU A C 1
ATOM 4124 O O . LEU A 1 493 ? -18.134 -22.754 11.940 1.00 30.59 493 LEU A O 1
ATOM 4128 N N . ASN A 1 494 ? -18.355 -22.274 9.764 1.00 30.36 494 ASN A N 1
ATOM 4129 C CA . ASN A 1 494 ? -19.448 -21.307 9.949 1.00 30.36 494 ASN A CA 1
ATOM 4130 C C . ASN A 1 494 ? -20.779 -21.936 10.414 1.00 30.36 494 ASN A C 1
ATOM 4132 O O . ASN A 1 494 ? -21.690 -21.210 10.801 1.00 30.36 494 ASN A O 1
ATOM 4136 N N . ARG A 1 495 ? -20.905 -23.271 10.416 1.00 32.69 495 ARG A N 1
ATOM 4137 C CA . ARG A 1 495 ? -22.062 -23.987 10.987 1.00 32.69 495 ARG A CA 1
ATOM 4138 C C . ARG A 1 495 ? -21.943 -24.276 12.487 1.00 32.69 495 ARG A C 1
ATOM 4140 O O . ARG A 1 495 ? -22.903 -24.768 13.063 1.00 32.69 495 ARG A O 1
ATOM 4147 N N . ILE A 1 496 ? -20.794 -23.997 13.106 1.00 30.27 496 ILE A N 1
ATOM 4148 C CA . ILE A 1 496 ? -20.542 -24.248 14.538 1.00 30.27 496 ILE A CA 1
ATOM 4149 C C . ILE A 1 496 ? -20.661 -22.949 15.369 1.00 30.27 496 ILE A C 1
ATOM 4151 O O . ILE A 1 496 ? -20.620 -22.990 16.595 1.00 30.27 496 ILE A O 1
ATOM 4155 N N . VAL A 1 497 ? -20.855 -21.793 14.720 1.00 27.86 497 VAL A N 1
ATOM 4156 C CA . VAL A 1 497 ? -20.946 -20.465 15.371 1.00 27.86 497 VAL A CA 1
ATOM 4157 C C . VAL A 1 497 ? -22.261 -19.726 15.042 1.00 27.86 497 VAL A C 1
ATOM 4159 O O . VAL A 1 497 ? -22.391 -18.527 15.268 1.00 27.86 497 VAL A O 1
ATOM 4162 N N . LEU A 1 498 ? -23.270 -20.447 14.554 1.00 26.11 498 LEU A N 1
ATOM 4163 C CA . LEU A 1 498 ? -24.680 -20.033 14.591 1.00 26.11 498 LEU A CA 1
ATOM 4164 C C . LEU A 1 498 ? -25.425 -20.985 15.521 1.00 26.11 498 LEU A C 1
ATOM 4166 O O . LEU A 1 498 ? -26.330 -20.501 16.234 1.00 26.11 498 LEU A O 1
#

Sequence (498 aa):
MTAQAFEKIIFNGEEYDLATEPLEDYLNDSAISFDFLNTSLSRGYIGTWEVKENKLYLKDLEGTTNNEKIGMEFLFNKSGSCFAYWYSGSLKIVFGDMLSYSHRGFFSIFENEYILEVDKGFLVKKTIIKNIDKEKKIILREIDYNSIIDESLKVLRDSIMNSNSYPFIKLPQKIHSLECGVLEDLEPLKAPEKPILKSKNEGYLWSVGILFLLFLSIKLNWIESFISVLFFIVGLILSISLIYENYGAKRKSKEEYNIKTEKYKREFLEVERENGKRNKLRNNLKTELKIKAYRDSFLKEFFSNKTYEGLVFNFVSEFKREAIRGRFDLGFYLILQKIFKNNICNDLCIELDGYSAYEYTPDVIFSNDRIFLDIEIDEPYTLEGKPIHSFNDLRELNRNSFFTDKNFIVIRFSENQIALYPIQCCFFIASCIYYFTNDIQYMLDIINNYNFNLILEKEERWDEELSLKYVKQNYRKKTFDMNESIENSIKNLNRIVL

Foldseek 3Di:
DFEAAFAWEQDPNDIFTWLDDQCVLVCVPPPDQFPQPDPRHRRFKHWYWYQDPQFIKGFKMWGHDPNDTDMDCVPPVDHGIDTQQRGFAWIKTADAAFLADDRDRSPTDHQKIWIFGDHSRGGDDIDIDGCPVVSVVVVVVVVVLVVLLVLLLVVLLCLLVDQFWPQHKDAQPCLSCLSVVNNVLLPQDDQDDQDDQDDDPPLPVVVVVLVVLLVVLVVCVVPDPVVSVVSNVVSVVSVVVSVVVVVVVSVVSVVVNVVVNVVSVVRRVVSVVSNVVSVVLVVVCPDPVSSVVVSLVVLQCVQQPDDPVFFDFDDPPDDPDPPPDDPCLVVLLVVCCVLLPPQKDAQTQRDGVPDDSPLQHARMWGDDSGAIEREEEDEQADPVLHGDPAVPDPSNVVNSVVQNVSRYMYTYGYNLLCLPPSLLVQLSVLSVCCVSPVDNVSNVVSPVPDDDSSHRDIGGGDHRVVSNVCSVVVVVVVSVVVSVVVVVVVVVVVVVVD

Secondary structure (DSSP, 8-state):
--BPPPEEEEETTEEEEE-S-TTHHHHHTSS------BTTBTT-EEEEEEEETTEEEEEEEEEEETTEEE-HHHHHSSSS-EE-TT--EEEEEEEEEEEE--SSBT--EEEEEEEEEEETTEEEEEEEEE-HHHHHHHHHHHHHHHHHHHHHHHHHHHHHH--SEESEEE--HHHHHHHTT--GGGSPPPPPPPP-------SHHHHHHHHHHHHHHHHTTTS-HHHHHHHHHHHHHHHHHHHHHHHHHHHHHHHHHHHHHHHHHHHHHHHHHHHHHHHHHHHH--SHHHHHHHHHHHHHHHHH----TT-EEE------------TTHHHHHHHHHHHHGGGEEES-EEE-TTS-TTSS--SEEEE-SS-EEEEEEE-SB-TTS-B---TT-HHHHHHHHHHHTTTPEEEEEEHHHHHH-HHHHHHHHHHHHHHHH---HHHHHHHHH--S--PPPPEEPP-HHHHHHHHHTTHHHHHHHHHHHHHHHHHHHTTS--

pLDDT: mean 79.19, std 15.92, range [26.11, 98.31]

Organism: NCBI:txid1647581

Radius of gyration: 40.58 Å; chains: 1; bounding box: 93×71×132 Å